Protein AF-0000000084335018 (afdb_homodimer)

InterPro domains:
  IPR011251 Luciferase-like domain [PF00296] (18-315)
  IPR036661 Luciferase-like domain superfamily [G3DSA:3.20.20.30] (1-342)
  IPR036661 Luciferase-like domain superfamily [SSF51679] (1-337)
  IPR050172 SsuD/RutA monooxygenase [PTHR42847] (1-340)

Organism: NCBI:txid1302689

Nearest PDB structures (foldseek):
  3rao-assembly2_A-2  TM=9.490E-01  e=3.060E-46  Bacillus cereus ATCC 10987
  8t0u-assembly1_A  TM=8.982E-01  e=1.032E-31  Pseudomonas fluorescens Pf0-1
  1m41-assembly1_A  TM=8.761E-01  e=2.168E-25  Escherichia coli
  6sgn-assembly1_AAA  TM=8.625E-01  e=1.190E-21  Escherichia coli K-12
  5wan-assembly1_A  TM=8.242E-01  e=6.407E-22  Escherichia coli

Structure (mmCIF, N/CA/C/O backbone):
data_AF-0000000084335018-model_v1
#
loop_
_entity.id
_entity.type
_entity.pdbx_description
1 polymer 'Luciferase-like domain-containing protein'
#
loop_
_atom_site.group_PDB
_atom_site.id
_atom_site.type_symbol
_atom_site.label_atom_id
_atom_site.label_alt_id
_atom_site.label_comp_id
_atom_site.label_asym_id
_atom_site.label_entity_id
_atom_site.label_seq_id
_atom_site.pdbx_PDB_ins_code
_atom_site.Cartn_x
_atom_site.Cartn_y
_atom_site.Cartn_z
_atom_site.occupancy
_atom_site.B_iso_or_equiv
_atom_site.auth_seq_id
_atom_site.auth_comp_id
_atom_site.auth_asym_id
_atom_site.auth_atom_id
_atom_site.pdbx_PDB_model_num
ATOM 1 N N . MET A 1 1 ? -5.227 16.625 25.422 1 96.19 1 MET A N 1
ATOM 2 C CA . MET A 1 1 ? -4.488 17 24.219 1 96.19 1 MET A CA 1
ATOM 3 C C . MET A 1 1 ? -3.715 15.812 23.672 1 96.19 1 MET A C 1
ATOM 5 O O . MET A 1 1 ? -3.037 15.102 24.406 1 96.19 1 MET A O 1
ATOM 9 N N . ARG A 1 2 ? -3.889 15.531 22.406 1 98 2 ARG A N 1
ATOM 10 C CA . ARG A 1 2 ? -3.084 14.523 21.719 1 98 2 ARG A CA 1
ATOM 11 C C . ARG A 1 2 ? -1.926 15.172 20.969 1 98 2 ARG A C 1
ATOM 13 O O . ARG A 1 2 ? -2.02 16.328 20.562 1 98 2 ARG A O 1
ATOM 20 N N . TYR A 1 3 ? -0.854 14.438 20.859 1 98.56 3 TYR A N 1
ATOM 21 C CA . TYR A 1 3 ? 0.326 14.938 20.172 1 98.56 3 TYR A CA 1
ATOM 22 C C . TYR A 1 3 ? 0.676 14.039 18.984 1 98.56 3 TYR A C 1
ATOM 24 O O . TYR A 1 3 ? 0.996 12.867 19.156 1 98.56 3 TYR A O 1
ATOM 32 N N . GLY A 1 4 ? 0.554 14.594 17.844 1 98.69 4 GLY A N 1
ATOM 33 C CA . GLY A 1 4 ? 0.973 13.93 16.609 1 98.69 4 GLY A CA 1
ATOM 34 C C . GLY A 1 4 ? 2.189 14.57 15.977 1 98.69 4 GLY A C 1
ATOM 35 O O . GLY A 1 4 ? 2.637 15.641 16.406 1 98.69 4 GLY A O 1
ATOM 36 N N . TYR A 1 5 ? 2.727 13.922 15.016 1 98.62 5 TYR A N 1
ATOM 37 C CA . TYR A 1 5 ? 3.873 14.445 14.273 1 98.62 5 TYR A CA 1
ATOM 38 C C . TYR A 1 5 ? 3.785 14.07 12.805 1 98.62 5 TYR A C 1
ATOM 40 O O . TYR A 1 5 ? 3.061 13.148 12.43 1 98.62 5 TYR A O 1
ATOM 48 N N . TRP A 1 6 ? 4.457 14.844 12.008 1 98.19 6 TRP A N 1
ATOM 49 C CA . TRP A 1 6 ? 4.645 14.508 10.602 1 98.19 6 TRP A CA 1
ATOM 50 C C . TRP A 1 6 ? 5.785 13.508 10.43 1 98.19 6 TRP A C 1
ATOM 52 O O . TRP A 1 6 ? 6.914 13.766 10.852 1 98.19 6 TRP A O 1
ATOM 62 N N . LEU A 1 7 ? 5.445 12.383 9.859 1 98.5 7 LEU A N 1
ATOM 63 C CA . LEU A 1 7 ? 6.508 11.453 9.492 1 98.5 7 LEU A CA 1
ATOM 64 C C . LEU A 1 7 ? 7.402 12.055 8.414 1 98.5 7 LEU A C 1
ATOM 66 O O . LEU A 1 7 ? 6.91 12.594 7.418 1 98.5 7 LEU A O 1
ATOM 70 N N . PRO A 1 8 ? 8.734 12.023 8.617 1 97 8 PRO A N 1
ATOM 71 C CA . PRO A 1 8 ? 9.625 12.703 7.668 1 97 8 PRO A CA 1
ATOM 72 C C . PRO A 1 8 ? 9.859 11.883 6.398 1 97 8 PRO A C 1
ATOM 74 O O . PRO A 1 8 ? 10.992 11.484 6.121 1 97 8 PRO A O 1
ATOM 77 N N . VAL A 1 9 ? 8.906 11.797 5.555 1 97.25 9 VAL A N 1
ATOM 78 C CA . VAL A 1 9 ? 8.945 10.992 4.344 1 97.25 9 VAL A CA 1
ATOM 79 C C . VAL A 1 9 ? 9.773 11.703 3.275 1 97.25 9 VAL A C 1
ATOM 81 O O . VAL A 1 9 ? 10.102 11.117 2.24 1 97.25 9 VAL A O 1
ATOM 84 N N . PHE A 1 10 ? 10.242 12.977 3.537 1 94.69 10 PHE A N 1
ATOM 85 C CA . PHE A 1 10 ? 10.984 13.773 2.572 1 94.69 10 PHE A CA 1
ATOM 86 C C . PHE A 1 10 ? 12.422 13.984 3.031 1 94.69 10 PHE A C 1
ATOM 88 O O . PHE A 1 10 ? 13.227 14.594 2.32 1 94.69 10 PHE A O 1
ATOM 95 N N . GLY A 1 11 ? 12.727 13.625 4.242 1 94 11 GLY A N 1
ATOM 96 C CA . GLY A 1 11 ? 14.062 13.828 4.785 1 94 11 GLY A CA 1
ATOM 97 C C . GLY A 1 11 ? 14.234 15.172 5.461 1 94 11 GLY A C 1
ATOM 98 O O . GLY A 1 11 ? 15.359 15.633 5.664 1 94 11 GLY A O 1
ATOM 99 N N . GLY A 1 12 ? 13.164 15.898 5.695 1 92.62 12 GLY A N 1
ATOM 100 C CA . GLY A 1 12 ? 13.219 17.156 6.406 1 92.62 12 GLY A CA 1
ATOM 101 C C . GLY A 1 12 ? 12.07 18.094 6.066 1 92.62 12 GLY A C 1
ATOM 102 O O . GLY A 1 12 ? 11.273 17.797 5.168 1 92.62 12 GLY A O 1
ATOM 103 N N . TRP A 1 13 ? 12.023 19.141 6.883 1 92.56 13 TRP A N 1
ATOM 104 C CA . TRP A 1 13 ? 10.922 20.094 6.742 1 92.56 13 TRP A CA 1
ATOM 105 C C . TRP A 1 13 ? 11.438 21.484 6.402 1 92.56 13 TRP A C 1
ATOM 107 O O . TRP A 1 13 ? 10.656 22.375 6.07 1 92.56 13 TRP A O 1
ATOM 117 N N . LEU A 1 14 ? 12.758 21.672 6.578 1 92.19 14 LEU A N 1
ATOM 118 C CA . LEU A 1 14 ? 13.367 22.984 6.426 1 92.19 14 LEU A CA 1
ATOM 119 C C . LEU A 1 14 ? 13.867 23.203 5 1 92.19 14 LEU A C 1
ATOM 121 O O . LEU A 1 14 ? 14.586 22.359 4.457 1 92.19 14 LEU A O 1
ATOM 125 N N . ARG A 1 15 ? 13.492 24.234 4.473 1 86 15 ARG A N 1
ATOM 126 C CA . ARG A 1 15 ? 13.828 24.516 3.078 1 86 15 ARG A CA 1
ATOM 127 C C . ARG A 1 15 ? 15.227 25.094 2.957 1 86 15 ARG A C 1
ATOM 129 O O . ARG A 1 15 ? 15.828 25.062 1.88 1 86 15 ARG A O 1
ATOM 136 N N . ASN A 1 16 ? 15.758 25.641 4.078 1 84.94 16 ASN A N 1
ATOM 137 C CA . ASN A 1 16 ? 17.047 26.328 4.043 1 84.94 16 ASN A CA 1
ATOM 138 C C . ASN A 1 16 ? 18.172 25.438 4.574 1 84.94 16 ASN A C 1
ATOM 140 O O . ASN A 1 16 ? 19.344 25.828 4.547 1 84.94 16 ASN A O 1
ATOM 144 N N . VAL A 1 17 ? 17.812 24.391 5.164 1 87.94 17 VAL A N 1
ATOM 145 C CA . VAL A 1 17 ? 18.797 23.484 5.734 1 87.94 17 VAL A CA 1
ATOM 146 C C . VAL A 1 17 ? 18.844 22.188 4.906 1 87.94 17 VAL A C 1
ATOM 148 O O . VAL A 1 17 ? 17.875 21.422 4.891 1 87.94 17 VAL A O 1
ATOM 151 N N . GLU A 1 18 ? 19.922 21.922 4.312 1 84.31 18 GLU A N 1
ATOM 152 C CA . GLU A 1 18 ? 20.047 20.797 3.396 1 84.31 18 GLU A CA 1
ATOM 153 C C . GLU A 1 18 ? 20.031 19.469 4.148 1 84.31 18 GLU A C 1
ATOM 155 O O . GLU A 1 18 ? 19.266 18.562 3.797 1 84.31 18 GLU A O 1
ATOM 160 N N . ASP A 1 19 ? 20.891 19.422 5.094 1 90.88 19 ASP A N 1
ATOM 161 C CA . ASP A 1 19 ? 21 18.188 5.867 1 90.88 19 ASP A CA 1
ATOM 162 C C . ASP A 1 19 ? 20.438 18.375 7.277 1 90.88 19 ASP A C 1
ATOM 164 O O . ASP A 1 19 ? 21.094 19 8.125 1 90.88 19 ASP A O 1
ATOM 168 N N . GLU A 1 20 ? 19.281 17.891 7.523 1 94.94 20 GLU A N 1
ATOM 169 C CA . GLU A 1 20 ? 18.625 18.016 8.82 1 94.94 20 GLU A CA 1
ATOM 170 C C . GLU A 1 20 ? 18.875 16.797 9.695 1 94.94 20 GLU A C 1
ATOM 172 O O . GLU A 1 20 ? 18.25 16.641 10.75 1 94.94 20 GLU A O 1
ATOM 177 N N . HIS A 1 21 ? 19.688 15.836 9.203 1 94.44 21 HIS A N 1
ATOM 178 C CA . HIS A 1 21 ? 20.062 14.617 9.914 1 94.44 21 HIS A CA 1
ATOM 179 C C . HIS A 1 21 ? 18.844 13.734 10.18 1 94.44 21 HIS A C 1
ATOM 181 O O . HIS A 1 21 ? 18.703 13.172 11.266 1 94.44 21 HIS A O 1
ATOM 187 N N . MET A 1 22 ? 17.938 13.703 9.297 1 94.19 22 MET A N 1
ATOM 188 C CA . MET A 1 22 ? 16.781 12.812 9.242 1 94.19 22 MET A CA 1
ATOM 189 C C . MET A 1 22 ? 16.562 12.281 7.828 1 94.19 22 MET A C 1
ATOM 191 O O . MET A 1 22 ? 16.094 13.016 6.949 1 94.19 22 MET A O 1
ATOM 195 N N . GLN A 1 23 ? 16.938 11.008 7.594 1 94.69 23 GLN A N 1
ATOM 196 C CA . GLN A 1 23 ? 16.984 10.422 6.262 1 94.69 23 GLN A CA 1
ATOM 197 C C . GLN A 1 23 ? 15.609 9.945 5.816 1 94.69 23 GLN A C 1
ATOM 199 O O . GLN A 1 23 ? 14.844 9.414 6.621 1 94.69 23 GLN A O 1
ATOM 204 N N . PRO A 1 24 ? 15.289 10.172 4.586 1 97 24 PRO A N 1
ATOM 205 C CA . PRO A 1 24 ? 14.047 9.648 4.02 1 97 24 PRO A CA 1
ATOM 206 C C . PRO A 1 24 ? 14.141 8.156 3.678 1 97 24 PRO A C 1
ATOM 208 O O . PRO A 1 24 ? 14.039 7.785 2.506 1 97 24 PRO A O 1
ATOM 211 N N . THR A 1 25 ? 14.312 7.312 4.711 1 98.31 25 THR A N 1
ATOM 212 C CA . THR A 1 25 ? 14.484 5.871 4.566 1 98.31 25 THR A CA 1
ATOM 213 C C . THR A 1 25 ? 13.531 5.113 5.484 1 98.31 25 THR A C 1
ATOM 215 O O . THR A 1 25 ? 13.078 5.656 6.496 1 98.31 25 THR A O 1
ATOM 218 N N . TRP A 1 26 ? 13.273 3.914 5.129 1 98.69 26 TRP A N 1
ATOM 219 C CA . TRP A 1 26 ? 12.453 3.035 5.961 1 98.69 26 TRP A CA 1
ATOM 220 C C . TRP A 1 26 ? 13.062 2.891 7.352 1 98.69 26 TRP A C 1
ATOM 222 O O . TRP A 1 26 ? 12.344 2.963 8.359 1 98.69 26 TRP A O 1
ATOM 232 N N . ASP A 1 27 ? 14.359 2.695 7.41 1 98.31 27 ASP A N 1
ATOM 233 C CA . ASP A 1 27 ? 15.023 2.486 8.695 1 98.31 27 ASP A CA 1
ATOM 234 C C . ASP A 1 27 ? 14.773 3.656 9.641 1 98.31 27 ASP A C 1
ATOM 236 O O . ASP A 1 27 ? 14.438 3.457 10.812 1 98.31 27 ASP A O 1
ATOM 240 N N . TYR A 1 28 ? 14.859 4.824 9.117 1 98.5 28 TYR A N 1
ATOM 241 C CA . TYR A 1 28 ? 14.688 6 9.969 1 98.5 28 TYR A CA 1
ATOM 242 C C . TYR A 1 28 ? 13.234 6.133 10.422 1 98.5 28 TYR A C 1
ATOM 244 O O . TYR A 1 28 ? 12.969 6.328 11.609 1 98.5 28 TYR A O 1
ATOM 252 N N . VAL A 1 29 ? 12.305 6.023 9.484 1 98.75 29 VAL A N 1
ATOM 253 C CA . VAL A 1 29 ? 10.914 6.293 9.836 1 98.75 29 VAL A CA 1
ATOM 254 C C . VAL A 1 29 ? 10.383 5.176 10.734 1 98.75 29 VAL A C 1
ATOM 256 O O . VAL A 1 29 ? 9.547 5.418 11.609 1 98.75 29 VAL A O 1
ATOM 259 N N . LYS A 1 30 ? 10.828 3.947 10.5 1 98.88 30 LYS A N 1
ATOM 260 C CA . LYS A 1 30 ? 10.469 2.855 11.398 1 98.88 30 LYS A CA 1
ATOM 261 C C . LYS A 1 30 ? 10.922 3.143 12.828 1 98.88 30 LYS A C 1
ATOM 263 O O . LYS A 1 30 ? 10.133 3.061 13.766 1 98.88 30 LYS A O 1
ATOM 268 N N . ARG A 1 31 ? 12.211 3.469 12.984 1 98.62 31 ARG A N 1
ATOM 269 C CA . ARG A 1 31 ? 12.773 3.783 14.297 1 98.62 31 ARG A CA 1
ATOM 270 C C . ARG A 1 31 ? 12.008 4.926 14.961 1 98.62 31 ARG A C 1
ATOM 272 O O . ARG A 1 31 ? 11.688 4.859 16.156 1 98.62 31 ARG A O 1
ATOM 279 N N . LEU A 1 32 ? 11.703 5.914 14.188 1 98.69 32 LEU A N 1
ATOM 280 C CA . LEU A 1 32 ? 10.984 7.078 14.703 1 98.69 32 LEU A CA 1
ATOM 281 C C . LEU A 1 32 ? 9.578 6.691 15.164 1 98.69 32 LEU A C 1
ATOM 283 O O . LEU A 1 32 ? 9.148 7.082 16.25 1 98.69 32 LEU A O 1
ATOM 287 N N . ALA A 1 33 ? 8.867 5.973 14.367 1 98.81 33 ALA A N 1
ATOM 288 C CA . ALA A 1 33 ? 7.488 5.602 14.672 1 98.81 33 ALA A CA 1
ATOM 289 C C . ALA A 1 33 ? 7.422 4.742 15.93 1 98.81 33 ALA A C 1
ATOM 291 O O . ALA A 1 33 ? 6.566 4.953 16.797 1 98.81 33 ALA A O 1
ATOM 292 N N . ILE A 1 34 ? 8.32 3.768 16.016 1 98.75 34 ILE A N 1
ATOM 293 C CA . ILE A 1 34 ? 8.352 2.9 17.203 1 98.75 34 ILE A CA 1
ATOM 294 C C . ILE A 1 34 ? 8.68 3.727 18.438 1 98.75 34 ILE A C 1
ATOM 296 O O . ILE A 1 34 ? 8 3.619 19.453 1 98.75 34 ILE A O 1
ATOM 300 N N . ARG A 1 35 ? 9.703 4.602 18.328 1 98.19 35 ARG A N 1
ATOM 301 C CA . ARG A 1 35 ? 10.117 5.434 19.453 1 98.19 35 ARG A CA 1
ATOM 302 C C . ARG A 1 35 ? 9.008 6.402 19.844 1 98.19 35 ARG A C 1
ATOM 304 O O . ARG A 1 35 ? 8.805 6.664 21.031 1 98.19 35 ARG A O 1
ATOM 311 N N . SER A 1 36 ? 8.32 6.934 18.859 1 98.12 36 SER A N 1
ATOM 312 C CA . SER A 1 36 ? 7.262 7.902 19.125 1 98.12 36 SER A CA 1
ATOM 313 C C . SER A 1 36 ? 6.195 7.316 20.047 1 98.12 36 SER A C 1
ATOM 315 O O . SER A 1 36 ? 5.676 8.008 20.922 1 98.12 36 SER A O 1
ATOM 317 N N . GLU A 1 37 ? 5.809 6.02 19.922 1 97.19 37 GLU A N 1
ATOM 318 C CA . GLU A 1 37 ? 4.863 5.363 20.828 1 97.19 37 GLU A CA 1
ATOM 319 C C . GLU A 1 37 ? 5.402 5.312 22.25 1 97.19 37 GLU A C 1
ATOM 321 O O . GLU A 1 37 ? 4.664 5.547 23.203 1 97.19 37 GLU A O 1
ATOM 326 N N . GLU A 1 38 ? 6.656 5.051 22.312 1 97.06 38 GLU A N 1
ATOM 327 C CA . GLU A 1 38 ? 7.289 4.895 23.625 1 97.06 38 GLU A CA 1
ATOM 328 C C . GLU A 1 38 ? 7.324 6.215 24.375 1 97.06 38 GLU A C 1
ATOM 330 O O . GLU A 1 38 ? 7.234 6.234 25.609 1 97.06 38 GLU A O 1
ATOM 335 N N . ILE A 1 39 ? 7.438 7.277 23.609 1 97.31 39 ILE A N 1
ATOM 336 C CA . ILE A 1 39 ? 7.656 8.547 24.297 1 97.31 39 ILE A CA 1
ATOM 337 C C . ILE A 1 39 ? 6.367 9.359 24.297 1 97.31 39 ILE A C 1
ATOM 339 O O . ILE A 1 39 ? 6.379 10.555 24.609 1 97.31 39 ILE A O 1
ATOM 343 N N . GLY A 1 40 ? 5.27 8.805 23.859 1 97.25 40 GLY A N 1
ATOM 344 C CA . GLY A 1 40 ? 3.979 9.367 24.234 1 97.25 40 GLY A CA 1
ATOM 345 C C . GLY A 1 40 ? 3.279 10.062 23.078 1 97.25 40 GLY A C 1
ATOM 346 O O . GLY A 1 40 ? 2.227 10.672 23.266 1 97.25 40 GLY A O 1
ATOM 347 N N . PHE A 1 41 ? 3.795 9.93 21.906 1 98.44 41 PHE A N 1
ATOM 348 C CA . PHE A 1 41 ? 3.094 10.484 20.75 1 98.44 41 PHE A CA 1
ATOM 349 C C . PHE A 1 41 ? 1.942 9.578 20.328 1 98.44 41 PHE A C 1
ATOM 351 O O . PHE A 1 41 ? 2.051 8.352 20.406 1 98.44 41 PHE A O 1
ATOM 358 N N . ASP A 1 42 ? 0.883 10.219 19.781 1 98.31 42 ASP A N 1
ATOM 359 C CA . ASP A 1 42 ? -0.385 9.523 19.594 1 98.31 42 ASP A CA 1
ATOM 360 C C . ASP A 1 42 ? -0.65 9.242 18.125 1 98.31 42 ASP A C 1
ATOM 362 O O . ASP A 1 42 ? -1.472 8.383 17.781 1 98.31 42 ASP A O 1
ATOM 366 N N . LEU A 1 43 ? 0.005 9.992 17.297 1 98.31 43 LEU A N 1
ATOM 367 C CA . LEU A 1 43 ? -0.429 10.023 15.898 1 98.31 43 LEU A CA 1
ATOM 368 C C . LEU A 1 43 ? 0.737 10.359 14.977 1 98.31 43 LEU A C 1
ATOM 370 O O . LEU A 1 43 ? 1.538 11.25 15.273 1 98.31 43 LEU A O 1
ATOM 374 N N . ALA A 1 44 ? 0.902 9.594 13.906 1 98.88 44 ALA A N 1
ATOM 375 C CA . ALA A 1 44 ? 1.848 9.898 12.836 1 98.88 44 ALA A CA 1
ATOM 376 C C . ALA A 1 44 ? 1.117 10.281 11.547 1 98.88 44 ALA A C 1
ATOM 378 O O . ALA A 1 44 ? 0.328 9.492 11.023 1 98.88 44 ALA A O 1
ATOM 379 N N . LEU A 1 45 ? 1.288 11.516 11.133 1 98.88 45 LEU A N 1
ATOM 380 C CA . LEU A 1 45 ? 0.776 11.922 9.828 1 98.88 45 LEU A CA 1
ATOM 381 C C . LEU A 1 45 ? 1.748 11.531 8.719 1 98.88 45 LEU A C 1
ATOM 383 O O . LEU A 1 45 ? 2.93 11.883 8.773 1 98.88 45 LEU A O 1
ATOM 387 N N . ILE A 1 46 ? 1.301 10.812 7.777 1 98.88 46 ILE A N 1
ATOM 388 C CA . ILE A 1 46 ? 2.092 10.383 6.633 1 98.88 46 ILE A CA 1
ATOM 389 C C . ILE A 1 46 ? 1.614 11.102 5.371 1 98.88 46 ILE A C 1
ATOM 391 O O . ILE A 1 46 ? 0.572 10.758 4.809 1 98.88 46 ILE A O 1
ATOM 395 N N . ALA A 1 47 ? 2.375 12.055 4.922 1 97.81 47 ALA A N 1
ATOM 396 C CA . ALA A 1 47 ? 2.002 12.867 3.768 1 97.81 47 ALA A CA 1
ATOM 397 C C . ALA A 1 47 ? 2.146 12.078 2.469 1 97.81 47 ALA A C 1
ATOM 399 O O . ALA A 1 47 ? 3.113 11.336 2.289 1 97.81 47 ALA A O 1
ATOM 400 N N . GLU A 1 48 ? 1.213 12.219 1.603 1 97.94 48 GLU A N 1
ATOM 401 C CA . GLU A 1 48 ? 1.286 11.57 0.295 1 97.94 48 GLU A CA 1
ATOM 402 C C . GLU A 1 48 ? 1.729 12.555 -0.783 1 97.94 48 GLU A C 1
ATOM 404 O O . GLU A 1 48 ? 1.003 13.5 -1.108 1 97.94 48 GLU A O 1
ATOM 409 N N . LEU A 1 49 ? 2.881 12.383 -1.312 1 96.38 49 LEU A N 1
ATOM 410 C CA . LEU A 1 49 ? 3.412 13.023 -2.51 1 96.38 49 LEU A CA 1
ATOM 411 C C . LEU A 1 49 ? 4.285 12.062 -3.303 1 96.38 49 LEU A C 1
ATOM 413 O O . LEU A 1 49 ? 5.008 11.25 -2.721 1 96.38 49 LEU A O 1
ATOM 417 N N . ASN A 1 50 ? 4.207 12.164 -4.586 1 97.75 50 ASN A N 1
ATOM 418 C CA . ASN A 1 50 ? 5.078 11.352 -5.434 1 97.75 50 ASN A CA 1
ATOM 419 C C . ASN A 1 50 ? 6.422 12.031 -5.668 1 97.75 50 ASN A C 1
ATOM 421 O O . ASN A 1 50 ? 7.395 11.383 -6.055 1 97.75 50 ASN A O 1
ATOM 425 N N . LEU A 1 51 ? 6.48 13.359 -5.453 1 97.19 51 LEU A N 1
ATOM 426 C CA . LEU A 1 51 ? 7.695 14.164 -5.574 1 97.19 51 LEU A CA 1
ATOM 427 C C . LEU A 1 51 ? 8 14.891 -4.266 1 97.19 51 LEU A C 1
ATOM 429 O O . LEU A 1 51 ? 7.09 15.172 -3.484 1 97.19 51 LEU A O 1
ATOM 433 N N . ASN A 1 52 ? 9.258 15.18 -4.043 1 95.94 52 ASN A N 1
ATOM 434 C CA . ASN A 1 52 ? 9.711 15.891 -2.857 1 95.94 52 ASN A CA 1
ATOM 435 C C . ASN A 1 52 ? 9.555 17.406 -3.021 1 95.94 52 ASN A C 1
ATOM 437 O O . ASN A 1 52 ? 10.297 18.031 -3.783 1 95.94 52 ASN A O 1
ATOM 441 N N . ASP A 1 53 ? 8.656 17.953 -2.334 1 90.62 53 ASP A N 1
ATOM 442 C CA . ASP A 1 53 ? 8.375 19.375 -2.49 1 90.62 53 ASP A CA 1
ATOM 443 C C . ASP A 1 53 ? 9.18 20.203 -1.499 1 90.62 53 ASP A C 1
ATOM 445 O O . ASP A 1 53 ? 9 21.422 -1.415 1 90.62 53 ASP A O 1
ATOM 449 N N . ILE A 1 54 ? 10.016 19.562 -0.7 1 91 54 ILE A N 1
ATOM 450 C CA . ILE A 1 54 ? 10.781 20.266 0.32 1 91 54 ILE A CA 1
ATOM 451 C C . ILE A 1 54 ? 12.25 20.328 -0.093 1 91 54 ILE A C 1
ATOM 453 O O . ILE A 1 54 ? 12.828 21.422 -0.206 1 91 54 ILE A O 1
ATOM 457 N N . LYS A 1 55 ? 12.828 19.203 -0.458 1 92.38 55 LYS A N 1
ATOM 458 C CA . LYS A 1 55 ? 14.25 19.109 -0.766 1 92.38 55 LYS A CA 1
ATOM 459 C C . LYS A 1 55 ? 14.492 19.125 -2.273 1 92.38 55 LYS A C 1
ATOM 461 O O . LYS A 1 55 ? 15.633 19.047 -2.727 1 92.38 55 LYS A O 1
ATOM 466 N N . GLY A 1 56 ? 13.367 19.203 -3.029 1 92.19 56 GLY A N 1
ATOM 467 C CA . GLY A 1 56 ? 13.461 19.203 -4.48 1 92.19 56 GLY A CA 1
ATOM 468 C C . GLY A 1 56 ? 12.922 17.938 -5.109 1 92.19 56 GLY A C 1
ATOM 469 O O . GLY A 1 56 ? 12.992 16.859 -4.512 1 92.19 56 GLY A O 1
ATOM 470 N N . GLU A 1 57 ? 12.484 18.016 -6.316 1 94.5 57 GLU A N 1
ATOM 471 C CA . GLU A 1 57 ? 11.773 16.938 -7 1 94.5 57 GLU A CA 1
ATOM 472 C C . GLU A 1 57 ? 12.664 15.711 -7.168 1 94.5 57 GLU A C 1
ATOM 474 O O . GLU A 1 57 ? 12.172 14.578 -7.219 1 94.5 57 GLU A O 1
ATOM 479 N N . GLU A 1 58 ? 13.945 15.938 -7.238 1 95.5 58 GLU A N 1
ATOM 480 C CA . GLU A 1 58 ? 14.859 14.828 -7.488 1 95.5 58 GLU A CA 1
ATOM 481 C C . GLU A 1 58 ? 15.289 14.164 -6.184 1 95.5 58 GLU A C 1
ATOM 483 O O . GLU A 1 58 ? 15.961 13.133 -6.199 1 95.5 58 GLU A O 1
ATOM 488 N N . ALA A 1 59 ? 14.898 14.758 -5.039 1 96.06 59 ALA A N 1
ATOM 489 C CA . ALA A 1 59 ? 15.164 14.148 -3.738 1 96.06 59 ALA A CA 1
ATOM 490 C C . ALA A 1 59 ? 14.148 13.047 -3.434 1 96.06 59 ALA A C 1
ATOM 492 O O . ALA A 1 59 ? 13.055 13.031 -3.996 1 96.06 59 ALA A O 1
ATOM 493 N N . PRO A 1 60 ? 14.484 12.117 -2.555 1 97.5 60 PRO A N 1
ATOM 494 C CA . PRO A 1 60 ? 13.586 11.016 -2.225 1 97.5 60 PRO A CA 1
ATOM 495 C C . PRO A 1 60 ? 12.305 11.477 -1.535 1 97.5 60 PRO A C 1
ATOM 497 O O . PRO A 1 60 ? 12.328 12.445 -0.765 1 97.5 60 PRO A O 1
ATOM 500 N N . SER A 1 61 ? 11.25 10.867 -1.85 1 98.06 61 SER A N 1
ATOM 501 C CA . SER A 1 61 ? 9.961 10.922 -1.169 1 98.06 61 SER A CA 1
ATOM 502 C C . SER A 1 61 ? 9.375 9.531 -0.984 1 98.06 61 SER A C 1
ATOM 504 O O . SER A 1 61 ? 9.102 8.828 -1.962 1 98.06 61 SER A O 1
ATOM 506 N N . LEU A 1 62 ? 9.172 9.117 0.235 1 98.88 62 LEU A N 1
ATOM 507 C CA . LEU A 1 62 ? 8.656 7.777 0.497 1 98.88 62 LEU A CA 1
ATOM 508 C C . LEU A 1 62 ? 7.176 7.688 0.135 1 98.88 62 LEU A C 1
ATOM 510 O O . LEU A 1 62 ? 6.418 8.633 0.363 1 98.88 62 LEU A O 1
ATOM 514 N N . ASP A 1 63 ? 6.809 6.562 -0.444 1 98.88 63 ASP A N 1
ATOM 515 C CA . ASP A 1 63 ? 5.398 6.316 -0.728 1 98.88 63 ASP A CA 1
ATOM 516 C C . ASP A 1 63 ? 4.586 6.227 0.562 1 98.88 63 ASP A C 1
ATOM 518 O O . ASP A 1 63 ? 4.949 5.492 1.482 1 98.88 63 ASP A O 1
ATOM 522 N N . ALA A 1 64 ? 3.506 6.879 0.604 1 98.88 64 ALA A N 1
ATOM 523 C CA . ALA A 1 64 ? 2.748 7.039 1.843 1 98.88 64 ALA A CA 1
ATOM 524 C C . ALA A 1 64 ? 2.043 5.742 2.225 1 98.88 64 ALA A C 1
ATOM 526 O O . ALA A 1 64 ? 2.072 5.328 3.387 1 98.88 64 ALA A O 1
ATOM 527 N N . TRP A 1 65 ? 1.432 5.074 1.288 1 98.94 65 TRP A N 1
ATOM 528 C CA . TRP A 1 65 ? 0.518 3.979 1.603 1 98.94 65 TRP A CA 1
ATOM 529 C C . TRP A 1 65 ? 1.289 2.715 1.966 1 98.94 65 TRP A C 1
ATOM 531 O O . TRP A 1 65 ? 0.935 2.016 2.918 1 98.94 65 TRP A O 1
ATOM 541 N N . SER A 1 66 ? 2.346 2.398 1.206 1 98.94 66 SER A N 1
ATOM 542 C CA . SER A 1 66 ? 3.172 1.259 1.591 1 98.94 66 SER A CA 1
ATOM 543 C C . SER A 1 66 ? 3.9 1.522 2.904 1 98.94 66 SER A C 1
ATOM 545 O O . SER A 1 66 ? 4.098 0.607 3.705 1 98.94 66 SER A O 1
ATOM 547 N N . THR A 1 67 ? 4.289 2.797 3.18 1 99 67 THR A N 1
ATOM 548 C CA . THR A 1 67 ? 4.879 3.162 4.461 1 99 67 THR A CA 1
ATOM 549 C C . THR A 1 67 ? 3.871 2.967 5.594 1 99 67 THR A C 1
ATOM 551 O O . THR A 1 67 ? 4.199 2.381 6.629 1 99 67 THR A O 1
ATOM 554 N N . ALA A 1 68 ? 2.643 3.395 5.355 1 99 68 ALA A N 1
ATOM 555 C CA . ALA A 1 68 ? 1.6 3.25 6.371 1 99 68 ALA A CA 1
ATOM 556 C C . ALA A 1 68 ? 1.345 1.78 6.691 1 99 68 ALA A C 1
ATOM 558 O O . ALA A 1 68 ? 1.234 1.403 7.859 1 99 68 ALA A O 1
ATOM 559 N N . ALA A 1 69 ? 1.249 0.957 5.648 1 99 69 ALA A N 1
ATOM 560 C CA . ALA A 1 69 ? 1.012 -0.47 5.848 1 99 69 ALA A CA 1
ATOM 561 C C . ALA A 1 69 ? 2.152 -1.111 6.633 1 99 69 ALA A C 1
ATOM 563 O O . ALA A 1 69 ? 1.915 -1.904 7.547 1 99 69 ALA A O 1
ATOM 564 N N . ALA A 1 70 ? 3.383 -0.764 6.277 1 99 70 ALA A N 1
ATOM 565 C CA . ALA A 1 70 ? 4.559 -1.306 6.953 1 99 70 ALA A CA 1
ATOM 566 C C . ALA A 1 70 ? 4.605 -0.866 8.414 1 99 70 ALA A C 1
ATOM 568 O O . ALA A 1 70 ? 4.855 -1.679 9.305 1 99 70 ALA A O 1
ATOM 569 N N . LEU A 1 71 ? 4.328 0.412 8.656 1 99 71 LEU A N 1
ATOM 570 C CA . LEU A 1 71 ? 4.336 0.921 10.023 1 99 71 LEU A CA 1
ATOM 571 C C . LEU A 1 71 ? 3.221 0.286 10.844 1 99 71 LEU A C 1
ATOM 573 O O . LEU A 1 71 ? 3.389 0.037 12.039 1 99 71 LEU A O 1
ATOM 577 N N . ALA A 1 72 ? 2.066 0.068 10.203 1 98.94 72 ALA A N 1
ATOM 578 C CA . ALA A 1 72 ? 0.96 -0.604 10.875 1 98.94 72 ALA A CA 1
ATOM 579 C C . ALA A 1 72 ? 1.397 -1.955 11.438 1 98.94 72 ALA A C 1
ATOM 581 O O . ALA A 1 72 ? 0.933 -2.375 12.5 1 98.94 72 ALA A O 1
ATOM 582 N N . ALA A 1 73 ? 2.311 -2.623 10.766 1 98.94 73 ALA A N 1
ATOM 583 C CA . ALA A 1 73 ? 2.736 -3.975 11.125 1 98.94 73 ALA A CA 1
ATOM 584 C C . ALA A 1 73 ? 3.756 -3.947 12.258 1 98.94 73 ALA A C 1
ATOM 586 O O . ALA A 1 73 ? 3.998 -4.969 12.906 1 98.94 73 ALA A O 1
ATOM 587 N N . VAL A 1 74 ? 4.391 -2.732 12.562 1 98.81 74 VAL A N 1
ATOM 588 C CA . VAL A 1 74 ? 5.504 -2.752 13.5 1 98.81 74 VAL A CA 1
ATOM 589 C C . VAL A 1 74 ? 5.215 -1.798 14.664 1 98.81 74 VAL A C 1
ATOM 591 O O . VAL A 1 74 ? 6.051 -1.62 15.547 1 98.81 74 VAL A O 1
ATOM 594 N N . THR A 1 75 ? 4.086 -1.104 14.641 1 98.81 75 THR A N 1
ATOM 595 C CA . THR A 1 75 ? 3.633 -0.284 15.766 1 98.81 75 THR A CA 1
ATOM 596 C C . THR A 1 75 ? 2.336 -0.839 16.344 1 98.81 75 THR A C 1
ATOM 598 O O . THR A 1 75 ? 1.7 -1.707 15.742 1 98.81 75 THR A O 1
ATOM 601 N N . ASN A 1 76 ? 1.898 -0.285 17.516 1 98.12 76 ASN A N 1
ATOM 602 C CA . ASN A 1 76 ? 0.819 -0.969 18.219 1 98.12 76 ASN A CA 1
ATOM 603 C C . ASN A 1 76 ? -0.263 0.008 18.672 1 98.12 76 ASN A C 1
ATOM 605 O O . ASN A 1 76 ? -1.392 -0.396 18.953 1 98.12 76 ASN A O 1
ATOM 609 N N . ARG A 1 77 ? 0.049 1.304 18.75 1 98.06 77 ARG A N 1
ATOM 610 C CA . ARG A 1 77 ? -0.89 2.17 19.453 1 98.06 77 ARG A CA 1
ATOM 611 C C . ARG A 1 77 ? -1.184 3.43 18.641 1 98.06 77 ARG A C 1
ATOM 613 O O . ARG A 1 77 ? -2.311 3.93 18.641 1 98.06 77 ARG A O 1
ATOM 620 N N . GLN A 1 78 ? -0.214 3.912 17.984 1 98 78 GLN A N 1
ATOM 621 C CA . GLN A 1 78 ? -0.349 5.234 17.391 1 98 78 GLN A CA 1
ATOM 622 C C . GLN A 1 78 ? -1.321 5.211 16.219 1 98 78 GLN A C 1
ATOM 624 O O . GLN A 1 78 ? -1.359 4.242 15.453 1 98 78 GLN A O 1
ATOM 629 N N . GLU A 1 79 ? -2.137 6.227 16.094 1 98.81 79 GLU A N 1
ATOM 630 C CA . GLU A 1 79 ? -2.941 6.477 14.906 1 98.81 79 GLU A CA 1
ATOM 631 C C . GLU A 1 79 ? -2.059 6.77 13.695 1 98.81 79 GLU A C 1
ATOM 633 O O . GLU A 1 79 ? -1.096 7.531 13.797 1 98.81 79 GLU A O 1
ATOM 638 N N . LEU A 1 80 ? -2.311 6.07 12.641 1 98.94 80 LEU A N 1
ATOM 639 C CA . LEU A 1 80 ? -1.616 6.312 11.375 1 98.94 80 LEU A CA 1
ATOM 640 C C . LEU A 1 80 ? -2.5 7.09 10.414 1 98.94 80 LEU A C 1
ATOM 642 O O . LEU A 1 80 ? -3.396 6.52 9.781 1 98.94 80 LEU A O 1
ATOM 646 N N . MET A 1 81 ? -2.291 8.398 10.289 1 98.94 81 MET A N 1
ATOM 647 C CA . MET A 1 81 ? -3.096 9.305 9.469 1 98.94 81 MET A CA 1
ATOM 648 C C . MET A 1 81 ? -2.443 9.531 8.109 1 98.94 81 MET A C 1
ATOM 650 O O . MET A 1 81 ? -1.412 10.195 8.016 1 98.94 81 MET A O 1
ATOM 654 N N . VAL A 1 82 ? -2.986 8.977 7.062 1 98.94 82 VAL A N 1
ATOM 655 C CA . VAL A 1 82 ? -2.436 9.188 5.73 1 98.94 82 VAL A CA 1
ATOM 656 C C . VAL A 1 82 ? -3.09 10.406 5.09 1 98.94 82 VAL A C 1
ATOM 658 O O . VAL A 1 82 ? -4.316 10.508 5.043 1 98.94 82 VAL A O 1
ATOM 661 N N . ALA A 1 83 ? -2.268 11.367 4.652 1 98.44 83 ALA A N 1
ATOM 662 C CA . ALA A 1 83 ? -2.775 12.539 3.951 1 98.44 83 ALA A CA 1
ATOM 663 C C . ALA A 1 83 ? -3.059 12.227 2.484 1 98.44 83 ALA A C 1
ATOM 665 O O . ALA A 1 83 ? -2.238 12.516 1.611 1 98.44 83 ALA A O 1
ATOM 666 N N . VAL A 1 84 ? -4.184 11.703 2.262 1 98.19 84 VAL A N 1
ATOM 667 C CA . VAL A 1 84 ? -4.543 11.117 0.975 1 98.19 84 VAL A CA 1
ATOM 668 C C . VAL A 1 84 ? -4.895 12.219 -0.018 1 98.19 84 VAL A C 1
ATOM 670 O O . VAL A 1 84 ? -5.543 13.211 0.344 1 98.19 84 VAL A O 1
ATOM 673 N N . ARG A 1 85 ? -4.539 12.039 -1.246 1 95.88 85 ARG A N 1
ATOM 674 C CA . ARG A 1 85 ? -4.855 12.922 -2.361 1 95.88 85 ARG A CA 1
ATOM 675 C C . ARG A 1 85 ? -5.742 12.219 -3.385 1 95.88 85 ARG A C 1
ATOM 677 O O . ARG A 1 85 ? -5.246 11.484 -4.238 1 95.88 85 ARG A O 1
ATOM 684 N N . PRO A 1 86 ? -6.98 12.484 -3.443 1 94.69 86 PRO A N 1
ATOM 685 C CA . PRO A 1 86 ? -7.957 11.789 -4.285 1 94.69 86 PRO A CA 1
ATOM 686 C C . PRO A 1 86 ? -7.57 11.789 -5.762 1 94.69 86 PRO A C 1
ATOM 688 O O . PRO A 1 86 ? -7.867 10.828 -6.48 1 94.69 86 PRO A O 1
ATOM 691 N N . THR A 1 87 ? -6.844 12.766 -6.211 1 92.75 87 THR A N 1
ATOM 692 C CA . THR A 1 87 ? -6.414 12.883 -7.598 1 92.75 87 THR A CA 1
ATOM 693 C C . THR A 1 87 ? -5.688 11.625 -8.055 1 92.75 87 THR A C 1
ATOM 695 O O . THR A 1 87 ? -5.789 11.227 -9.211 1 92.75 87 THR A O 1
ATOM 698 N N . PHE A 1 88 ? -5.105 10.977 -7.168 1 96.25 88 PHE A N 1
ATOM 699 C CA . PHE A 1 88 ? -4.203 9.898 -7.555 1 96.25 88 PHE A CA 1
ATOM 700 C C . PHE A 1 88 ? -4.844 8.539 -7.293 1 96.25 88 PHE A C 1
ATOM 702 O O . PHE A 1 88 ? -4.203 7.504 -7.48 1 96.25 88 PHE A O 1
ATOM 709 N N . HIS A 1 89 ? -6.145 8.555 -6.887 1 97 89 HIS A N 1
ATOM 710 C CA . HIS A 1 89 ? -6.703 7.277 -6.453 1 97 89 HIS A CA 1
ATOM 711 C C . HIS A 1 89 ? -8.117 7.086 -6.984 1 97 89 HIS A C 1
ATOM 713 O O . HIS A 1 89 ? -8.969 7.973 -6.844 1 97 89 HIS A O 1
ATOM 719 N N . ASN A 1 90 ? -8.32 5.887 -7.59 1 97.38 90 ASN A N 1
ATOM 720 C CA . ASN A 1 90 ? -9.68 5.352 -7.652 1 97.38 90 ASN A CA 1
ATOM 721 C C . ASN A 1 90 ? -10.234 5.078 -6.258 1 97.38 90 ASN A C 1
ATOM 723 O O . ASN A 1 90 ? -9.617 4.367 -5.465 1 97.38 90 ASN A O 1
ATOM 727 N N . PRO A 1 91 ? -11.406 5.676 -5.961 1 98.19 91 PRO A N 1
ATOM 728 C CA . PRO A 1 91 ? -11.852 5.605 -4.566 1 98.19 91 PRO A CA 1
ATOM 729 C C . PRO A 1 91 ? -12.141 4.176 -4.109 1 98.19 91 PRO A C 1
ATOM 731 O O . PRO A 1 91 ? -11.867 3.826 -2.959 1 98.19 91 PRO A O 1
ATOM 734 N N . ALA A 1 92 ? -12.648 3.305 -4.977 1 98.75 92 ALA A N 1
ATOM 735 C CA . ALA A 1 92 ? -12.953 1.933 -4.582 1 98.75 92 ALA A CA 1
ATOM 736 C C . ALA A 1 92 ? -11.672 1.129 -4.363 1 98.75 92 ALA A C 1
ATOM 738 O O . ALA A 1 92 ? -11.57 0.358 -3.406 1 98.75 92 ALA A O 1
ATOM 739 N N . LEU A 1 93 ? -10.703 1.311 -5.242 1 98.75 93 LEU A N 1
ATOM 740 C CA . LEU A 1 93 ? -9.422 0.62 -5.094 1 98.75 93 LEU A CA 1
ATOM 741 C C . LEU A 1 93 ? -8.711 1.068 -3.822 1 98.75 93 LEU A C 1
ATOM 743 O O . LEU A 1 93 ? -8.188 0.24 -3.074 1 98.75 93 LEU A O 1
ATOM 747 N N . LEU A 1 94 ? -8.734 2.389 -3.564 1 98.81 94 LEU A N 1
ATOM 748 C CA . LEU A 1 94 ? -8.094 2.873 -2.35 1 98.81 94 LEU A CA 1
ATOM 749 C C . LEU A 1 94 ? -8.82 2.375 -1.109 1 98.81 94 LEU A C 1
ATOM 751 O O . LEU A 1 94 ? -8.195 2.068 -0.093 1 98.81 94 LEU A O 1
ATOM 755 N N . ALA A 1 95 ? -10.156 2.359 -1.203 1 98.88 95 ALA A N 1
ATOM 756 C CA . ALA A 1 95 ? -10.938 1.862 -0.076 1 98.88 95 ALA A CA 1
ATOM 757 C C . ALA A 1 95 ? -10.523 0.444 0.301 1 98.88 95 ALA A C 1
ATOM 759 O O . ALA A 1 95 ? -10.445 0.108 1.485 1 98.88 95 ALA A O 1
ATOM 760 N N . LYS A 1 96 ? -10.266 -0.393 -0.688 1 98.81 96 LYS A N 1
ATOM 761 C CA . LYS A 1 96 ? -9.82 -1.764 -0.462 1 98.81 96 LYS A CA 1
ATOM 762 C C . LYS A 1 96 ? -8.477 -1.791 0.261 1 98.81 96 LYS A C 1
ATOM 764 O O . LYS A 1 96 ? -8.312 -2.488 1.266 1 98.81 96 LYS A O 1
ATOM 769 N N . GLN A 1 97 ? -7.543 -1.05 -0.224 1 98.88 97 GLN A N 1
ATOM 770 C CA . GLN A 1 97 ? -6.219 -0.97 0.377 1 98.88 97 GLN A CA 1
ATOM 771 C C . GLN A 1 97 ? -6.289 -0.413 1.796 1 98.88 97 GLN A C 1
ATOM 773 O O . GLN A 1 97 ? -5.672 -0.959 2.713 1 98.88 97 GLN A O 1
ATOM 778 N N . ALA A 1 98 ? -7.062 0.638 1.968 1 98.94 98 ALA A N 1
ATOM 779 C CA . ALA A 1 98 ? -7.191 1.297 3.266 1 98.94 98 ALA A CA 1
ATOM 780 C C . ALA A 1 98 ? -7.852 0.375 4.285 1 98.94 98 ALA A C 1
ATOM 782 O O . ALA A 1 98 ? -7.434 0.321 5.445 1 98.94 98 ALA A O 1
ATOM 783 N N . ALA A 1 99 ? -8.883 -0.326 3.881 1 98.94 99 ALA A N 1
ATOM 784 C CA . ALA A 1 99 ? -9.523 -1.28 4.781 1 98.94 99 ALA A CA 1
ATOM 785 C C . ALA A 1 99 ? -8.531 -2.338 5.258 1 98.94 99 ALA A C 1
ATOM 787 O O . ALA A 1 99 ? -8.531 -2.723 6.43 1 98.94 99 ALA A O 1
ATOM 788 N N . ASN A 1 100 ? -7.711 -2.807 4.332 1 98.94 100 ASN A N 1
ATOM 789 C CA . ASN A 1 100 ? -6.707 -3.799 4.699 1 98.94 100 ASN A CA 1
ATOM 790 C C . ASN A 1 100 ? -5.691 -3.23 5.684 1 98.94 100 ASN A C 1
ATOM 792 O O . ASN A 1 100 ? -5.312 -3.896 6.652 1 98.94 100 ASN A O 1
ATOM 796 N N . ILE A 1 101 ? -5.238 -1.979 5.496 1 99 101 ILE A N 1
ATOM 797 C CA . ILE A 1 101 ? -4.305 -1.345 6.422 1 99 101 ILE A CA 1
ATOM 798 C C . ILE A 1 101 ? -4.98 -1.149 7.777 1 99 101 ILE A C 1
ATOM 800 O O . ILE A 1 101 ? -4.336 -1.283 8.82 1 99 101 ILE A O 1
ATOM 804 N N . ASP A 1 102 ? -6.262 -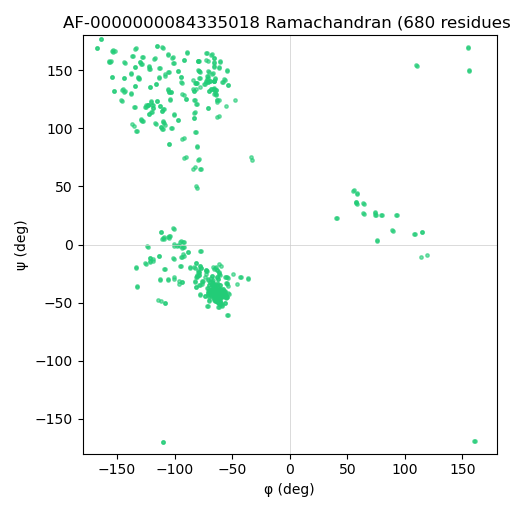0.832 7.781 1 98.94 102 ASP A N 1
ATOM 805 C CA . ASP A 1 102 ? -7.027 -0.735 9.023 1 98.94 102 ASP A CA 1
ATOM 806 C C . ASP A 1 102 ? -6.996 -2.053 9.789 1 98.94 102 ASP A C 1
ATOM 808 O O . ASP A 1 102 ? -6.84 -2.059 11.016 1 98.94 102 ASP A O 1
ATOM 812 N N . HIS A 1 103 ? -7.094 -3.162 9.086 1 98.94 103 HIS A N 1
ATOM 813 C CA . HIS A 1 103 ? -6.992 -4.473 9.727 1 98.94 103 HIS A CA 1
ATOM 814 C C . HIS A 1 103 ? -5.578 -4.73 10.227 1 98.94 103 HIS A C 1
ATOM 816 O O . HIS A 1 103 ? -5.391 -5.207 11.352 1 98.94 103 HIS A O 1
ATOM 822 N N . ILE A 1 104 ? -4.562 -4.398 9.414 1 98.94 104 ILE A N 1
ATOM 823 C CA . ILE A 1 104 ? -3.174 -4.621 9.797 1 98.94 104 ILE A CA 1
ATOM 824 C C . ILE A 1 104 ? -2.852 -3.826 11.062 1 98.94 104 ILE A C 1
ATOM 826 O O . ILE A 1 104 ? -2.115 -4.301 11.93 1 98.94 104 ILE A O 1
ATOM 830 N N . SER A 1 105 ? -3.445 -2.635 11.203 1 98.88 105 SER A N 1
ATOM 831 C CA . SER A 1 105 ? -3.156 -1.739 12.32 1 98.88 105 SER A CA 1
ATOM 832 C C . SER A 1 105 ? -4.109 -1.983 13.484 1 98.88 105 SER A C 1
ATOM 834 O O . SER A 1 105 ? -3.984 -1.352 1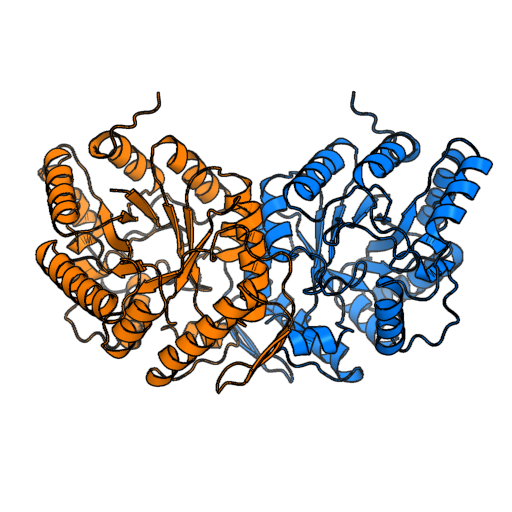4.539 1 98.88 105 SER A O 1
ATOM 836 N N . ASN A 1 106 ? -5.043 -2.906 13.273 1 98.56 106 ASN A N 1
ATOM 837 C CA . ASN A 1 106 ? -6.078 -3.182 14.258 1 98.56 106 ASN A CA 1
ATOM 838 C C . ASN A 1 106 ? -6.895 -1.935 14.578 1 98.56 106 ASN A C 1
ATOM 840 O O . ASN A 1 106 ? -7.082 -1.588 15.742 1 98.56 106 ASN A O 1
ATOM 844 N N . GLY A 1 107 ? -7.27 -1.175 13.523 1 98.75 107 GLY A N 1
ATOM 845 C CA . GLY A 1 107 ? -8.234 -0.096 13.641 1 98.75 107 GLY A CA 1
ATOM 846 C C . GLY A 1 107 ? -7.598 1.256 13.898 1 98.75 107 GLY A C 1
ATOM 847 O O . GLY A 1 107 ? -8.227 2.146 14.477 1 98.75 107 GLY A O 1
ATOM 848 N N . ARG A 1 108 ? -6.348 1.485 13.5 1 98.81 108 ARG A N 1
ATOM 849 C CA . ARG A 1 108 ? -5.652 2.713 13.875 1 98.81 108 ARG A CA 1
ATOM 850 C C . ARG A 1 108 ? -5.441 3.615 12.664 1 98.81 108 ARG A C 1
ATOM 852 O O . ARG A 1 108 ? -4.75 4.633 12.758 1 98.81 108 ARG A O 1
ATOM 859 N N . LEU A 1 109 ? -6.004 3.217 11.484 1 98.94 109 LEU A N 1
ATOM 860 C CA . LEU A 1 109 ? -5.844 4.027 10.281 1 98.94 109 LEU A CA 1
ATOM 861 C C . LEU A 1 109 ? -6.832 5.188 10.273 1 98.94 109 LEU A C 1
ATOM 863 O O . LEU A 1 109 ? -7.996 5.023 10.641 1 98.94 109 LEU A O 1
ATOM 867 N N . SER A 1 110 ? -6.391 6.324 9.867 1 98.94 110 SER A N 1
ATOM 868 C CA . SER A 1 110 ? -7.258 7.445 9.508 1 98.94 110 SER A CA 1
ATOM 869 C C . SER A 1 110 ? -6.793 8.117 8.227 1 98.94 110 SER A C 1
ATOM 871 O O . SER A 1 110 ? -5.684 7.859 7.746 1 98.94 110 SER A O 1
ATOM 873 N N . LEU A 1 111 ? -7.648 8.852 7.633 1 98.88 111 LEU A N 1
ATOM 874 C CA . LEU A 1 111 ? -7.336 9.586 6.414 1 98.88 111 LEU A CA 1
ATOM 875 C C . LEU A 1 111 ? -7.434 11.094 6.648 1 98.88 111 LEU A C 1
ATOM 877 O O . LEU A 1 111 ? -8.32 11.555 7.371 1 98.88 111 LEU A O 1
ATOM 881 N N . ASN A 1 112 ? -6.508 11.828 6.121 1 98.62 112 ASN A N 1
ATOM 882 C CA . ASN A 1 112 ? -6.586 13.273 5.977 1 98.62 112 ASN A CA 1
ATOM 883 C C . ASN A 1 112 ? -6.703 13.688 4.516 1 98.62 112 ASN A C 1
ATOM 885 O O . ASN A 1 112 ? -5.719 13.656 3.775 1 98.62 112 ASN A O 1
ATOM 889 N N . LEU A 1 113 ? -7.926 14.008 4.133 1 97.31 113 LEU A N 1
ATOM 890 C CA . LEU A 1 113 ? -8.195 14.328 2.736 1 97.31 113 LEU A CA 1
ATOM 891 C C . LEU A 1 113 ? -7.578 15.672 2.355 1 97.31 113 LEU A C 1
ATOM 893 O O . LEU A 1 113 ? -7.906 16.703 2.951 1 97.31 113 LEU A O 1
ATOM 897 N N . VAL A 1 114 ? -6.68 15.586 1.434 1 92 114 VAL A N 1
ATOM 898 C CA . VAL A 1 114 ? -6.004 16.781 0.937 1 92 114 VAL A CA 1
ATOM 899 C C . VAL A 1 114 ? -6.277 16.953 -0.556 1 92 114 VAL A C 1
ATOM 901 O O . VAL A 1 114 ? -6 16.047 -1.351 1 92 114 VAL A O 1
ATOM 904 N N . SER A 1 115 ? -6.883 18.078 -0.918 1 81.25 115 SER A N 1
ATOM 905 C CA . SER A 1 115 ? -7.074 18.344 -2.34 1 81.25 115 SER A CA 1
ATOM 906 C C . SER A 1 115 ? -5.746 18.609 -3.035 1 81.25 115 SER A C 1
ATOM 908 O O . SER A 1 115 ? -4.91 19.359 -2.521 1 81.25 115 SER A O 1
ATOM 910 N N . SER A 1 116 ? -5.578 17.984 -4.141 1 78.12 116 SER A N 1
ATOM 911 C CA . SER A 1 116 ? -4.312 18.109 -4.855 1 78.12 116 SER A CA 1
ATOM 912 C C . SER A 1 116 ? -4.141 19.516 -5.43 1 78.12 116 SER A C 1
ATOM 914 O O . SER A 1 116 ? -5.105 20.109 -5.918 1 78.12 116 SER A O 1
ATOM 916 N N . TRP A 1 117 ? -2.889 20 -5.332 1 77.94 117 TRP A N 1
ATOM 917 C CA . TRP A 1 117 ? -2.598 21.359 -5.77 1 77.94 117 TRP A CA 1
ATOM 918 C C . TRP A 1 117 ? -1.529 21.375 -6.855 1 77.94 117 TRP A C 1
ATOM 920 O O . TRP A 1 117 ? -1.346 22.375 -7.547 1 77.94 117 TRP A O 1
ATOM 930 N N . TRP A 1 118 ? -0.881 20.281 -6.996 1 87.25 118 TRP A N 1
ATOM 931 C CA . TRP A 1 118 ? 0.365 20.266 -7.758 1 87.25 118 TRP A CA 1
ATOM 932 C C . TRP A 1 118 ? 0.156 19.625 -9.125 1 87.25 118 TRP A C 1
ATOM 934 O O . TRP A 1 118 ? 0.461 18.453 -9.328 1 87.25 118 TRP A O 1
ATOM 944 N N . LYS A 1 119 ? -0.247 20.391 -10.094 1 90.19 119 LYS A N 1
ATOM 945 C CA . LYS A 1 119 ? -0.54 19.938 -11.453 1 90.19 119 LYS A CA 1
ATOM 946 C C . LYS A 1 119 ? 0.668 19.234 -12.07 1 90.19 119 LYS A C 1
ATOM 948 O O . LYS A 1 119 ? 0.532 18.188 -12.688 1 90.19 119 LYS A O 1
ATOM 953 N N . ASP A 1 120 ? 1.811 19.797 -11.867 1 92.44 120 ASP A N 1
ATOM 954 C CA . ASP A 1 120 ? 3.025 19.234 -12.453 1 92.44 120 ASP A CA 1
ATOM 955 C C . ASP A 1 120 ? 3.271 17.812 -11.961 1 92.44 120 ASP A C 1
ATOM 957 O O . ASP A 1 120 ? 3.658 16.938 -12.742 1 92.44 120 ASP A O 1
ATOM 961 N N . GLU A 1 121 ? 3.082 17.609 -10.688 1 94.88 121 GLU A N 1
ATOM 962 C CA . GLU A 1 121 ? 3.238 16.266 -10.133 1 94.88 121 GLU A CA 1
ATOM 963 C C . GLU A 1 121 ? 2.303 15.273 -10.82 1 94.88 121 GLU A C 1
ATOM 965 O O . GLU A 1 121 ? 2.719 14.172 -11.188 1 94.88 121 GLU A O 1
ATOM 970 N N . ALA A 1 122 ? 1.066 15.695 -11.039 1 94.69 122 ALA A N 1
ATOM 971 C CA . ALA A 1 122 ? 0.082 14.828 -11.688 1 94.69 122 ALA A CA 1
ATOM 972 C C . ALA A 1 122 ? 0.507 14.484 -13.109 1 94.69 122 ALA A C 1
ATOM 974 O O . ALA A 1 122 ? 0.491 13.312 -13.5 1 94.69 122 ALA A O 1
ATOM 975 N N . GLU A 1 123 ? 0.961 15.438 -13.797 1 94.75 123 GLU A N 1
ATOM 976 C CA . GLU A 1 123 ? 1.359 15.227 -15.188 1 94.75 123 GLU A CA 1
ATOM 977 C C . GLU A 1 123 ? 2.605 14.344 -15.281 1 94.75 123 GLU A C 1
ATOM 979 O O . GLU A 1 123 ? 2.701 13.484 -16.156 1 94.75 123 GLU A O 1
ATOM 984 N N . LYS A 1 124 ? 3.496 14.578 -14.367 1 97.88 124 LYS A N 1
ATOM 985 C CA . LYS A 1 124 ? 4.723 13.789 -14.344 1 97.88 124 LYS A CA 1
ATOM 986 C C . LYS A 1 124 ? 4.426 12.32 -14.078 1 97.88 124 LYS A C 1
ATOM 988 O O . LYS A 1 124 ? 5.203 11.445 -14.469 1 97.88 124 LYS A O 1
ATOM 993 N N . TYR A 1 125 ? 3.312 12.008 -13.492 1 98.25 125 TYR A N 1
ATOM 994 C CA . TYR A 1 125 ? 2.973 10.625 -13.172 1 98.25 125 TYR A CA 1
ATOM 995 C C . TYR A 1 125 ? 1.801 10.141 -14.016 1 98.25 125 TYR A C 1
ATOM 997 O O . TYR A 1 125 ? 1.221 9.094 -13.742 1 98.25 125 TYR A O 1
ATOM 1005 N N . GLY A 1 126 ? 1.427 10.938 -15.031 1 97 126 GLY A N 1
ATOM 1006 C CA . GLY A 1 126 ? 0.437 10.523 -16.016 1 97 126 GLY A CA 1
ATOM 1007 C C . GLY A 1 126 ? -0.98 10.531 -15.477 1 97 126 GLY A C 1
ATOM 1008 O O . GLY A 1 126 ? -1.809 9.711 -15.875 1 97 126 GLY A O 1
ATOM 1009 N N . VAL A 1 127 ? -1.251 11.359 -14.516 1 95.25 127 VAL A N 1
ATOM 1010 C CA . VAL A 1 127 ? -2.572 11.492 -13.914 1 95.25 127 VAL A CA 1
ATOM 1011 C C . VAL A 1 127 ? -3.23 12.781 -14.391 1 95.25 127 VAL A C 1
ATOM 1013 O O . VAL A 1 127 ? -2.584 13.836 -14.445 1 95.25 127 VAL A O 1
ATOM 1016 N N . HIS A 1 128 ? -4.465 12.641 -14.773 1 89.44 128 HIS A N 1
ATOM 1017 C CA . HIS A 1 128 ? -5.215 13.82 -15.188 1 89.44 128 HIS A CA 1
ATOM 1018 C C . HIS A 1 128 ? -5.434 14.773 -14.016 1 89.44 128 HIS A C 1
ATOM 1020 O O . HIS A 1 128 ? -5.738 14.336 -12.898 1 89.44 128 HIS A O 1
ATOM 1026 N N . PHE A 1 129 ? -5.176 16.016 -14.297 1 85.56 129 PHE A N 1
ATOM 1027 C CA . PHE A 1 129 ? -5.336 17.031 -13.266 1 85.56 129 PHE A CA 1
ATOM 1028 C C . PHE A 1 129 ? -6.488 17.969 -13.602 1 85.56 129 PHE A C 1
ATOM 1030 O O . PHE A 1 129 ? -6.527 18.547 -14.688 1 85.56 129 PHE A O 1
ATOM 1037 N N . GLU A 1 130 ? -7.473 18.016 -12.758 1 75.44 130 GLU A N 1
ATOM 1038 C CA . GLU A 1 130 ? -8.641 18.875 -12.953 1 75.44 130 GLU A CA 1
ATOM 1039 C C . GLU A 1 130 ? -8.336 20.328 -12.562 1 75.44 130 GLU A C 1
ATOM 1041 O O . GLU A 1 130 ? -7.484 20.578 -11.703 1 75.44 130 GLU A O 1
ATOM 1046 N N . GLN A 1 131 ? -9.141 21.203 -13.125 1 70.75 131 GLN A N 1
ATOM 1047 C CA . GLN A 1 131 ? -9.055 22.609 -12.727 1 70.75 131 GLN A CA 1
ATOM 1048 C C . GLN A 1 131 ? -9.633 22.812 -11.328 1 70.75 131 GLN A C 1
ATOM 1050 O O . GLN A 1 131 ? -10.391 21.984 -10.828 1 70.75 131 GLN A O 1
ATOM 1055 N N . HIS A 1 132 ? -9.414 23.875 -10.641 1 62.91 132 HIS A N 1
ATOM 1056 C CA . HIS A 1 132 ? -9.617 24.188 -9.227 1 62.91 132 HIS A CA 1
ATOM 1057 C C . HIS A 1 132 ? -11.047 23.891 -8.805 1 62.91 132 HIS A C 1
ATOM 1059 O O . HIS A 1 132 ? -11.273 23.156 -7.832 1 62.91 132 HIS A O 1
ATOM 1065 N N . ASP A 1 133 ? -12.031 24.5 -9.367 1 59.03 133 ASP A N 1
ATOM 1066 C CA . ASP A 1 133 ? -13.414 24.375 -8.914 1 59.03 133 ASP A CA 1
ATOM 1067 C C . ASP A 1 133 ? -13.891 22.938 -9.008 1 59.03 133 ASP A C 1
ATOM 1069 O O . ASP A 1 133 ? -14.672 22.484 -8.164 1 59.03 133 ASP A O 1
ATOM 1073 N N . ASP A 1 134 ? -13.273 22.219 -9.664 1 78 134 ASP A N 1
ATOM 1074 C CA . ASP A 1 134 ? -13.703 20.844 -9.922 1 78 134 ASP A CA 1
ATOM 1075 C C . ASP A 1 134 ? -13.047 19.875 -8.945 1 78 134 ASP A C 1
ATOM 1077 O O . ASP A 1 134 ? -13.539 18.766 -8.75 1 78 134 ASP A O 1
ATOM 1081 N N . ARG A 1 135 ? -12.195 20.438 -8.078 1 80.06 135 ARG A N 1
ATOM 1082 C CA . ARG A 1 135 ? -11.461 19.531 -7.199 1 80.06 135 ARG A CA 1
ATOM 1083 C C . ARG A 1 135 ? -12.32 19.125 -6.004 1 80.06 135 ARG A C 1
ATOM 1085 O O . ARG A 1 135 ? -12.312 17.953 -5.602 1 80.06 135 ARG A O 1
ATOM 1092 N N . TYR A 1 136 ? -13.133 20.062 -5.488 1 80 136 TYR A N 1
ATOM 1093 C CA . TYR A 1 136 ? -13.961 19.734 -4.328 1 80 136 TYR A CA 1
ATOM 1094 C C . TYR A 1 136 ? -15.156 18.891 -4.727 1 80 136 TYR A C 1
ATOM 1096 O O . TYR A 1 136 ? -15.602 18.031 -3.957 1 80 136 TYR A O 1
ATOM 1104 N N . ALA A 1 137 ? -15.625 19.141 -5.906 1 86.62 137 ALA A N 1
ATOM 1105 C CA . ALA A 1 137 ? -16.703 18.281 -6.398 1 86.62 137 ALA A CA 1
ATOM 1106 C C . ALA A 1 137 ? -16.219 16.844 -6.559 1 86.62 137 ALA A C 1
ATOM 1108 O O . ALA A 1 137 ? -16.938 15.906 -6.195 1 86.62 137 ALA A O 1
ATOM 1109 N N . ARG A 1 138 ? -15.094 16.75 -7.004 1 91.19 138 ARG A N 1
ATOM 1110 C CA . ARG A 1 138 ? -14.508 15.422 -7.148 1 91.19 138 ARG A CA 1
ATOM 1111 C C . ARG A 1 138 ? -14.281 14.773 -5.785 1 91.19 138 ARG A C 1
ATOM 1113 O O . ARG A 1 138 ? -14.57 13.586 -5.602 1 91.19 138 ARG A O 1
ATOM 1120 N N . SER A 1 139 ? -13.773 15.578 -4.871 1 92.25 139 SER A N 1
ATOM 1121 C CA . SER A 1 139 ? -13.531 15.078 -3.523 1 92.25 139 SER A CA 1
ATOM 1122 C C . SER A 1 139 ? -14.82 14.617 -2.859 1 92.25 139 SER A C 1
ATOM 1124 O O . SER A 1 139 ? -14.828 13.625 -2.129 1 92.25 139 SER A O 1
ATOM 1126 N N . ALA A 1 140 ? -15.852 15.359 -3.104 1 93.31 140 ALA A N 1
ATOM 1127 C CA . ALA A 1 140 ? -17.141 14.984 -2.537 1 93.31 140 ALA A CA 1
ATOM 1128 C C . ALA A 1 140 ? -17.609 13.633 -3.068 1 93.31 140 ALA A C 1
ATOM 1130 O O . ALA A 1 140 ? -18.047 12.773 -2.299 1 93.31 140 ALA A O 1
ATOM 1131 N N . GLU A 1 141 ? -17.516 13.438 -4.398 1 95.44 141 GLU A N 1
ATOM 1132 C CA . GLU A 1 141 ? -17.875 12.148 -4.984 1 95.44 141 GLU A CA 1
ATOM 1133 C C . GLU A 1 141 ? -16.953 11.047 -4.469 1 95.44 141 GLU A C 1
ATOM 1135 O O . GLU A 1 141 ? -17.406 9.93 -4.195 1 95.44 141 GLU A O 1
ATOM 1140 N N . TRP A 1 142 ? -15.672 11.422 -4.418 1 97 142 TRP A N 1
ATOM 1141 C CA . TRP A 1 142 ? -14.672 10.477 -3.941 1 97 142 TRP A CA 1
ATOM 1142 C C . TRP A 1 142 ? -15.031 9.953 -2.553 1 97 142 TRP A C 1
ATOM 1144 O O . TRP A 1 142 ? -15.062 8.742 -2.324 1 97 142 TRP A O 1
ATOM 1154 N N . LEU A 1 143 ? -15.422 10.836 -1.646 1 97.44 143 LEU A N 1
ATOM 1155 C CA . LEU A 1 143 ? -15.797 10.492 -0.279 1 97.44 143 LEU A CA 1
ATOM 1156 C C . LEU A 1 143 ? -17.078 9.664 -0.26 1 97.44 143 LEU A C 1
ATOM 1158 O O . LEU A 1 143 ? -17.219 8.75 0.547 1 97.44 143 LEU A O 1
ATOM 1162 N N . GLU A 1 144 ? -17.953 10.031 -1.107 1 97.69 144 GLU A N 1
ATOM 1163 C CA . GLU A 1 144 ? -19.219 9.312 -1.185 1 97.69 144 GLU A CA 1
ATOM 1164 C C . GLU A 1 144 ? -19 7.844 -1.535 1 97.69 144 GLU A C 1
ATOM 1166 O O . GLU A 1 144 ? -19.547 6.953 -0.877 1 97.69 144 GLU A O 1
ATOM 1171 N N . VAL A 1 145 ? -18.188 7.613 -2.541 1 98.5 145 VAL A N 1
ATOM 1172 C CA . VAL A 1 145 ? -17.906 6.246 -2.959 1 98.5 145 VAL A CA 1
ATOM 1173 C C . VAL A 1 145 ? -17.156 5.512 -1.85 1 98.5 145 VAL A C 1
ATOM 1175 O O . VAL A 1 145 ? -17.547 4.41 -1.454 1 98.5 145 VAL A O 1
ATOM 1178 N N . LEU A 1 146 ? -16.125 6.121 -1.307 1 98.5 146 LEU A N 1
ATOM 1179 C CA . LEU A 1 146 ? -15.297 5.523 -0.27 1 98.5 146 LEU A CA 1
ATOM 1180 C C . LEU A 1 146 ? -16.141 5.102 0.93 1 98.5 146 LEU A C 1
ATOM 1182 O O . LEU A 1 146 ? -16.062 3.951 1.368 1 98.5 146 LEU A O 1
ATOM 1186 N N . ASP A 1 147 ? -16.938 6.008 1.402 1 97.69 147 ASP A N 1
ATOM 1187 C CA . ASP A 1 147 ? -17.766 5.785 2.578 1 97.69 147 ASP A CA 1
ATOM 1188 C C . ASP A 1 147 ? -18.75 4.637 2.344 1 97.69 147 ASP A C 1
ATOM 1190 O O . ASP A 1 147 ? -18.906 3.764 3.201 1 97.69 147 ASP A O 1
ATOM 1194 N N . ASN A 1 148 ? -19.328 4.586 1.188 1 98.31 148 ASN A N 1
ATOM 1195 C CA . ASN A 1 148 ? -20.391 3.617 0.935 1 98.31 148 ASN A CA 1
ATOM 1196 C C . ASN A 1 148 ? -19.828 2.225 0.67 1 98.31 148 ASN A C 1
ATOM 1198 O O . ASN A 1 148 ? -20.406 1.224 1.098 1 98.31 148 ASN A O 1
ATOM 1202 N N . VAL A 1 149 ? -18.672 2.172 0.018 1 98.62 149 VAL A N 1
ATOM 1203 C CA . VAL A 1 149 ? -18.109 0.851 -0.261 1 98.62 149 VAL A CA 1
ATOM 1204 C C . VAL A 1 149 ? -17.578 0.231 1.027 1 98.62 149 VAL A C 1
ATOM 1206 O O . VAL A 1 149 ? -17.438 -0.991 1.124 1 98.62 149 VAL A O 1
ATOM 1209 N N . TRP A 1 150 ? -17.25 1.034 2.049 1 98.69 150 TRP A N 1
ATOM 1210 C CA . TRP A 1 150 ? -16.812 0.539 3.352 1 98.69 150 TRP A CA 1
ATOM 1211 C C . TRP A 1 150 ? -18 0.042 4.168 1 98.69 150 TRP A C 1
ATOM 1213 O O . TRP A 1 150 ? -17.844 -0.82 5.035 1 98.69 150 TRP A O 1
ATOM 1223 N N . LYS A 1 151 ? -19.234 0.468 3.85 1 97.25 151 LYS A N 1
ATOM 1224 C CA . LYS A 1 151 ? -20.391 0.214 4.703 1 97.25 151 LYS A CA 1
ATOM 1225 C C . LYS A 1 151 ? -21.297 -0.868 4.105 1 97.25 151 LYS A C 1
ATOM 1227 O O . LYS A 1 151 ? -21.969 -1.591 4.836 1 97.25 151 LYS A O 1
ATOM 1232 N N . LYS A 1 152 ? -21.266 -0.921 2.713 1 96.44 152 LYS A N 1
ATOM 1233 C CA . LYS A 1 152 ? -22.25 -1.789 2.072 1 96.44 152 LYS A CA 1
ATOM 1234 C C . LYS A 1 152 ? -21.625 -2.568 0.918 1 96.44 152 LYS A C 1
ATOM 1236 O O . LYS A 1 152 ? -20.688 -2.092 0.273 1 96.44 152 LYS A O 1
ATOM 1241 N N . ASP A 1 153 ? -22.125 -3.77 0.717 1 98.19 153 ASP A N 1
ATOM 1242 C CA . ASP A 1 153 ? -21.891 -4.508 -0.519 1 98.19 153 ASP A CA 1
ATOM 1243 C C . ASP A 1 153 ? -22.953 -4.199 -1.561 1 98.19 153 ASP A C 1
ATOM 1245 O O . ASP A 1 153 ? -24 -3.615 -1.238 1 98.19 153 ASP A O 1
ATOM 1249 N N . HIS A 1 154 ? -22.641 -4.578 -2.77 1 98.5 154 HIS A N 1
ATOM 1250 C CA . HIS A 1 154 ? -23.547 -4.383 -3.898 1 98.5 154 HIS A CA 1
ATOM 1251 C C . HIS A 1 154 ? -23.891 -2.91 -4.07 1 98.5 154 HIS A C 1
ATOM 1253 O O . HIS A 1 154 ? -25.062 -2.574 -4.316 1 98.5 154 HIS A O 1
ATOM 1259 N N . TYR A 1 155 ? -22.969 -2.039 -3.805 1 98.5 155 TYR A N 1
ATOM 1260 C CA . TYR A 1 155 ? -23.125 -0.597 -3.965 1 98.5 155 TYR A CA 1
ATOM 1261 C C . TYR A 1 155 ? -22.875 -0.177 -5.41 1 98.5 155 TYR A C 1
ATOM 1263 O O . TYR A 1 155 ? -21.922 -0.621 -6.035 1 98.5 155 TYR A O 1
ATOM 1271 N N . THR A 1 156 ? -23.766 0.641 -5.98 1 98.69 156 THR A N 1
ATOM 1272 C CA . THR A 1 156 ? -23.641 1.22 -7.312 1 98.69 156 THR A CA 1
ATOM 1273 C C . THR A 1 156 ? -23.656 2.744 -7.242 1 98.69 156 THR A C 1
ATOM 1275 O O . THR A 1 156 ? -24.453 3.324 -6.496 1 98.69 156 THR A O 1
ATOM 1278 N N . PHE A 1 157 ? -22.812 3.4 -7.922 1 98.5 157 PHE A N 1
ATOM 1279 C CA . PHE A 1 157 ? -22.688 4.852 -7.984 1 98.5 157 PHE A CA 1
ATOM 1280 C C . PHE A 1 157 ? -22.281 5.301 -9.383 1 98.5 157 PHE A C 1
ATOM 1282 O O . PHE A 1 157 ? -21.391 4.703 -9.992 1 98.5 157 PHE A O 1
ATOM 1289 N N . GLU A 1 158 ? -22.891 6.262 -9.922 1 98.06 158 GLU A N 1
ATOM 1290 C CA . GLU A 1 158 ? -22.531 6.902 -11.18 1 98.06 158 GLU A CA 1
ATOM 1291 C C . GLU A 1 158 ? -22.547 8.422 -11.055 1 98.06 158 GLU A C 1
ATOM 1293 O O . GLU A 1 158 ? -23.609 9.047 -11.094 1 98.06 158 GLU A O 1
ATOM 1298 N N . GLY A 1 159 ? -21.391 8.953 -10.844 1 96.88 159 GLY A N 1
ATOM 1299 C CA . GLY A 1 159 ? -21.25 10.398 -10.766 1 96.88 159 GLY A CA 1
ATOM 1300 C C . GLY A 1 159 ? -20.5 10.984 -11.953 1 96.88 159 GLY A C 1
ATOM 1301 O O . GLY A 1 159 ? -20.312 10.32 -12.969 1 96.88 159 GLY A O 1
ATOM 1302 N N . LYS A 1 160 ? -20.156 12.242 -11.859 1 94.25 160 LYS A N 1
ATOM 1303 C CA . LYS A 1 160 ? -19.422 12.938 -12.906 1 94.25 160 LYS A CA 1
ATOM 1304 C C . LYS A 1 160 ? -17.984 12.422 -13.008 1 94.25 160 LYS A C 1
ATOM 1306 O O . LYS A 1 160 ? -17.438 12.32 -14.102 1 94.25 160 LYS A O 1
ATOM 1311 N N . TYR A 1 161 ? -17.438 12.008 -11.836 1 93.56 161 TYR A N 1
ATOM 1312 C CA . TYR A 1 161 ? -16.016 11.719 -11.797 1 93.56 161 TYR A CA 1
ATOM 1313 C C . TYR A 1 161 ? -15.766 10.234 -11.586 1 93.56 161 TYR A C 1
ATOM 1315 O O . TYR A 1 161 ? -14.742 9.703 -12.023 1 93.56 161 TYR A O 1
ATOM 1323 N N . TYR A 1 162 ? -16.672 9.617 -10.898 1 96 162 TYR A N 1
ATOM 1324 C CA . TYR A 1 162 ? -16.422 8.227 -10.531 1 96 162 TYR A CA 1
ATOM 1325 C C . TYR A 1 162 ? -17.656 7.367 -10.797 1 96 162 TYR A C 1
ATOM 1327 O O . TYR A 1 162 ? -18.781 7.875 -10.828 1 96 162 TYR A O 1
ATOM 1335 N N . LYS A 1 163 ? -17.344 6.109 -11.039 1 97 163 LYS A N 1
ATOM 1336 C CA . LYS A 1 163 ? -18.391 5.109 -11.234 1 97 163 LYS A CA 1
ATOM 1337 C C . LYS A 1 163 ? -17.984 3.766 -10.633 1 97 163 LYS A C 1
ATOM 1339 O O . LYS A 1 163 ? -16.828 3.361 -10.734 1 97 163 LYS A O 1
ATOM 1344 N N . VAL A 1 164 ? -18.812 3.121 -9.859 1 97.56 164 VAL A N 1
ATOM 1345 C CA . VAL A 1 164 ? -18.688 1.732 -9.43 1 97.56 164 VAL A CA 1
ATOM 1346 C C . VAL A 1 164 ? -20 1.001 -9.648 1 97.56 164 VAL A C 1
ATOM 1348 O O . VAL A 1 164 ? -21.078 1.59 -9.508 1 97.56 164 VAL A O 1
ATOM 1351 N N . ASN A 1 165 ? -19.922 -0.245 -10.023 1 97.94 165 ASN A N 1
ATOM 1352 C CA . ASN A 1 165 ? -21.094 -1.057 -10.32 1 97.94 165 ASN A CA 1
ATOM 1353 C C . ASN A 1 165 ? -21.141 -2.305 -9.445 1 97.94 165 ASN A C 1
ATOM 1355 O O . ASN A 1 165 ? -20.312 -3.201 -9.578 1 97.94 165 ASN A O 1
ATOM 1359 N N . ASP A 1 166 ? -22.109 -2.354 -8.57 1 98.56 166 ASP A N 1
ATOM 1360 C CA . ASP A 1 166 ? -22.328 -3.529 -7.734 1 98.56 166 ASP A CA 1
ATOM 1361 C C . ASP A 1 166 ? -21.062 -3.891 -6.953 1 98.56 166 ASP A C 1
ATOM 1363 O O . ASP A 1 166 ? -20.672 -5.055 -6.91 1 98.56 166 ASP A O 1
ATOM 1367 N N . ASN A 1 167 ? -20.5 -2.908 -6.379 1 98.69 167 ASN A N 1
ATOM 1368 C CA . ASN A 1 167 ? -19.219 -3.078 -5.688 1 98.69 167 ASN A CA 1
ATOM 1369 C C . ASN A 1 167 ? -19.359 -3.975 -4.461 1 98.69 167 ASN A C 1
ATOM 1371 O O . ASN A 1 167 ? -20.344 -3.873 -3.723 1 98.69 167 ASN A O 1
ATOM 1375 N N . ILE A 1 168 ? -18.469 -4.887 -4.32 1 98.75 168 ILE A N 1
ATOM 1376 C CA . ILE A 1 168 ? -18.281 -5.684 -3.115 1 98.75 168 ILE A CA 1
ATOM 1377 C C . ILE A 1 168 ? -16.875 -5.477 -2.57 1 98.75 168 ILE A C 1
ATOM 1379 O O . ILE A 1 168 ? -15.883 -5.637 -3.299 1 98.75 168 ILE A O 1
ATOM 1383 N N . LEU A 1 169 ? -16.75 -5.066 -1.332 1 98.75 169 LEU A N 1
ATOM 1384 C CA . LEU A 1 169 ? -15.461 -4.863 -0.674 1 98.75 169 LEU A CA 1
ATOM 1385 C C . LEU A 1 169 ? -15.414 -5.594 0.663 1 98.75 169 LEU A C 1
ATOM 1387 O O . LEU A 1 169 ? -16.125 -5.234 1.598 1 98.75 169 LEU A O 1
ATOM 1391 N N . GLN A 1 170 ? -14.703 -6.648 0.697 1 98.44 170 GLN A N 1
ATOM 1392 C CA . GLN A 1 170 ? -14.477 -7.438 1.905 1 98.44 170 GLN A CA 1
ATOM 1393 C C . GLN A 1 170 ? -13 -7.742 2.096 1 98.44 170 GLN A C 1
ATOM 1395 O O . GLN A 1 170 ? -12.297 -8.07 1.137 1 98.44 170 GLN A O 1
ATOM 1400 N N . PRO A 1 171 ? -12.516 -7.746 3.268 1 98.12 171 PRO A N 1
ATOM 1401 C CA . PRO A 1 171 ? -13.242 -7.375 4.484 1 98.12 171 PRO A CA 1
ATOM 1402 C C . PRO A 1 171 ? -13.531 -5.879 4.566 1 98.12 171 PRO A C 1
ATOM 1404 O O . PRO A 1 171 ? -12.766 -5.07 4.027 1 98.12 171 PRO A O 1
ATOM 1407 N N . LYS A 1 172 ? -14.586 -5.484 5.172 1 98.62 172 LYS A N 1
ATOM 1408 C CA . LYS A 1 172 ? -14.828 -4.098 5.559 1 98.62 172 LYS A CA 1
ATOM 1409 C C . LYS A 1 172 ? -13.828 -3.637 6.617 1 98.62 172 LYS A C 1
ATOM 1411 O O . LYS A 1 172 ? -13.211 -4.461 7.293 1 98.62 172 LYS A O 1
ATOM 1416 N N . PRO A 1 173 ? -13.594 -2.338 6.738 1 98.62 173 PRO A N 1
ATOM 1417 C CA . PRO A 1 173 ? -12.703 -1.889 7.809 1 98.62 173 PRO A CA 1
ATOM 1418 C C . PRO A 1 173 ? -13.133 -2.395 9.188 1 98.62 173 PRO A C 1
ATOM 1420 O O . PRO A 1 173 ? -14.312 -2.643 9.414 1 98.62 173 PRO A O 1
ATOM 1423 N N . ILE A 1 174 ? -12.188 -2.582 10.031 1 97.81 174 ILE A N 1
ATOM 1424 C CA . ILE A 1 174 ? -12.5 -3.061 11.375 1 97.81 174 ILE A CA 1
ATOM 1425 C C . ILE A 1 174 ? -12.961 -1.892 12.242 1 97.81 174 ILE A C 1
ATOM 1427 O O . ILE A 1 174 ? -13.75 -2.076 13.172 1 97.81 174 ILE A O 1
ATOM 1431 N N . SER A 1 175 ? -12.484 -0.663 11.93 1 96.56 175 SER A N 1
ATOM 1432 C CA . SER A 1 175 ? -12.906 0.536 12.648 1 96.56 175 SER A CA 1
ATOM 1433 C C . SER A 1 175 ? -14.383 0.832 12.406 1 96.56 175 SER A C 1
ATOM 1435 O O . SER A 1 175 ? -14.875 0.674 11.289 1 96.56 175 SER A O 1
ATOM 1437 N N . GLY A 1 176 ? -15.055 1.269 13.453 1 92.81 176 GLY A N 1
ATOM 1438 C CA . GLY A 1 176 ? -16.453 1.675 13.328 1 92.81 176 GLY A CA 1
ATOM 1439 C C . GLY A 1 176 ? -16.641 3.176 13.445 1 92.81 176 GLY A C 1
ATOM 1440 O O . GLY A 1 176 ? -16.031 3.822 14.297 1 92.81 176 GLY A O 1
ATOM 1441 N N . PRO A 1 177 ? -17.625 3.686 12.703 1 93.81 177 PRO A N 1
ATOM 1442 C CA . PRO A 1 177 ? -18.312 3.109 11.547 1 93.81 177 PRO A CA 1
ATOM 1443 C C . PRO A 1 177 ? -17.391 2.898 10.352 1 93.81 177 PRO A C 1
ATOM 1445 O O . PRO A 1 177 ? -17.75 2.195 9.406 1 93.81 177 PRO A O 1
ATOM 1448 N N . ARG A 1 178 ? -16.281 3.529 10.281 1 97.06 178 ARG A N 1
ATOM 1449 C CA . ARG A 1 178 ? -15.172 3.461 9.336 1 97.06 178 ARG A CA 1
ATOM 1450 C C . ARG A 1 178 ? -13.945 4.207 9.867 1 97.06 178 ARG A C 1
ATOM 1452 O O . ARG A 1 178 ? -14.023 4.871 10.898 1 97.06 178 ARG A O 1
ATOM 1459 N N . PRO A 1 179 ? -12.781 4.051 9.211 1 98.69 179 PRO A N 1
ATOM 1460 C CA . PRO A 1 179 ? -11.656 4.887 9.633 1 98.69 179 PRO A CA 1
ATOM 1461 C C . PRO A 1 179 ? -11.992 6.375 9.633 1 98.69 179 PRO A C 1
ATOM 1463 O O . PRO A 1 179 ? -12.688 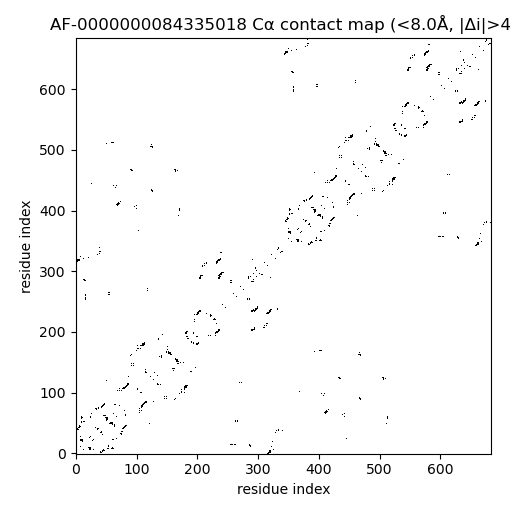6.855 8.727 1 98.69 179 PRO A O 1
ATOM 1466 N N . PRO A 1 180 ? -11.555 7.102 10.68 1 98.62 180 PRO A N 1
ATOM 1467 C CA . PRO A 1 180 ? -11.828 8.539 10.727 1 98.62 180 PRO A CA 1
ATOM 1468 C C . PRO A 1 180 ? -11.289 9.281 9.5 1 98.62 180 PRO A C 1
ATOM 1470 O O . PRO A 1 180 ? -10.219 8.938 8.984 1 98.62 180 PRO A O 1
ATOM 1473 N N . ILE A 1 181 ? -12.062 10.234 9.102 1 98.69 181 ILE A N 1
ATOM 1474 C CA . ILE A 1 181 ? -11.664 11.062 7.973 1 98.69 181 ILE A CA 1
ATOM 1475 C C . ILE A 1 181 ? -11.539 12.516 8.414 1 98.69 181 ILE A C 1
ATOM 1477 O O . ILE A 1 181 ? -12.508 13.109 8.891 1 98.69 181 ILE A O 1
ATOM 1481 N N . TYR A 1 182 ? -10.352 13 8.297 1 98.69 182 TYR A N 1
ATOM 1482 C CA . TYR A 1 182 ? -10.031 14.414 8.508 1 98.69 182 TYR A CA 1
ATOM 1483 C C . TYR A 1 182 ? -9.875 15.141 7.184 1 98.69 182 TYR A C 1
ATOM 1485 O O . TYR A 1 182 ? -9.758 14.508 6.129 1 98.69 182 TYR A O 1
ATOM 1493 N N . ALA A 1 183 ? -9.969 16.453 7.227 1 97.81 183 ALA A N 1
ATOM 1494 C CA . ALA A 1 183 ? -9.656 17.25 6.051 1 97.81 183 ALA A CA 1
ATOM 1495 C C . ALA A 1 183 ? -9.289 18.688 6.449 1 97.81 183 ALA A C 1
ATOM 1497 O O . ALA A 1 183 ? -9.562 19.109 7.574 1 97.81 183 ALA A O 1
ATOM 1498 N N . GLY A 1 184 ? -8.57 19.312 5.586 1 94.5 184 GLY A N 1
ATOM 1499 C CA . GLY A 1 184 ? -8.297 20.734 5.711 1 94.5 184 GLY A CA 1
ATOM 1500 C C . GLY A 1 184 ? -8.852 21.547 4.559 1 94.5 184 GLY A C 1
ATOM 1501 O O . GLY A 1 184 ? -9.234 21 3.527 1 94.5 184 GLY A O 1
ATOM 1502 N N . GLY A 1 185 ? -9.016 22.812 4.742 1 91.19 185 GLY A N 1
ATOM 1503 C CA . GLY A 1 185 ? -9.539 23.75 3.762 1 91.19 185 GLY A CA 1
ATOM 1504 C C . GLY A 1 185 ? -10.164 24.984 4.391 1 91.19 185 GLY A C 1
ATOM 1505 O O . GLY A 1 185 ? -10.773 24.891 5.457 1 91.19 185 GLY A O 1
ATOM 1506 N N . GLU A 1 186 ? -10.07 26.078 3.662 1 90 186 GLU A N 1
ATOM 1507 C CA . GLU A 1 186 ? -10.508 27.328 4.281 1 90 186 GLU A CA 1
ATOM 1508 C C . GLU A 1 186 ? -11.625 27.969 3.475 1 90 186 GLU A C 1
ATOM 1510 O O . GLU A 1 186 ? -12.297 28.891 3.961 1 90 186 GLU A O 1
ATOM 1515 N N . SER A 1 187 ? -11.867 27.484 2.275 1 89.75 187 SER A N 1
ATOM 1516 C CA . SER A 1 187 ? -12.945 28.062 1.473 1 89.75 187 SER A CA 1
ATOM 1517 C C . SER A 1 187 ? -14.312 27.656 2.027 1 89.75 187 SER A C 1
ATOM 1519 O O . S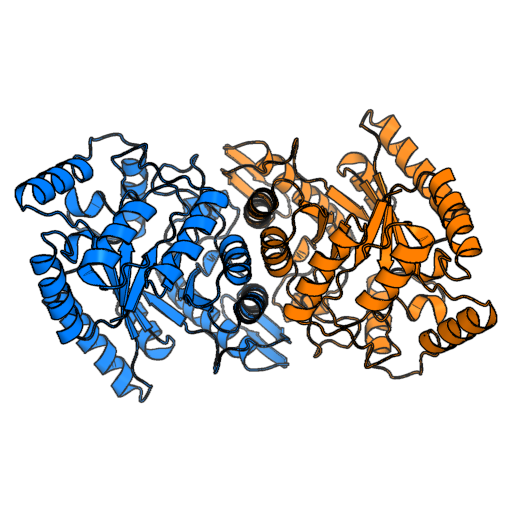ER A 1 187 ? -14.43 26.672 2.762 1 89.75 187 SER A O 1
ATOM 1521 N N . GLU A 1 188 ? -15.297 28.453 1.674 1 93.94 188 GLU A N 1
ATOM 1522 C CA . GLU A 1 188 ? -16.656 28.141 2.111 1 93.94 188 GLU A CA 1
ATOM 1523 C C . GLU A 1 188 ? -17.094 26.75 1.624 1 93.94 188 GLU A C 1
ATOM 1525 O O . GLU A 1 188 ? -17.703 25.984 2.371 1 93.94 188 GLU A O 1
ATOM 1530 N N . THR A 1 189 ? -16.781 26.453 0.426 1 90.94 189 THR A N 1
ATOM 1531 C CA . THR A 1 189 ? -17.109 25.156 -0.153 1 90.94 189 THR A CA 1
ATOM 1532 C C . THR A 1 189 ? -16.422 24.031 0.611 1 90.94 189 THR A C 1
ATOM 1534 O O . THR A 1 189 ? -17.047 23.016 0.916 1 90.94 189 THR A O 1
ATOM 1537 N N . ALA A 1 190 ? -15.203 24.219 0.919 1 91.94 190 ALA A N 1
ATOM 1538 C CA . ALA A 1 190 ? -14.445 23.219 1.676 1 91.94 190 ALA A CA 1
ATOM 1539 C C . ALA A 1 190 ? -15.031 23.031 3.07 1 91.94 190 ALA A C 1
ATOM 1541 O O . ALA A 1 190 ? -15.25 21.891 3.508 1 91.94 190 ALA A O 1
ATOM 1542 N N . LYS A 1 191 ? -15.281 24.125 3.717 1 95.81 191 LYS A N 1
ATOM 1543 C CA . LYS A 1 191 ? -15.789 24.062 5.082 1 95.81 191 LYS A CA 1
ATOM 1544 C C . LYS A 1 191 ? -17.141 23.375 5.137 1 95.81 191 LYS A C 1
ATOM 1546 O O . LYS A 1 191 ? -17.438 22.609 6.07 1 95.81 191 LYS A O 1
ATOM 1551 N N . ASP A 1 192 ? -17.922 23.641 4.152 1 95.56 192 ASP A N 1
ATOM 1552 C CA . ASP A 1 192 ? -19.234 23 4.09 1 95.56 192 ASP A CA 1
ATOM 1553 C C . ASP A 1 192 ? -19.094 21.484 3.898 1 95.56 192 ASP A C 1
ATOM 1555 O O . ASP A 1 192 ? -19.75 20.703 4.586 1 95.56 192 ASP A O 1
ATOM 1559 N N . LEU A 1 193 ? -18.234 21.109 3.01 1 94.5 193 LEU A N 1
ATOM 1560 C CA . LEU A 1 193 ? -17.984 19.688 2.777 1 94.5 193 LEU A CA 1
ATOM 1561 C C . LEU A 1 193 ? -17.438 19.031 4.031 1 94.5 193 LEU A C 1
ATOM 1563 O O . LEU A 1 193 ? -17.922 17.969 4.438 1 94.5 193 LEU A O 1
ATOM 1567 N N . ILE A 1 194 ? -16.484 19.625 4.645 1 97.06 194 ILE A N 1
ATOM 1568 C CA . ILE A 1 194 ? -15.781 19.047 5.777 1 97.06 194 ILE A CA 1
ATOM 1569 C C . ILE A 1 194 ? -16.734 18.906 6.965 1 97.06 194 ILE A C 1
ATOM 1571 O O . ILE A 1 194 ? -16.812 17.844 7.586 1 97.06 194 ILE A O 1
ATOM 1575 N N . SER A 1 195 ? -17.5 19.938 7.254 1 98.06 195 SER A N 1
ATOM 1576 C CA . SER A 1 195 ? -18.422 19.922 8.391 1 98.06 195 SER A CA 1
ATOM 1577 C C . SER A 1 195 ? -19.531 18.891 8.18 1 98.06 195 SER A C 1
ATOM 1579 O O . SER A 1 195 ? -20.172 18.453 9.141 1 98.06 195 SER A O 1
ATOM 1581 N N . SER A 1 196 ? -19.734 18.531 6.91 1 97.19 196 SER A N 1
ATOM 1582 C CA . SER A 1 196 ? -20.828 17.609 6.586 1 97.19 196 SER A CA 1
ATOM 1583 C C . SER A 1 196 ? -20.344 16.172 6.555 1 97.19 196 SER A C 1
ATOM 1585 O O . SER A 1 196 ? -21.109 15.25 6.895 1 97.19 196 SER A O 1
ATOM 1587 N N . ARG A 1 197 ? -19.062 15.953 6.148 1 96.19 197 ARG A N 1
ATOM 1588 C CA . ARG A 1 197 ? -18.719 14.594 5.738 1 96.19 197 ARG A CA 1
ATOM 1589 C C . ARG A 1 197 ? -17.531 14.062 6.52 1 96.19 197 ARG A C 1
ATOM 1591 O O . ARG A 1 197 ? -17.266 12.859 6.535 1 96.19 197 ARG A O 1
ATOM 1598 N N . CYS A 1 198 ? -16.781 14.891 7.164 1 97.69 198 CYS A N 1
ATOM 1599 C CA . CYS A 1 198 ? -15.539 14.469 7.812 1 97.69 198 CYS A CA 1
ATOM 1600 C C . CYS A 1 198 ? -15.719 14.406 9.328 1 97.69 198 CYS A C 1
ATOM 1602 O O . CYS A 1 198 ? -16.703 14.906 9.859 1 97.69 198 CYS A O 1
ATOM 1604 N N . ASP A 1 199 ? -14.797 13.727 9.977 1 98.44 199 ASP A N 1
ATOM 1605 C CA . ASP A 1 199 ? -14.828 13.539 11.422 1 98.44 199 ASP A CA 1
ATOM 1606 C C . ASP A 1 199 ? -13.977 14.594 12.133 1 98.44 199 ASP A C 1
ATOM 1608 O O . ASP A 1 199 ? -14.125 14.812 13.336 1 98.44 199 ASP A O 1
ATOM 1612 N N . GLY A 1 200 ? -13.141 15.18 11.383 1 98.69 200 GLY A N 1
ATOM 1613 C CA . GLY A 1 200 ? -12.266 16.188 11.961 1 98.69 200 GLY A CA 1
ATOM 1614 C C . GLY A 1 200 ? -11.789 17.219 10.961 1 98.69 200 GLY A C 1
ATOM 1615 O O . GLY A 1 200 ? -11.977 17.047 9.75 1 98.69 200 GLY A O 1
ATOM 1616 N N . TYR A 1 201 ? -11.234 18.297 11.5 1 98.75 201 TYR A N 1
ATOM 1617 C CA . TYR A 1 201 ? -10.719 19.438 10.75 1 98.75 201 TYR A CA 1
ATOM 1618 C C . TYR A 1 201 ? -9.266 19.719 11.125 1 98.75 201 TYR A C 1
ATOM 1620 O O . TYR A 1 201 ? -8.953 19.953 12.289 1 98.75 201 TYR A O 1
ATOM 1628 N N . VAL A 1 202 ? -8.406 19.609 10.148 1 98.69 202 VAL A N 1
ATOM 1629 C CA . VAL A 1 202 ? -6.988 19.875 10.352 1 98.69 202 VAL A CA 1
ATOM 1630 C C . VAL A 1 202 ? -6.625 21.234 9.789 1 98.69 202 VAL A C 1
ATOM 1632 O O . VAL A 1 202 ? -6.945 21.547 8.641 1 98.69 202 VAL A O 1
ATOM 1635 N N . MET A 1 203 ? -5.922 22.047 10.586 1 98.12 203 MET A N 1
ATOM 1636 C CA . MET A 1 203 ? -5.711 23.453 10.242 1 98.12 203 MET A CA 1
ATOM 1637 C C . MET A 1 203 ? -4.227 23.766 10.156 1 98.12 203 MET A C 1
ATOM 1639 O O . MET A 1 203 ? -3.416 23.188 10.875 1 98.12 203 MET A O 1
ATOM 1643 N N . HIS A 1 204 ? -3.928 24.734 9.32 1 96.5 204 HIS A N 1
ATOM 1644 C CA . HIS A 1 204 ? -2.594 25.328 9.328 1 96.5 204 HIS A CA 1
ATOM 1645 C C . HIS A 1 204 ? -2.328 26.062 10.641 1 96.5 204 HIS A C 1
ATOM 1647 O O . HIS A 1 204 ? -3.266 26.438 11.336 1 96.5 204 HIS A O 1
ATOM 1653 N N . GLY A 1 205 ? -1.086 26.25 10.875 1 97.06 205 GLY A N 1
ATOM 1654 C CA . GLY A 1 205 ? -0.726 26.953 12.094 1 97.06 205 GLY A CA 1
ATOM 1655 C C . GLY A 1 205 ? -1.178 28.406 12.109 1 97.06 205 GLY A C 1
ATOM 1656 O O . GLY A 1 205 ? -1.132 29.078 11.078 1 97.06 205 GLY A O 1
ATOM 1657 N N . ASP A 1 206 ? -1.616 28.797 13.227 1 97.69 206 ASP A N 1
ATOM 1658 C CA . ASP A 1 206 ? -2.031 30.172 13.508 1 97.69 206 ASP A CA 1
ATOM 1659 C C . ASP A 1 206 ? -2.125 30.422 15.016 1 97.69 206 ASP A C 1
ATOM 1661 O O . ASP A 1 206 ? -1.89 29.516 15.812 1 97.69 206 ASP A O 1
ATOM 1665 N N . SER A 1 207 ? -2.443 31.688 15.406 1 97.81 207 SER A N 1
ATOM 1666 C CA . SER A 1 207 ? -2.592 32 16.828 1 97.81 207 SER A CA 1
ATOM 1667 C C . SER A 1 207 ? -3.795 31.266 17.422 1 97.81 207 SER A C 1
ATOM 1669 O O . SER A 1 207 ? -4.75 30.953 16.719 1 97.81 207 SER A O 1
ATOM 1671 N N . PRO A 1 208 ? -3.752 31 18.797 1 98.69 208 PRO A N 1
ATOM 1672 C CA . PRO A 1 208 ? -4.906 30.375 19.453 1 98.69 208 PRO A CA 1
ATOM 1673 C C . PRO A 1 208 ? -6.207 31.141 19.203 1 98.69 208 PRO A C 1
ATOM 1675 O O . PRO A 1 208 ? -7.266 30.531 19.047 1 98.69 208 PRO A O 1
ATOM 1678 N N . GLU A 1 209 ? -6.133 32.438 19.141 1 98.5 209 GLU A N 1
ATOM 1679 C CA . GLU A 1 209 ? -7.32 33.281 18.906 1 98.5 209 GLU A CA 1
ATOM 1680 C C . GLU A 1 209 ? -7.941 32.969 17.547 1 98.5 209 GLU A C 1
ATOM 1682 O O . GLU A 1 209 ? -9.148 32.75 17.438 1 98.5 209 GLU A O 1
ATOM 1687 N N . LEU A 1 210 ? -7.117 32.969 16.5 1 98.38 210 LEU A N 1
ATOM 1688 C CA . LEU A 1 210 ? -7.609 32.75 15.141 1 98.38 210 LEU A CA 1
ATOM 1689 C C . LEU A 1 210 ? -8.07 31.297 14.977 1 98.38 210 LEU A C 1
ATOM 1691 O O . LEU A 1 210 ? -9.086 31.031 14.328 1 98.38 210 LEU A O 1
ATOM 1695 N N . ILE A 1 211 ? -7.328 30.375 15.578 1 98.75 211 ILE A N 1
ATOM 1696 C CA . ILE A 1 211 ? -7.711 28.969 15.555 1 98.75 211 ILE A CA 1
ATOM 1697 C C . ILE A 1 211 ? -9.047 28.781 16.266 1 98.75 211 ILE A C 1
ATOM 1699 O O . ILE A 1 211 ? -9.922 28.062 15.789 1 98.75 211 ILE A O 1
ATOM 1703 N N . GLY A 1 212 ? -9.188 29.438 17.391 1 98.81 212 GLY A N 1
ATOM 1704 C CA . GLY A 1 212 ? -10.438 29.375 18.109 1 98.81 212 GLY A CA 1
ATOM 1705 C C . GLY A 1 212 ? -11.633 29.828 17.297 1 98.81 212 GLY A C 1
ATOM 1706 O O . GLY A 1 212 ? -12.711 29.234 17.375 1 98.81 212 GLY A O 1
ATOM 1707 N N . ARG A 1 213 ? -11.484 30.875 16.531 1 98.62 213 ARG A N 1
ATOM 1708 C CA . ARG A 1 213 ? -12.547 31.359 15.656 1 98.62 213 ARG A CA 1
ATOM 1709 C C . ARG A 1 213 ? -12.922 30.328 14.602 1 98.62 213 ARG A C 1
ATOM 1711 O O . ARG A 1 213 ? -14.102 30.125 14.312 1 98.62 213 ARG A O 1
ATOM 1718 N N . ARG A 1 214 ? -11.93 29.688 14.039 1 98.56 214 ARG A N 1
ATOM 1719 C CA . ARG A 1 214 ? -12.18 28.656 13.047 1 98.56 214 ARG A CA 1
ATOM 1720 C C . ARG A 1 214 ? -12.922 27.469 13.656 1 98.56 214 ARG A C 1
ATOM 1722 O O . ARG A 1 214 ? -13.852 26.922 13.055 1 98.56 214 ARG A O 1
ATOM 1729 N N . ILE A 1 215 ? -12.484 27.094 14.828 1 98.81 215 ILE A N 1
ATOM 1730 C CA . ILE A 1 215 ? -13.117 25.969 15.516 1 98.81 215 ILE A CA 1
ATOM 1731 C C . ILE A 1 215 ? -14.578 26.312 15.82 1 98.81 215 ILE A C 1
ATOM 1733 O O . ILE A 1 215 ? -15.469 25.484 15.609 1 98.81 215 ILE A O 1
ATOM 1737 N N . ALA A 1 216 ? -14.797 27.547 16.297 1 98.75 216 ALA A N 1
ATOM 1738 C CA . ALA A 1 216 ? -16.156 27.969 16.578 1 98.75 216 ALA A CA 1
ATOM 1739 C C . ALA A 1 216 ? -17.031 27.906 15.328 1 98.75 216 ALA A C 1
ATOM 1741 O O . ALA A 1 216 ? -18.156 27.422 15.375 1 98.75 216 ALA A O 1
ATOM 1742 N N . ASP A 1 217 ? -16.516 28.375 14.266 1 98.69 217 ASP A N 1
ATOM 1743 C CA . ASP A 1 217 ? -17.234 28.375 13 1 98.69 217 ASP A CA 1
ATOM 1744 C C . ASP A 1 217 ? -17.578 26.953 12.562 1 98.69 217 ASP A C 1
ATOM 1746 O O . ASP A 1 217 ? -18.734 26.656 12.266 1 98.69 217 ASP A O 1
ATOM 1750 N N . MET A 1 218 ? -16.625 26.062 12.547 1 98.75 218 MET A N 1
ATOM 1751 C CA . MET A 1 218 ? -16.828 24.688 12.109 1 98.75 218 MET A CA 1
ATOM 1752 C C . MET A 1 218 ? -17.766 23.953 13.047 1 98.75 218 MET A C 1
ATOM 1754 O O . MET A 1 218 ? -18.594 23.141 12.609 1 98.75 218 MET A O 1
ATOM 1758 N N . SER A 1 219 ? -17.641 24.219 14.344 1 98.75 219 SER A N 1
ATOM 1759 C CA . SER A 1 219 ? -18.516 23.609 15.328 1 98.75 219 SER A CA 1
ATOM 1760 C C . SER A 1 219 ? -19.969 24.031 15.102 1 98.75 219 SER A C 1
ATOM 1762 O O . SER A 1 219 ? -20.891 23.219 15.219 1 98.75 219 SER A O 1
ATOM 1764 N N . GLU A 1 220 ? -20.125 25.281 14.805 1 98.62 220 GLU A N 1
ATOM 1765 C CA . GLU A 1 220 ? -21.469 25.781 14.539 1 98.62 220 GLU A CA 1
ATOM 1766 C C . GLU A 1 220 ? -22.078 25.109 13.305 1 98.62 220 GLU A C 1
ATOM 1768 O O . GLU A 1 220 ? -23.234 24.703 13.32 1 98.62 220 GLU A O 1
ATOM 1773 N N . ARG A 1 221 ? -21.312 25.078 12.242 1 98.31 221 ARG A N 1
ATOM 1774 C CA . ARG A 1 221 ? -21.766 24.406 11.031 1 98.31 221 ARG A CA 1
ATOM 1775 C C . ARG A 1 221 ? -22.172 22.969 11.312 1 98.31 221 ARG A C 1
ATOM 1777 O O . ARG A 1 221 ? -23.203 22.5 10.828 1 98.31 221 ARG A O 1
ATOM 1784 N N . ARG A 1 222 ? -21.328 22.281 12.078 1 98.56 222 ARG A N 1
ATOM 1785 C CA . ARG A 1 222 ? -21.531 20.875 12.422 1 98.56 222 ARG A CA 1
ATOM 1786 C C . ARG A 1 222 ? -22.797 20.719 13.266 1 98.56 222 ARG A C 1
ATOM 1788 O O . ARG A 1 222 ? -23.609 19.812 13.016 1 98.56 222 ARG A O 1
ATOM 1795 N N . ASP A 1 223 ? -23 21.562 14.203 1 98.25 223 ASP A N 1
ATOM 1796 C CA . ASP A 1 223 ? -24.156 21.531 15.094 1 98.25 223 ASP A CA 1
ATOM 1797 C C . ASP A 1 223 ? -25.453 21.734 14.32 1 98.25 223 ASP A C 1
ATOM 1799 O O . ASP A 1 223 ? -26.453 21.078 14.586 1 98.25 223 ASP A O 1
ATOM 1803 N N . LYS A 1 224 ? -25.422 22.641 13.43 1 98.25 224 LYS A N 1
ATOM 1804 C CA . LYS A 1 224 ? -26.609 22.938 12.625 1 98.25 224 LYS A CA 1
ATOM 1805 C C . LYS A 1 224 ? -27.047 21.734 11.805 1 98.25 224 LYS A C 1
ATOM 1807 O O . LYS A 1 224 ? -28.219 21.594 11.461 1 98.25 224 LYS A O 1
ATOM 1812 N N . LYS A 1 225 ? -26.141 20.891 11.562 1 97.88 225 LYS A N 1
ATOM 1813 C CA . LYS A 1 225 ? -26.422 19.703 10.75 1 97.88 225 LYS A CA 1
ATOM 1814 C C . LYS A 1 225 ? -26.812 18.516 11.625 1 97.88 225 LYS A C 1
ATOM 1816 O O . LYS A 1 225 ? -27.141 17.438 11.117 1 97.88 225 LYS A O 1
ATOM 1821 N N . GLY A 1 226 ? -26.703 18.625 12.938 1 98.25 226 GLY A N 1
ATOM 1822 C CA . GLY A 1 226 ? -27.062 17.578 13.875 1 98.25 226 GLY A CA 1
ATOM 1823 C C . GLY A 1 226 ? -26.078 16.438 13.922 1 98.25 226 GLY A C 1
ATOM 1824 O O . GLY A 1 226 ? -26.453 15.289 14.188 1 98.25 226 GLY A O 1
ATOM 1825 N N . LEU A 1 227 ? -24.875 16.672 13.586 1 98.06 227 LEU A N 1
ATOM 1826 C CA . LEU A 1 227 ? -23.844 15.656 13.539 1 98.06 227 LEU A CA 1
ATOM 1827 C C . LEU A 1 227 ? -22.953 15.727 14.781 1 98.06 227 LEU A C 1
ATOM 1829 O O . LEU A 1 227 ? -22.891 16.75 15.453 1 98.06 227 LEU A O 1
ATOM 1833 N N . PRO A 1 228 ? -22.297 14.625 15.133 1 97.56 228 PRO A N 1
ATOM 1834 C CA . PRO A 1 228 ? -21.406 14.633 16.312 1 97.56 228 PRO A CA 1
ATOM 1835 C C . PRO A 1 228 ? -20.266 15.633 16.172 1 97.56 228 PRO A C 1
ATOM 1837 O O . PRO A 1 228 ? -19.844 15.961 15.062 1 97.56 228 PRO A O 1
ATOM 1840 N N . PRO A 1 229 ? -19.688 16.062 17.281 1 98.25 229 PRO A N 1
ATOM 1841 C CA . PRO A 1 229 ? -18.609 17.047 17.25 1 98.25 229 PRO A CA 1
ATOM 1842 C C . PRO A 1 229 ? -17.391 16.547 16.484 1 98.25 229 PRO A C 1
ATOM 1844 O O . PRO A 1 229 ? -17.109 15.352 16.469 1 98.25 229 PRO A O 1
ATOM 1847 N N . MET A 1 230 ? -16.672 17.438 15.938 1 98.62 230 MET A N 1
ATOM 1848 C CA . MET A 1 230 ? -15.461 17.156 15.172 1 98.62 230 MET A CA 1
ATOM 1849 C C . MET A 1 230 ? -14.227 17.203 16.062 1 98.62 230 MET A C 1
ATOM 1851 O O . MET A 1 230 ? -14.266 17.797 17.156 1 98.62 230 MET A O 1
ATOM 1855 N N . GLN A 1 231 ? -13.242 16.578 15.586 1 98.75 231 GLN A N 1
ATOM 1856 C CA . GLN A 1 231 ? -11.922 16.75 16.172 1 98.75 231 GLN A CA 1
ATOM 1857 C C . GLN A 1 231 ? -11.125 17.828 15.43 1 98.75 231 GLN A C 1
ATOM 1859 O O . GLN A 1 231 ? -11.219 17.938 14.211 1 98.75 231 GLN A O 1
ATOM 1864 N N . PHE A 1 232 ? -10.352 18.562 16.172 1 98.94 232 PHE A N 1
ATOM 1865 C CA . PHE A 1 232 ? -9.641 19.703 15.578 1 98.94 232 PHE A CA 1
ATOM 1866 C C . PHE A 1 232 ? -8.141 19.562 15.789 1 98.94 232 PHE A C 1
ATOM 1868 O O . PHE A 1 232 ? -7.676 19.453 16.922 1 98.94 232 PHE A O 1
ATOM 1875 N N . GLY A 1 233 ? -7.395 19.516 14.719 1 98.88 233 GLY A N 1
ATOM 1876 C CA . GLY A 1 233 ? -5.941 19.469 14.75 1 98.88 233 GLY A CA 1
ATOM 1877 C C . GLY A 1 233 ? -5.285 20.703 14.18 1 98.88 233 GLY A C 1
ATOM 1878 O O . GLY A 1 233 ? -5.84 21.344 13.289 1 98.88 233 GLY A O 1
ATOM 1879 N N . VAL A 1 234 ? -4.09 21.031 14.656 1 98.75 234 VAL A N 1
ATOM 1880 C CA . VAL A 1 234 ? -3.375 22.219 14.18 1 98.75 234 VAL A CA 1
ATOM 1881 C C . VAL A 1 234 ? -1.916 21.859 13.906 1 98.75 234 VAL A C 1
ATOM 1883 O O . VAL A 1 234 ? -1.286 21.141 14.688 1 98.75 234 VAL A O 1
ATOM 1886 N N . ALA A 1 235 ? -1.424 22.328 12.805 1 98.25 235 ALA A N 1
ATOM 1887 C CA . ALA A 1 235 ? -0.007 22.172 12.484 1 98.25 235 ALA A CA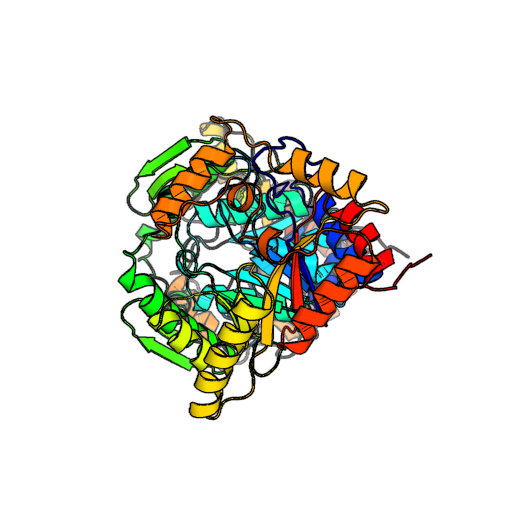 1
ATOM 1888 C C . ALA A 1 235 ? 0.855 23.062 13.383 1 98.25 235 ALA A C 1
ATOM 1890 O O . ALA A 1 235 ? 0.467 24.172 13.719 1 98.25 235 ALA A O 1
ATOM 1891 N N . ALA A 1 236 ? 2.033 22.578 13.742 1 98.25 236 ALA A N 1
ATOM 1892 C CA . ALA A 1 236 ? 2.977 23.359 14.539 1 98.25 236 ALA A CA 1
ATOM 1893 C C . ALA A 1 236 ? 4.41 22.891 14.297 1 98.25 236 ALA A C 1
ATOM 1895 O O . ALA A 1 236 ? 4.652 21.734 13.984 1 98.25 236 ALA A O 1
ATOM 1896 N N . TYR A 1 237 ? 5.285 23.812 14.312 1 97.75 237 TYR A N 1
ATOM 1897 C CA . TYR A 1 237 ? 6.715 23.547 14.391 1 97.75 237 TYR A CA 1
ATOM 1898 C C . TYR A 1 237 ? 7.25 23.828 15.789 1 97.75 237 TYR A C 1
ATOM 1900 O O . TYR A 1 237 ? 7.09 24.938 16.297 1 97.75 237 TYR A O 1
ATOM 1908 N N . SER A 1 238 ? 7.887 22.891 16.406 1 97.94 238 SER A N 1
ATOM 1909 C CA . SER A 1 238 ? 8.266 23.047 17.812 1 97.94 238 SER A CA 1
ATOM 1910 C C . SER A 1 238 ? 9.758 23.328 17.938 1 97.94 238 SER A C 1
ATOM 1912 O O . SER A 1 238 ? 10.578 22.672 17.312 1 97.94 238 SER A O 1
ATOM 1914 N N . ILE A 1 239 ? 10.102 24.297 18.672 1 98 239 ILE A N 1
ATOM 1915 C CA . ILE A 1 239 ? 11.453 24.594 19.141 1 98 239 ILE A CA 1
ATOM 1916 C C . ILE A 1 239 ? 11.445 24.812 20.656 1 98 239 ILE A C 1
ATOM 1918 O O . ILE A 1 239 ? 10.938 25.828 21.141 1 98 239 ILE A O 1
ATOM 1922 N N . ILE A 1 240 ? 11.992 23.859 21.375 1 98.56 240 ILE A N 1
ATOM 1923 C CA . ILE A 1 240 ? 12.078 23.984 22.828 1 98.56 240 ILE A CA 1
ATOM 1924 C C . ILE A 1 240 ? 13.539 24.047 23.25 1 98.56 240 ILE A C 1
ATOM 1926 O O . ILE A 1 240 ? 14.344 23.188 22.875 1 98.56 240 ILE A O 1
ATOM 1930 N N . ARG A 1 241 ? 13.859 25.094 23.938 1 98.44 241 ARG A N 1
ATOM 1931 C CA . ARG A 1 241 ? 15.188 25.25 24.531 1 98.44 241 ARG A CA 1
ATOM 1932 C C . ARG A 1 241 ? 15.086 25.719 25.984 1 98.44 241 ARG A C 1
ATOM 1934 O O . ARG A 1 241 ? 14.023 26.172 26.422 1 98.44 241 ARG A O 1
ATOM 1941 N N . ASN A 1 242 ? 16.25 25.656 26.625 1 97.44 242 ASN A N 1
ATOM 1942 C CA . ASN A 1 242 ? 16.266 26.016 28.031 1 97.44 242 ASN A CA 1
ATOM 1943 C C . ASN A 1 242 ? 16.266 27.531 28.219 1 97.44 242 ASN A C 1
ATOM 1945 O O . ASN A 1 242 ? 15.836 28.031 29.266 1 97.44 242 ASN A O 1
ATOM 1949 N N . THR A 1 243 ? 16.781 28.312 27.219 1 97.81 243 THR A N 1
ATOM 1950 C CA . THR A 1 243 ? 16.828 29.766 27.344 1 97.81 243 THR A CA 1
ATOM 1951 C C . THR A 1 243 ? 16.219 30.438 26.109 1 97.81 243 THR A C 1
ATOM 1953 O O . THR A 1 243 ? 16.234 29.859 25.016 1 97.81 243 THR A O 1
ATOM 1956 N N . GLU A 1 244 ? 15.758 31.656 26.312 1 96.88 244 GLU A N 1
ATOM 1957 C CA . GLU A 1 244 ? 15.203 32.438 25.203 1 96.88 244 GLU A CA 1
ATOM 1958 C C . GLU A 1 244 ? 16.266 32.719 24.141 1 96.88 244 GLU A C 1
ATOM 1960 O O . GLU A 1 244 ? 15.953 32.781 22.953 1 96.88 244 GLU A O 1
ATOM 1965 N N . GLN A 1 245 ? 17.469 32.875 24.609 1 97.62 245 GLN A N 1
ATOM 1966 C CA . GLN A 1 245 ? 18.562 33.094 23.672 1 97.62 245 GLN A CA 1
ATOM 1967 C C . GLN A 1 245 ? 18.781 31.922 22.75 1 97.62 245 GLN A C 1
ATOM 1969 O O . GLN A 1 245 ? 18.969 32.094 21.547 1 97.62 245 GLN A O 1
ATOM 1974 N N . ASP A 1 246 ? 18.719 30.75 23.297 1 98.19 246 ASP A N 1
ATOM 1975 C CA . ASP A 1 246 ? 18.891 29.531 22.5 1 98.19 246 ASP A CA 1
ATOM 1976 C C . ASP A 1 246 ? 17.734 29.359 21.531 1 98.19 246 ASP A C 1
ATOM 1978 O O . ASP A 1 246 ? 17.922 28.875 20.406 1 98.19 246 ASP A O 1
ATOM 1982 N N . VAL A 1 247 ? 16.516 29.703 21.953 1 97.88 247 VAL A N 1
ATOM 1983 C CA . VAL A 1 247 ? 15.344 29.641 21.078 1 97.88 247 VAL A CA 1
ATOM 1984 C C . VAL A 1 247 ? 15.531 30.562 19.891 1 97.88 247 VAL A C 1
ATOM 1986 O O . VAL A 1 247 ? 15.32 30.172 18.75 1 97.88 247 VAL A O 1
ATOM 1989 N N . LYS A 1 248 ? 15.922 31.828 20.219 1 96.12 248 LYS A N 1
ATOM 1990 C CA . LYS A 1 248 ? 16.141 32.812 19.172 1 96.12 248 LYS A CA 1
ATOM 1991 C C . LYS A 1 248 ? 17.203 32.344 18.188 1 96.12 248 LYS A C 1
ATOM 1993 O O . LYS A 1 248 ? 17.062 32.531 16.969 1 96.12 248 LYS A O 1
ATOM 1998 N N . GLN A 1 249 ? 18.266 31.734 18.688 1 96.62 249 GLN A N 1
ATOM 1999 C CA . GLN A 1 249 ? 19.344 31.234 17.844 1 96.62 249 GLN A CA 1
ATOM 2000 C C . GLN A 1 249 ? 18.844 30.156 16.891 1 96.62 249 GLN A C 1
ATOM 2002 O O . GLN A 1 249 ? 19.203 30.156 15.711 1 96.62 249 GLN A O 1
ATOM 2007 N N . GLU A 1 250 ? 18.031 29.312 17.391 1 96.25 250 GLU A N 1
ATOM 2008 C CA . GLU A 1 250 ? 17.5 28.25 16.547 1 96.25 250 GLU A CA 1
ATOM 2009 C C . GLU A 1 250 ? 16.516 28.797 15.516 1 96.25 250 GLU A C 1
ATOM 2011 O O . GLU A 1 250 ? 16.531 28.391 14.359 1 96.25 250 GLU A O 1
ATOM 2016 N N . LEU A 1 251 ? 15.656 29.672 15.93 1 94.12 251 LEU A N 1
ATOM 2017 C CA . LEU A 1 251 ? 14.727 30.312 15.008 1 94.12 251 LEU A CA 1
ATOM 2018 C C . LEU A 1 251 ? 15.477 31.016 13.875 1 94.12 251 LEU A C 1
ATOM 2020 O O . LEU A 1 251 ? 15.094 30.906 12.711 1 94.12 251 LEU A O 1
ATOM 2024 N N . ASP A 1 252 ? 16.562 31.734 14.258 1 91.56 252 ASP A N 1
ATOM 2025 C CA . ASP A 1 252 ? 17.375 32.406 13.258 1 91.56 252 ASP A CA 1
ATOM 2026 C C . ASP A 1 252 ? 18 31.406 12.289 1 91.56 252 ASP A C 1
ATOM 2028 O O . ASP A 1 252 ? 18.062 31.672 11.086 1 91.56 252 ASP A O 1
ATOM 2032 N N . ARG A 1 253 ? 18.406 30.328 12.82 1 91.5 253 ARG A N 1
ATOM 2033 C CA . ARG A 1 253 ? 19.047 29.297 12 1 91.5 253 ARG A CA 1
ATOM 2034 C C . ARG A 1 253 ? 18.078 28.781 10.938 1 91.5 253 ARG A C 1
ATOM 2036 O O . ARG A 1 253 ? 18.469 28.578 9.781 1 91.5 253 ARG A O 1
ATOM 2043 N N . ILE A 1 254 ? 16.844 28.594 11.281 1 91.81 254 ILE A N 1
ATOM 2044 C CA . ILE A 1 254 ? 15.961 27.844 10.383 1 91.81 254 ILE A CA 1
ATOM 2045 C C . ILE A 1 254 ? 15.211 28.828 9.477 1 91.81 254 ILE A C 1
ATOM 2047 O O . ILE A 1 254 ? 14.594 28.422 8.492 1 91.81 254 ILE A O 1
ATOM 2051 N N . THR A 1 255 ? 15.273 30.141 9.742 1 88.69 255 THR A N 1
ATOM 2052 C CA . THR A 1 255 ? 14.5 31.094 8.953 1 88.69 255 THR A CA 1
ATOM 2053 C C . THR A 1 255 ? 15.414 31.922 8.062 1 88.69 255 THR A C 1
ATOM 2055 O O . THR A 1 255 ? 14.961 32.875 7.418 1 88.69 255 THR A O 1
ATOM 2058 N N . ASN A 1 256 ? 16.672 31.609 8.062 1 80.94 256 ASN A N 1
ATOM 2059 C CA . ASN A 1 256 ? 17.609 32.312 7.188 1 80.94 256 ASN A CA 1
ATOM 2060 C C . ASN A 1 256 ? 17.578 31.719 5.777 1 80.94 256 ASN A C 1
ATOM 2062 O O . ASN A 1 256 ? 18.516 31.047 5.363 1 80.94 256 ASN A O 1
ATOM 2066 N N . VAL A 1 257 ? 16.438 31.906 5.129 1 69.25 257 VAL A N 1
ATOM 2067 C CA . VAL A 1 257 ? 16.25 31.312 3.803 1 69.25 257 VAL A CA 1
ATOM 2068 C C . VAL A 1 257 ? 16.875 32.219 2.746 1 69.25 257 VAL A C 1
ATOM 2070 O O . VAL A 1 257 ? 16.594 33.438 2.725 1 69.25 257 VAL A O 1
ATOM 2073 N N . LYS A 1 258 ? 17.984 31.688 2.092 1 61.88 258 LYS A N 1
ATOM 2074 C CA . LYS A 1 258 ? 18.641 32.438 1.012 1 61.88 258 LYS A CA 1
ATOM 2075 C C . LYS A 1 258 ? 17.922 32.188 -0.317 1 61.88 258 LYS A C 1
ATOM 2077 O O . LYS A 1 258 ? 17.391 31.125 -0.562 1 61.88 258 LYS A O 1
ATOM 2082 N N . GLU A 1 259 ? 17.797 33.188 -1.108 1 60.16 259 GLU A N 1
ATOM 2083 C CA . GLU A 1 259 ? 17.281 33.188 -2.473 1 60.16 259 GLU A CA 1
ATOM 2084 C C . GLU A 1 259 ? 18.047 32.188 -3.348 1 60.16 259 GLU A C 1
ATOM 2086 O O . GLU A 1 259 ? 19.266 32.062 -3.219 1 60.16 259 GLU A O 1
ATOM 2091 N N . GLY A 1 260 ? 17.328 31.062 -3.979 1 58.09 260 GLY A N 1
ATOM 2092 C CA . GLY A 1 260 ? 17.922 30.141 -4.934 1 58.09 260 GLY A CA 1
ATOM 2093 C C . GLY A 1 260 ? 17.906 28.703 -4.461 1 58.09 260 GLY A C 1
ATOM 2094 O O . GLY A 1 260 ? 18.266 27.797 -5.215 1 58.09 260 GLY A O 1
ATOM 2095 N N . SER A 1 261 ? 17.562 28.516 -3.27 1 60.78 261 SER A N 1
ATOM 2096 C CA . SER A 1 261 ? 17.594 27.141 -2.779 1 60.78 261 SER A CA 1
ATOM 2097 C C . SER A 1 261 ? 16.484 26.312 -3.396 1 60.78 261 SER A C 1
ATOM 2099 O O . SER A 1 261 ? 15.484 26.859 -3.879 1 60.78 261 SER A O 1
ATOM 2101 N N . SER A 1 262 ? 16.766 25.031 -3.693 1 61.31 262 SER A N 1
ATOM 2102 C CA . SER A 1 262 ? 15.805 24.094 -4.273 1 61.31 262 SER A CA 1
ATOM 2103 C C . SER A 1 262 ? 14.438 24.219 -3.609 1 61.31 262 SER A C 1
ATOM 2105 O O . SER A 1 262 ? 13.406 24.156 -4.281 1 61.31 262 SER A O 1
ATOM 2107 N N . GLY A 1 263 ? 14.328 24.609 -2.422 1 59.72 263 GLY A N 1
ATOM 2108 C CA . GLY A 1 263 ? 13.086 24.797 -1.687 1 59.72 263 GLY A CA 1
ATOM 2109 C C . GLY A 1 263 ? 12.305 26.016 -2.125 1 59.72 263 GLY A C 1
ATOM 2110 O O . GLY A 1 263 ? 11.078 26.047 -2.037 1 59.72 263 GLY A O 1
ATOM 2111 N N . TYR A 1 264 ? 13.016 26.922 -2.641 1 60.81 264 TYR A N 1
ATOM 2112 C CA . TYR A 1 264 ? 12.375 28.172 -3.043 1 60.81 264 TYR A CA 1
ATOM 2113 C C . TYR A 1 264 ? 11.516 27.969 -4.281 1 60.81 264 TYR A C 1
ATOM 2115 O O . TYR A 1 264 ? 10.414 28.516 -4.383 1 60.81 264 TYR A O 1
ATOM 2123 N N . LYS A 1 265 ? 11.977 27.156 -5.188 1 62.38 265 LYS A N 1
ATOM 2124 C CA . LYS A 1 265 ? 11.211 26.875 -6.398 1 62.38 265 LYS A CA 1
ATOM 2125 C C . LYS A 1 265 ? 9.867 26.234 -6.062 1 62.38 265 LYS A C 1
ATOM 2127 O O . LYS A 1 265 ? 8.836 26.625 -6.633 1 62.38 265 LYS A O 1
ATOM 2132 N N . ASN A 1 266 ? 9.852 25.359 -5.156 1 60.78 266 ASN A N 1
ATOM 2133 C CA . ASN A 1 266 ? 8.633 24.656 -4.789 1 60.78 266 ASN A CA 1
ATOM 2134 C C . ASN A 1 266 ? 7.652 25.578 -4.059 1 60.78 266 ASN A C 1
ATOM 2136 O O . ASN A 1 266 ? 6.438 25.469 -4.238 1 60.78 266 ASN A O 1
ATOM 2140 N N . TYR A 1 267 ? 8.281 26.438 -3.426 1 61.44 267 TYR A N 1
ATOM 2141 C CA . TYR A 1 267 ? 7.449 27.391 -2.703 1 61.44 267 TYR A CA 1
ATOM 2142 C C . TYR A 1 267 ? 6.688 28.297 -3.668 1 61.44 267 TYR A C 1
ATOM 2144 O O . TYR A 1 267 ? 5.496 28.562 -3.477 1 61.44 267 TYR A O 1
ATOM 2152 N N . GLN A 1 268 ? 7.312 28.672 -4.688 1 60.56 268 GLN A N 1
ATOM 2153 C CA . GLN A 1 268 ? 6.645 29.484 -5.695 1 60.56 268 GLN A CA 1
ATOM 2154 C C . GLN A 1 268 ? 5.527 28.703 -6.383 1 60.56 268 GLN A C 1
ATOM 2156 O O . GLN A 1 268 ? 4.457 29.266 -6.656 1 60.56 268 GLN A O 1
ATOM 2161 N N . GLN A 1 269 ? 5.742 27.484 -6.535 1 60.16 269 GLN A N 1
ATOM 2162 C CA . GLN A 1 269 ? 4.734 26.625 -7.156 1 60.16 269 GLN A CA 1
ATOM 2163 C C . GLN A 1 269 ? 3.535 26.438 -6.227 1 60.16 269 GLN A C 1
ATOM 2165 O O . GLN A 1 269 ? 2.389 26.438 -6.68 1 60.16 269 GLN A O 1
ATOM 2170 N N . TRP A 1 270 ? 3.947 26.281 -5.062 1 56.91 270 TRP A N 1
ATOM 2171 C CA . TRP A 1 270 ? 2.896 26.141 -4.059 1 56.91 270 TRP A CA 1
ATOM 2172 C C . TRP A 1 270 ? 2.045 27.406 -3.984 1 56.91 270 TRP A C 1
ATOM 2174 O O . TRP A 1 270 ? 0.815 27.344 -3.996 1 56.91 270 TRP A O 1
ATOM 2184 N N . LEU A 1 271 ? 2.645 28.547 -3.908 1 59.09 271 LEU A N 1
ATOM 2185 C CA . LEU A 1 271 ? 1.933 29.812 -3.873 1 59.09 271 LEU A CA 1
ATOM 2186 C C . LEU A 1 271 ? 0.999 29.953 -5.074 1 59.09 271 LEU A C 1
ATOM 2188 O O . LEU A 1 271 ? -0.149 30.375 -4.926 1 59.09 271 LEU A O 1
ATOM 2192 N N . SER A 1 272 ? 1.578 29.594 -6.133 1 55.91 272 SER A N 1
ATOM 2193 C CA . SER A 1 272 ? 0.807 29.703 -7.367 1 55.91 272 SER A CA 1
ATOM 2194 C C . SER A 1 272 ? -0.353 28.719 -7.383 1 55.91 272 SER A C 1
ATOM 2196 O O . SER A 1 272 ? -1.435 29.031 -7.887 1 55.91 272 SER A O 1
ATOM 2198 N N . GLY A 1 273 ? -0.136 27.609 -6.832 1 53 273 GLY A N 1
ATOM 2199 C CA . GLY A 1 273 ? -1.123 26.531 -6.875 1 53 273 GLY A CA 1
ATOM 2200 C C . GLY A 1 273 ? -2.227 26.703 -5.848 1 53 273 GLY A C 1
ATOM 2201 O O . GLY A 1 273 ? -3.297 26.109 -5.977 1 53 273 GLY A O 1
ATOM 2202 N N . THR A 1 274 ? -1.893 27.375 -4.797 1 54.09 274 THR A N 1
ATOM 2203 C CA . THR A 1 274 ? -2.875 27.516 -3.729 1 54.09 274 THR A CA 1
ATOM 2204 C C . THR A 1 274 ? -3.541 28.891 -3.787 1 54.09 274 THR A C 1
ATOM 2206 O O . THR A 1 274 ? -4.406 29.203 -2.967 1 54.09 274 THR A O 1
ATOM 2209 N N . GLN A 1 275 ? -3.432 29.734 -4.898 1 48.03 275 GLN A N 1
ATOM 2210 C CA . GLN A 1 275 ? -3.984 31.078 -5.012 1 48.03 275 GLN A CA 1
ATOM 2211 C C . GLN A 1 275 ? -3.812 31.859 -3.711 1 48.03 275 GLN A C 1
ATOM 2213 O O . GLN A 1 275 ? -4.719 32.562 -3.285 1 48.03 275 GLN A O 1
ATOM 2218 N N . MET A 1 276 ? -2.92 31.5 -2.93 1 47.44 276 MET A N 1
ATOM 2219 C CA . MET A 1 276 ? -2.744 32.281 -1.715 1 47.44 276 MET A CA 1
ATOM 2220 C C . MET A 1 276 ? -1.916 33.531 -1.995 1 47.44 276 MET A C 1
ATOM 2222 O O . MET A 1 276 ? -0.897 33.469 -2.686 1 47.44 276 MET A O 1
ATOM 2226 N N . GLU A 1 277 ? -2.42 34.719 -2.223 1 43.47 277 GLU A N 1
ATOM 2227 C CA . GLU A 1 277 ? -1.851 36.062 -2.445 1 43.47 277 GLU A CA 1
ATOM 2228 C C . GLU A 1 277 ? -0.763 36.375 -1.422 1 43.47 277 GLU A C 1
ATOM 2230 O O . GLU A 1 277 ? -0.117 37.406 -1.496 1 43.47 277 GLU A O 1
ATOM 2235 N N . GLN A 1 278 ? -0.786 35.938 -0.115 1 47.34 278 GLN A N 1
ATOM 2236 C CA . GLN A 1 278 ? -0.26 36.781 0.952 1 47.34 278 GLN A CA 1
ATOM 2237 C C . GLN A 1 278 ? 1.266 36.719 0.978 1 47.34 278 GLN A C 1
ATOM 2239 O O . GLN A 1 278 ? 1.879 35.75 0.53 1 47.34 278 GLN A O 1
ATOM 2244 N N . THR A 1 279 ? 1.864 37.906 1.122 1 48.28 279 THR A N 1
ATOM 2245 C CA . THR A 1 279 ? 3.232 38.125 1.578 1 48.28 279 THR A CA 1
ATOM 2246 C C . THR A 1 279 ? 3.648 37.062 2.582 1 48.28 279 THR A C 1
ATOM 2248 O O . THR A 1 279 ? 3.223 37.094 3.738 1 48.28 279 THR A O 1
ATOM 2251 N N . VAL A 1 280 ? 3.881 35.844 2.088 1 57.47 280 VAL A N 1
ATOM 2252 C CA . VAL A 1 280 ? 4.402 34.812 2.979 1 57.47 280 VAL A CA 1
ATOM 2253 C C . VAL A 1 280 ? 5.77 35.25 3.512 1 57.47 280 VAL A C 1
ATOM 2255 O O . VAL A 1 280 ? 6.68 35.531 2.734 1 57.47 280 VAL A O 1
ATOM 2258 N N . SER A 1 281 ? 5.852 35.562 4.824 1 68.12 281 SER A N 1
ATOM 2259 C CA . SER A 1 281 ? 7.102 35.875 5.504 1 68.12 281 SER A CA 1
ATOM 2260 C C . SER A 1 281 ? 8.102 34.719 5.398 1 68.12 281 SER A C 1
ATOM 2262 O O . SER A 1 281 ? 7.715 33.594 5.133 1 68.12 281 SER A O 1
ATOM 2264 N N . LEU A 1 282 ? 9.273 35.062 5.195 1 70.56 282 LEU A N 1
ATOM 2265 C CA . LEU A 1 282 ? 10.344 34.062 5.297 1 70.56 282 LEU A CA 1
ATOM 2266 C C . LEU A 1 282 ? 10.055 33.062 6.406 1 70.56 282 LEU A C 1
ATOM 2268 O O . LEU A 1 282 ? 10.359 31.891 6.273 1 70.56 282 LEU A O 1
ATOM 2272 N N . TYR A 1 283 ? 9.359 33.594 7.348 1 76.19 283 TYR A N 1
ATOM 2273 C CA . TYR A 1 283 ? 8.969 32.812 8.5 1 76.19 283 TYR A CA 1
ATOM 2274 C C . TYR A 1 283 ? 7.977 31.703 8.102 1 76.19 283 TYR A C 1
ATOM 2276 O O . TYR A 1 283 ? 8.141 30.547 8.477 1 76.19 283 TYR A O 1
ATOM 2284 N N . ASP A 1 284 ? 7.094 32.031 7.285 1 78.94 284 ASP A N 1
ATOM 2285 C CA . ASP A 1 284 ? 6.07 31.078 6.855 1 78.94 284 ASP A CA 1
ATOM 2286 C C . ASP A 1 284 ? 6.613 30.125 5.789 1 78.94 284 ASP A C 1
ATOM 2288 O O . ASP A 1 284 ? 6.172 28.984 5.691 1 78.94 284 ASP A O 1
ATOM 2292 N N . TYR A 1 285 ? 7.578 30.547 5.191 1 77.81 285 TYR A N 1
ATOM 2293 C CA . TYR A 1 285 ? 8.164 29.781 4.102 1 77.81 285 TYR A CA 1
ATOM 2294 C C . TYR A 1 285 ? 9.109 28.703 4.637 1 77.81 285 TYR A C 1
ATOM 2296 O O . TYR A 1 285 ? 9.266 27.656 4.023 1 77.81 285 TYR A O 1
ATOM 2304 N N . SER A 1 286 ? 9.719 29 5.715 1 85.38 286 SER A N 1
ATOM 2305 C CA . SER A 1 286 ? 10.836 28.188 6.207 1 85.38 286 SER A CA 1
ATOM 2306 C C . SER A 1 286 ? 10.367 26.797 6.633 1 85.38 286 SER A C 1
ATOM 2308 O O . SER A 1 286 ? 11.141 25.844 6.578 1 85.38 286 SER A O 1
ATOM 2310 N N . VAL A 1 287 ? 9.148 26.766 7.078 1 87.75 287 VAL A N 1
ATOM 2311 C CA . VAL A 1 287 ? 8.602 25.484 7.512 1 87.75 287 VAL A CA 1
ATOM 2312 C C . VAL A 1 287 ? 7.27 25.219 6.82 1 87.75 287 VAL A C 1
ATOM 2314 O O . VAL A 1 287 ? 6.676 26.141 6.242 1 87.75 287 VAL A O 1
ATOM 2317 N N . SER A 1 288 ? 6.852 24 6.816 1 87.38 288 SER A N 1
ATOM 2318 C CA . SER A 1 288 ? 5.621 23.625 6.133 1 87.38 288 SER A CA 1
ATOM 2319 C C . SER A 1 288 ? 4.391 23.969 6.965 1 87.38 288 SER A C 1
ATOM 2321 O O . SER A 1 288 ? 4.477 24.078 8.195 1 87.38 288 SER A O 1
ATOM 2323 N N . ASN A 1 289 ? 3.227 24.281 6.328 1 91.31 289 ASN A N 1
ATOM 2324 C CA . ASN A 1 289 ? 1.888 24.375 6.902 1 91.31 289 ASN A CA 1
ATOM 2325 C C . ASN A 1 289 ? 1.795 25.484 7.938 1 91.31 289 ASN A C 1
ATOM 2327 O O . ASN A 1 289 ? 1.1 25.344 8.945 1 91.31 289 ASN A O 1
ATOM 2331 N N . ARG A 1 290 ? 2.652 26.531 7.789 1 92.25 290 ARG A N 1
ATOM 2332 C CA . ARG A 1 290 ? 2.67 27.688 8.688 1 92.25 290 ARG A CA 1
ATOM 2333 C C . ARG A 1 290 ? 2.918 27.266 10.125 1 92.25 290 ARG A C 1
ATOM 2335 O O . ARG A 1 290 ? 2.316 27.812 11.055 1 92.25 290 ARG A O 1
ATOM 2342 N N . GLY A 1 291 ? 3.75 26.266 10.289 1 95.31 291 GLY A N 1
ATOM 2343 C CA . GLY A 1 291 ? 3.941 25.625 11.586 1 95.31 291 GLY A CA 1
ATOM 2344 C C . GLY A 1 291 ? 4.465 26.578 12.648 1 95.31 291 GLY A C 1
ATOM 2345 O O . GLY A 1 291 ? 4.176 26.406 13.836 1 95.31 291 GLY A O 1
ATOM 2346 N N . LEU A 1 292 ? 5.16 27.625 12.25 1 95.12 292 LEU A N 1
ATOM 2347 C CA . LEU A 1 292 ? 5.75 28.547 13.211 1 95.12 292 LEU A CA 1
ATOM 2348 C C . LEU A 1 292 ? 4.695 29.5 13.766 1 95.12 292 LEU A C 1
ATOM 2350 O O . LEU A 1 292 ? 4.879 30.062 14.844 1 95.12 292 LEU A O 1
ATOM 2354 N N . ARG A 1 293 ? 3.602 29.625 13.094 1 96.06 293 ARG A N 1
ATOM 2355 C CA . ARG A 1 293 ? 2.57 30.562 13.523 1 96.06 293 ARG A CA 1
ATOM 2356 C C . ARG A 1 293 ? 1.856 30.047 14.773 1 96.06 293 ARG A C 1
ATOM 2358 O O . ARG A 1 293 ? 1.237 30.828 15.5 1 96.06 293 ARG A O 1
ATOM 2365 N N . SER A 1 294 ? 1.896 28.766 15 1 97.56 294 SER A N 1
ATOM 2366 C CA . SER A 1 294 ? 1.295 28.203 16.203 1 97.56 294 SER A CA 1
ATOM 2367 C C . SER A 1 294 ? 2.055 28.641 17.453 1 97.56 294 SER A C 1
ATOM 2369 O O . SER A 1 294 ? 1.502 28.625 18.547 1 97.56 294 SER A O 1
ATOM 2371 N N . GLY A 1 295 ? 3.357 28.938 17.266 1 97.38 295 GLY A N 1
ATOM 2372 C CA . GLY A 1 295 ? 4.109 29.531 18.359 1 97.38 295 GLY A CA 1
ATOM 2373 C C . GLY A 1 295 ? 4.551 28.531 19.406 1 97.38 295 GLY A C 1
ATOM 2374 O O . GLY A 1 295 ? 4.699 28.891 20.578 1 97.38 295 GLY A O 1
ATOM 2375 N N . LEU A 1 296 ? 4.688 27.281 19.031 1 98.25 296 LEU A N 1
ATOM 2376 C CA . LEU A 1 296 ? 5.238 26.312 19.984 1 98.25 296 LEU A CA 1
ATOM 2377 C C . LEU A 1 296 ? 6.762 26.406 20.016 1 98.25 296 LEU A C 1
ATOM 2379 O O . LEU A 1 296 ? 7.445 25.391 19.891 1 98.25 296 LEU A O 1
ATOM 2383 N N . THR A 1 297 ? 7.301 27.594 20.172 1 97.88 297 THR A N 1
ATOM 2384 C CA . THR A 1 297 ? 8.727 27.906 20.25 1 97.88 297 THR A CA 1
ATOM 2385 C C . THR A 1 297 ? 9.039 28.672 21.547 1 97.88 297 THR A C 1
ATOM 2387 O O . THR A 1 297 ? 8.438 29.719 21.812 1 97.88 297 THR A O 1
ATOM 2390 N N . GLY A 1 298 ? 9.875 28.156 22.375 1 98.38 298 GLY A N 1
ATOM 2391 C CA . GLY A 1 298 ? 10.188 28.797 23.641 1 98.38 298 GLY A CA 1
ATOM 2392 C C . GLY A 1 298 ? 10.797 27.844 24.656 1 98.38 298 GLY A C 1
ATOM 2393 O O . GLY A 1 298 ? 11.258 26.766 24.297 1 98.38 298 GLY A O 1
ATOM 2394 N N . THR A 1 299 ? 10.875 28.359 25.875 1 97.88 299 THR A N 1
ATOM 2395 C CA . THR A 1 299 ? 11.219 27.484 27 1 97.88 299 THR A CA 1
ATOM 2396 C C . THR A 1 299 ? 10.109 26.484 27.266 1 97.88 299 THR A C 1
ATOM 2398 O O . THR A 1 299 ? 8.984 26.641 26.781 1 97.88 299 THR A O 1
ATOM 2401 N N . PRO A 1 300 ? 10.43 25.438 28.031 1 97.19 300 PRO A N 1
ATOM 2402 C CA . PRO A 1 300 ? 9.406 24.438 28.328 1 97.19 300 PRO A CA 1
ATOM 2403 C C . PRO A 1 300 ? 8.133 25.047 28.906 1 97.19 300 PRO A C 1
ATOM 2405 O O . PRO A 1 300 ? 7.027 24.734 28.453 1 97.19 300 PRO A O 1
ATOM 2408 N N . ALA A 1 301 ? 8.305 25.984 29.797 1 97.19 301 ALA A N 1
ATOM 2409 C CA . ALA A 1 301 ? 7.145 26.609 30.422 1 97.19 301 ALA A CA 1
ATOM 2410 C C . ALA A 1 301 ? 6.344 27.422 29.406 1 97.19 301 ALA A C 1
ATOM 2412 O O . ALA A 1 301 ? 5.109 27.406 29.438 1 97.19 301 ALA A O 1
ATOM 2413 N N . GLN A 1 302 ? 7.004 28.141 28.578 1 98.06 302 GLN A N 1
ATOM 2414 C CA . GLN A 1 302 ? 6.344 28.953 27.562 1 98.06 302 GLN A CA 1
ATOM 2415 C C . GLN A 1 302 ? 5.543 28.094 26.594 1 98.06 302 GLN A C 1
ATOM 2417 O O . GLN A 1 302 ? 4.414 28.438 26.25 1 98.06 302 GLN A O 1
ATOM 2422 N N . VAL A 1 303 ? 6.129 26.984 26.188 1 98.5 303 VAL A N 1
ATOM 2423 C CA . VAL A 1 303 ? 5.473 26.094 25.25 1 98.5 303 VAL A CA 1
ATOM 2424 C C . VAL A 1 303 ? 4.27 25.422 25.906 1 98.5 303 VAL A C 1
ATOM 2426 O O . VAL A 1 303 ? 3.213 25.281 25.297 1 98.5 303 VAL A O 1
ATOM 2429 N N . GLN A 1 304 ? 4.395 25.062 27.125 1 97.75 304 GLN A N 1
ATOM 2430 C CA . GLN A 1 304 ? 3.275 24.484 27.844 1 97.75 304 GLN A CA 1
ATOM 2431 C C . GLN A 1 304 ? 2.117 25.469 27.969 1 97.75 304 GLN A C 1
ATOM 2433 O O . GLN A 1 304 ? 0.955 25.094 27.797 1 97.75 304 GLN A O 1
ATOM 2438 N N . ASP A 1 305 ? 2.473 26.719 28.281 1 98.12 305 ASP A N 1
ATOM 2439 C CA . ASP A 1 305 ? 1.446 27.75 28.344 1 98.12 305 ASP A CA 1
ATOM 2440 C C . ASP A 1 305 ? 0.736 27.906 27 1 98.12 305 ASP A C 1
ATOM 2442 O O . ASP A 1 305 ? -0.487 28.062 26.953 1 98.12 305 ASP A O 1
ATOM 2446 N N . ARG A 1 306 ? 1.531 27.938 25.953 1 98.62 306 ARG A N 1
ATOM 2447 C CA . ARG A 1 306 ? 0.979 28.078 24.609 1 98.62 306 ARG A CA 1
ATOM 2448 C C . ARG A 1 306 ? 0.052 26.922 24.281 1 98.62 306 ARG A C 1
ATOM 2450 O O . ARG A 1 306 ? -1.022 27.109 23.703 1 98.62 306 ARG A O 1
ATOM 2457 N N . ILE A 1 307 ? 0.425 25.719 24.578 1 98.62 307 ILE A N 1
ATOM 2458 C CA . ILE A 1 307 ? -0.399 24.531 24.375 1 98.62 307 ILE A CA 1
ATOM 2459 C C . ILE A 1 307 ? -1.703 24.656 25.156 1 98.62 307 ILE A C 1
ATOM 2461 O O . ILE A 1 307 ? -2.777 24.344 24.641 1 98.62 307 ILE A O 1
ATOM 2465 N N . GLY A 1 308 ? -1.582 25.141 26.391 1 98.56 308 GLY A N 1
ATOM 2466 C CA . GLY A 1 308 ? -2.777 25.375 27.172 1 98.56 308 GLY A CA 1
ATOM 2467 C C . GLY A 1 308 ? -3.758 26.328 26.5 1 98.56 308 GLY A C 1
ATOM 2468 O O . GLY A 1 308 ? -4.973 26.125 26.578 1 98.56 308 GLY A O 1
ATOM 2469 N N . ALA A 1 309 ? -3.229 27.375 25.891 1 98.81 309 ALA A N 1
ATOM 2470 C CA . ALA A 1 309 ? -4.074 28.328 25.172 1 98.81 309 ALA A CA 1
ATOM 2471 C C . ALA A 1 309 ? -4.824 27.641 24.031 1 98.81 309 ALA A C 1
ATOM 2473 O O . ALA A 1 309 ? -5.992 27.953 23.781 1 98.81 309 ALA A O 1
ATOM 2474 N N . PHE A 1 310 ? -4.176 26.734 23.359 1 98.88 310 PHE A N 1
ATOM 2475 C CA . PHE A 1 310 ? -4.809 26 22.266 1 98.88 310 PHE A CA 1
ATOM 2476 C C . PHE A 1 310 ? -5.871 25.047 22.797 1 98.88 310 PHE A C 1
ATOM 2478 O O . PHE A 1 310 ? -6.938 24.891 22.203 1 98.88 310 PHE A O 1
ATOM 2485 N N . GLU A 1 311 ? -5.539 24.406 23.875 1 98.69 311 GLU A N 1
ATOM 2486 C CA . GLU A 1 311 ? -6.504 23.5 24.5 1 98.69 311 GLU A CA 1
ATOM 2487 C C . GLU A 1 311 ? -7.777 24.25 24.891 1 98.69 311 GLU A C 1
ATOM 2489 O O . GLU A 1 311 ? -8.883 23.734 24.688 1 98.69 311 GLU A O 1
ATOM 2494 N N . LYS A 1 312 ? -7.641 25.406 25.406 1 98.62 312 LYS A N 1
ATOM 2495 C CA . LYS A 1 312 ? -8.766 26.203 25.891 1 98.62 312 LYS A CA 1
ATOM 2496 C C . LYS A 1 312 ? -9.719 26.547 24.75 1 98.62 312 LYS A C 1
ATOM 2498 O O . LYS A 1 312 ? -10.93 26.672 24.953 1 98.62 312 LYS A O 1
ATOM 2503 N N . VAL A 1 313 ? -9.148 26.656 23.531 1 98.75 313 VAL A N 1
ATOM 2504 C CA . VAL A 1 313 ? -10.016 27.078 22.438 1 98.75 313 VAL A CA 1
ATOM 2505 C C . VAL A 1 313 ? -10.508 25.844 21.672 1 98.75 313 VAL A C 1
ATOM 2507 O O . VAL A 1 313 ? -11.18 25.984 20.641 1 98.75 313 VAL A O 1
ATOM 2510 N N . GLY A 1 314 ? -10.109 24.641 22.047 1 98.75 314 GLY A N 1
ATOM 2511 C CA . GLY A 1 314 ? -10.797 23.469 21.531 1 98.75 314 GLY A CA 1
ATOM 2512 C C . GLY A 1 314 ? -9.922 22.609 20.656 1 98.75 314 GLY A C 1
ATOM 2513 O O . GLY A 1 314 ? -10.406 21.672 20 1 98.75 314 GLY A O 1
ATOM 2514 N N . VAL A 1 315 ? -8.617 22.844 20.609 1 98.88 315 VAL A N 1
ATOM 2515 C CA . VAL A 1 315 ? -7.719 22 19.828 1 98.88 315 VAL A CA 1
ATOM 2516 C C . VAL A 1 315 ? -7.605 20.625 20.5 1 98.88 315 VAL A C 1
ATOM 2518 O O . VAL A 1 315 ? -7.441 20.531 21.703 1 98.88 315 VAL A O 1
ATOM 2521 N N . ASN A 1 316 ? -7.75 19.625 19.672 1 98.88 316 ASN A N 1
ATOM 2522 C CA . ASN A 1 316 ? -7.695 18.25 20.188 1 98.88 316 ASN A CA 1
ATOM 2523 C C . ASN A 1 316 ? -6.305 17.656 20.016 1 98.88 316 ASN A C 1
ATOM 2525 O O . ASN A 1 316 ? -5.895 16.797 20.812 1 98.88 316 ASN A O 1
ATOM 2529 N N . PHE A 1 317 ? -5.605 18.031 18.938 1 98.75 317 PHE A N 1
ATOM 2530 C CA . PHE A 1 317 ? -4.273 17.469 18.75 1 98.75 317 PHE A CA 1
ATOM 2531 C C . PHE A 1 317 ? -3.416 18.406 17.891 1 98.75 317 PHE A C 1
ATOM 2533 O O . PHE A 1 317 ? -3.939 19.25 17.172 1 98.75 317 PHE A O 1
ATOM 2540 N N . PHE A 1 318 ? -2.092 18.234 18.031 1 98.81 318 PHE A N 1
ATOM 2541 C CA . PHE A 1 318 ? -1.118 18.922 17.188 1 98.81 318 PHE A CA 1
ATOM 2542 C C . PHE A 1 318 ? -0.514 17.953 16.172 1 98.81 318 PHE A C 1
ATOM 2544 O O . PHE A 1 318 ? -0.429 16.75 16.438 1 98.81 318 PHE A O 1
ATOM 2551 N N . LEU A 1 319 ? -0.186 18.422 15.078 1 98.81 319 LEU A N 1
ATOM 2552 C CA . LEU A 1 319 ? 0.683 17.766 14.109 1 98.81 319 LEU A CA 1
ATOM 2553 C C . LEU A 1 319 ? 2.027 18.484 14.016 1 98.81 319 LEU A C 1
ATOM 2555 O O . LEU A 1 319 ? 2.154 19.469 13.289 1 98.81 319 LEU A O 1
ATOM 2559 N N . LEU A 1 320 ? 2.982 17.906 14.703 1 98.44 320 LEU A N 1
ATOM 2560 C CA . LEU A 1 320 ? 4.238 18.609 14.977 1 98.44 320 LEU A CA 1
ATOM 2561 C C . LEU A 1 320 ? 5.285 18.266 13.922 1 98.44 320 LEU A C 1
ATOM 2563 O O . LEU A 1 320 ? 5.379 17.109 13.484 1 98.44 320 LEU A O 1
ATOM 2567 N N . GLN A 1 321 ? 5.984 19.25 13.555 1 97.94 321 GLN A N 1
ATOM 2568 C CA . GLN A 1 321 ? 7.258 19.125 12.859 1 97.94 321 GLN A CA 1
ATOM 2569 C C . GLN A 1 321 ? 8.414 19.625 13.711 1 97.94 321 GLN A C 1
ATOM 2571 O O . GLN A 1 321 ? 8.25 20.578 14.484 1 97.94 321 GLN A O 1
ATOM 2576 N N . CYS A 1 322 ? 9.539 19.016 13.633 1 96.62 322 CYS A N 1
ATOM 2577 C CA . CYS A 1 322 ? 10.773 19.453 14.281 1 96.62 322 CYS A CA 1
ATOM 2578 C C . CYS A 1 322 ? 11.992 18.938 13.516 1 96.62 322 CYS A C 1
ATOM 2580 O O . CYS A 1 322 ? 11.867 18.109 12.617 1 96.62 322 CYS A O 1
ATOM 2582 N N . SER A 1 323 ? 13.102 19.469 13.844 1 96.88 323 SER A N 1
ATOM 2583 C CA . SER A 1 323 ? 14.344 19.125 13.156 1 96.88 323 SER A CA 1
ATOM 2584 C C . SER A 1 323 ? 15.531 19.156 14.109 1 96.88 323 SER A C 1
ATOM 2586 O O . SER A 1 323 ? 15.805 20.188 14.727 1 96.88 323 SER A O 1
ATOM 2588 N N . PRO A 1 324 ? 16.266 18.062 14.219 1 97.06 324 PRO A N 1
ATOM 2589 C CA . PRO A 1 324 ? 15.945 16.75 13.688 1 97.06 324 PRO A CA 1
ATOM 2590 C C . PRO A 1 324 ? 14.742 16.109 14.375 1 97.06 324 PRO A C 1
ATOM 2592 O O . PRO A 1 324 ? 14.547 16.297 15.586 1 97.06 324 PRO A O 1
ATOM 2595 N N . GLN A 1 325 ? 13.984 15.359 13.656 1 97.88 325 GLN A N 1
ATOM 2596 C CA . GLN A 1 325 ? 12.664 14.922 14.102 1 97.88 325 GLN A CA 1
ATOM 2597 C C . GLN A 1 325 ? 12.766 14.086 15.375 1 97.88 325 GLN A C 1
ATOM 2599 O O . GLN A 1 325 ? 12.125 14.398 16.391 1 97.88 325 GLN A O 1
ATOM 2604 N N . LEU A 1 326 ? 13.594 13.023 15.344 1 97.81 326 LEU A N 1
ATOM 2605 C CA . LEU A 1 326 ? 13.672 12.094 16.469 1 97.81 326 LEU A CA 1
ATOM 2606 C C . LEU A 1 326 ? 14.141 12.805 17.734 1 97.81 326 LEU A C 1
ATOM 2608 O O . LEU A 1 326 ? 13.484 12.734 18.766 1 97.81 326 LEU A O 1
ATOM 2612 N N . GLU A 1 327 ? 15.266 13.586 17.703 1 97.56 327 GLU A N 1
ATOM 2613 C CA . GLU A 1 327 ? 15.875 14.25 18.844 1 97.56 327 GLU A CA 1
ATOM 2614 C C . GLU A 1 327 ? 14.945 15.305 19.438 1 97.56 327 GLU A C 1
ATOM 2616 O O . GLU A 1 327 ? 14.789 15.391 20.656 1 97.56 327 GLU A O 1
ATOM 2621 N N . GLU A 1 328 ? 14.312 16.031 18.578 1 98 328 GLU A N 1
ATOM 2622 C CA . GLU A 1 328 ? 13.453 17.109 19.047 1 98 328 GLU A CA 1
ATOM 2623 C C . GLU A 1 328 ? 12.141 16.562 19.609 1 98 328 GLU A C 1
ATOM 2625 O O . GLU A 1 328 ? 11.562 17.156 20.531 1 98 328 GLU A O 1
ATOM 2630 N N . MET A 1 329 ? 11.656 15.461 19.094 1 98.12 329 MET A N 1
ATOM 2631 C CA . MET A 1 329 ? 10.484 14.812 19.672 1 98.12 329 MET A CA 1
ATOM 2632 C C . MET A 1 329 ? 10.781 14.289 21.078 1 98.12 329 MET A C 1
ATOM 2634 O O . MET A 1 329 ? 9.922 14.352 21.969 1 98.12 329 MET A O 1
ATOM 2638 N N . GLU A 1 330 ? 11.984 13.742 21.266 1 97.69 330 GLU A N 1
ATOM 2639 C CA . GLU A 1 330 ? 12.367 13.305 22.594 1 97.69 330 GLU A CA 1
ATOM 2640 C C . GLU A 1 330 ? 12.406 14.477 23.578 1 97.69 330 GLU A C 1
ATOM 2642 O O . GLU A 1 330 ? 11.961 14.359 24.719 1 97.69 330 GLU A O 1
ATOM 2647 N N . ARG A 1 331 ? 12.93 15.602 23.094 1 97.12 331 ARG A N 1
ATOM 2648 C CA . ARG A 1 331 ? 12.945 16.812 23.922 1 97.12 331 ARG A CA 1
ATOM 2649 C C . ARG A 1 331 ? 11.531 17.25 24.25 1 97.12 331 ARG A C 1
ATOM 2651 O O . ARG A 1 331 ? 11.242 17.609 25.406 1 97.12 331 ARG A O 1
ATOM 2658 N N . PHE A 1 332 ? 10.664 17.234 23.312 1 98 332 PHE A N 1
ATOM 2659 C CA . PHE A 1 332 ? 9.273 17.609 23.5 1 98 332 PHE A CA 1
ATOM 2660 C C . PHE A 1 332 ? 8.594 16.688 24.516 1 98 332 PHE A C 1
ATOM 2662 O O . PHE A 1 332 ? 7.879 17.141 25.406 1 98 332 PHE A O 1
ATOM 2669 N N . ALA A 1 333 ? 8.812 15.422 24.266 1 97.69 333 ALA A N 1
ATOM 2670 C CA . ALA A 1 333 ? 8.203 14.422 25.156 1 97.69 333 ALA A CA 1
ATOM 2671 C C . ALA A 1 333 ? 8.656 14.617 26.594 1 97.69 333 ALA A C 1
ATOM 2673 O O . ALA A 1 333 ? 7.84 14.555 27.516 1 97.69 333 ALA A O 1
ATOM 2674 N N . GLU A 1 334 ? 9.891 14.898 26.766 1 95.75 334 GLU A N 1
ATOM 2675 C CA . GLU A 1 334 ? 10.461 15.078 28.109 1 95.75 334 GLU A CA 1
ATOM 2676 C C . GLU A 1 334 ? 9.898 16.328 28.781 1 95.75 334 GLU A C 1
ATOM 2678 O O . GLU A 1 334 ? 9.648 16.328 29.984 1 95.75 334 GLU A O 1
ATOM 2683 N N . THR A 1 335 ? 9.641 17.344 28.031 1 94.88 335 THR A N 1
ATOM 2684 C CA . THR A 1 335 ? 9.352 18.656 28.625 1 94.88 335 THR A CA 1
ATOM 2685 C C . THR A 1 335 ? 7.852 18.922 28.641 1 94.88 335 THR A C 1
ATOM 2687 O O . THR A 1 335 ? 7.352 19.641 29.5 1 94.88 335 THR A O 1
ATOM 2690 N N . VAL A 1 336 ? 7.184 18.359 27.688 1 95.12 336 VAL A N 1
ATOM 2691 C CA . VAL A 1 336 ? 5.781 18.719 27.5 1 95.12 336 VAL A CA 1
ATOM 2692 C C . VAL A 1 336 ? 4.887 17.531 27.844 1 95.12 336 VAL A C 1
ATOM 2694 O O . VAL A 1 336 ? 3.99 17.641 28.688 1 95.12 336 VAL A O 1
ATOM 2697 N N . ILE A 1 337 ? 5.195 16.391 27.328 1 94.5 337 ILE A N 1
ATOM 2698 C CA . ILE A 1 337 ? 4.332 15.219 27.5 1 94.5 337 ILE A CA 1
ATOM 2699 C C . ILE A 1 337 ? 4.566 14.617 28.891 1 94.5 337 ILE A C 1
ATOM 2701 O O . ILE A 1 337 ? 3.635 14.117 29.516 1 94.5 337 ILE A O 1
ATOM 2705 N N . GLY A 1 338 ? 5.723 14.844 29.5 1 85.06 338 GLY A N 1
ATOM 2706 C CA . GLY A 1 338 ? 6.055 14.328 30.812 1 85.06 338 GLY A CA 1
ATOM 2707 C C . GLY A 1 338 ? 6.391 12.852 30.797 1 85.06 338 GLY A C 1
ATOM 2708 O O . GLY A 1 338 ? 6.352 12.195 31.844 1 85.06 338 GLY A O 1
ATOM 2709 N N . LYS A 1 339 ? 6.434 12.148 29.656 1 65.88 339 LYS A N 1
ATOM 2710 C CA . LYS A 1 339 ? 6.793 10.734 29.578 1 65.88 339 LYS A CA 1
ATOM 2711 C C . LYS A 1 339 ? 8.289 10.555 29.328 1 65.88 339 LYS A C 1
ATOM 2713 O O . LYS A 1 339 ? 8.836 11.141 28.391 1 65.88 339 LYS A O 1
ATOM 2718 N N . VAL A 1 340 ? 9.211 10.422 30.328 1 52.88 340 VAL A N 1
ATOM 2719 C CA . VAL A 1 340 ? 10.641 10.141 30.188 1 52.88 340 VAL A CA 1
ATOM 2720 C C . VAL A 1 340 ? 10.875 8.633 30.25 1 52.88 340 VAL A C 1
ATOM 2722 O O . VAL A 1 340 ? 10.336 7.945 31.109 1 52.88 340 VAL A O 1
ATOM 2725 N N . TYR A 1 341 ? 10.555 7.828 29.203 1 46.53 341 TYR A N 1
ATOM 2726 C CA . TYR A 1 341 ? 10.961 6.461 29.516 1 46.53 341 TYR A CA 1
ATOM 2727 C C . TYR A 1 341 ? 12.469 6.367 29.719 1 46.53 341 TYR A C 1
ATOM 2729 O O . TYR A 1 341 ? 13.234 7.078 29.062 1 46.53 341 TYR A O 1
ATOM 2737 N N . ALA A 1 342 ? 12.812 5.852 30.891 1 40 342 ALA A N 1
ATOM 2738 C CA . ALA A 1 342 ? 14.109 5.297 31.266 1 40 342 ALA A CA 1
ATOM 2739 C C . ALA A 1 342 ? 14.625 4.348 30.188 1 40 342 ALA A C 1
ATOM 2741 O O . ALA A 1 342 ? 13.859 3.566 29.625 1 40 342 ALA A O 1
ATOM 2742 N N . MET B 1 1 ? 16.875 -25.938 -5.852 1 96.12 1 MET B N 1
ATOM 2743 C CA . MET B 1 1 ? 15.422 -25.734 -5.918 1 96.12 1 MET B CA 1
ATOM 2744 C C . MET B 1 1 ? 14.953 -24.797 -4.82 1 96.12 1 MET B C 1
ATOM 2746 O O . MET B 1 1 ? 15.344 -24.938 -3.66 1 96.12 1 MET B O 1
ATOM 2750 N N . ARG B 1 2 ? 14.227 -23.781 -5.195 1 98 2 ARG B N 1
ATOM 2751 C CA . ARG B 1 2 ? 13.57 -22.906 -4.23 1 98 2 ARG B CA 1
ATOM 2752 C C . ARG B 1 2 ? 12.117 -23.312 -4.02 1 98 2 ARG B C 1
ATOM 2754 O O . ARG B 1 2 ? 11.492 -23.875 -4.91 1 98 2 ARG B O 1
ATOM 2761 N N . TYR B 1 3 ? 11.648 -23.062 -2.83 1 98.56 3 TYR B N 1
ATOM 2762 C CA . TYR B 1 3 ? 10.273 -23.391 -2.49 1 98.56 3 TYR B CA 1
ATOM 2763 C C . TYR B 1 3 ? 9.484 -22.141 -2.092 1 98.56 3 TYR B C 1
ATOM 2765 O O . TYR B 1 3 ? 9.805 -21.5 -1.095 1 98.56 3 TYR B O 1
ATOM 2773 N N . GLY B 1 4 ? 8.547 -21.828 -2.895 1 98.69 4 GLY B N 1
ATOM 2774 C CA . GLY B 1 4 ? 7.609 -20.75 -2.6 1 98.69 4 GLY B CA 1
ATOM 2775 C C . GLY B 1 4 ? 6.207 -21.25 -2.301 1 98.69 4 GLY B C 1
ATOM 2776 O O . GLY B 1 4 ? 5.914 -22.438 -2.471 1 98.69 4 GLY B O 1
ATOM 2777 N N . TYR B 1 5 ? 5.395 -20.375 -1.83 1 98.62 5 TYR B N 1
ATOM 2778 C CA . TYR B 1 5 ? 4.004 -20.688 -1.537 1 98.62 5 TYR B CA 1
ATOM 2779 C C . TYR B 1 5 ? 3.092 -19.516 -1.863 1 98.62 5 TYR B C 1
ATOM 2781 O O . TYR B 1 5 ? 3.555 -18.375 -1.966 1 98.62 5 TYR B O 1
ATOM 2789 N N . TRP B 1 6 ? 1.852 -19.828 -2.092 1 98.19 6 TRP B N 1
ATOM 2790 C CA . TRP B 1 6 ? 0.816 -18.812 -2.215 1 98.19 6 TRP B CA 1
ATOM 2791 C C . TRP B 1 6 ? 0.344 -18.344 -0.842 1 98.19 6 TRP B C 1
ATOM 2793 O O . TRP B 1 6 ? -0.102 -19.156 -0.025 1 98.19 6 TRP B O 1
ATOM 2803 N N . LEU B 1 7 ? 0.497 -17.078 -0.608 1 98.5 7 LEU B N 1
ATOM 2804 C CA . LEU B 1 7 ? -0.098 -16.531 0.604 1 98.5 7 LEU B CA 1
ATOM 2805 C C . LEU B 1 7 ? -1.62 -16.609 0.55 1 98.5 7 LEU B C 1
ATOM 2807 O O . LEU B 1 7 ? -2.23 -16.25 -0.458 1 98.5 7 LEU B O 1
ATOM 2811 N N . PRO B 1 8 ? -2.256 -17.156 1.597 1 97 8 PRO B N 1
ATOM 2812 C CA . PRO B 1 8 ? -3.703 -17.375 1.529 1 97 8 PRO B CA 1
ATOM 2813 C C . PRO B 1 8 ? -4.504 -16.094 1.771 1 97 8 PRO B C 1
ATOM 2815 O O . PRO B 1 8 ? -5.246 -16 2.754 1 97 8 PRO B O 1
ATOM 2818 N N . VAL B 1 9 ? -4.523 -15.219 0.847 1 97.25 9 VAL B N 1
ATOM 2819 C CA . VAL B 1 9 ? -5.172 -13.922 0.96 1 97.25 9 VAL B CA 1
ATOM 2820 C C . VAL B 1 9 ? -6.684 -14.078 0.798 1 97.25 9 VAL B C 1
ATOM 2822 O O . VAL B 1 9 ? -7.441 -13.141 1.055 1 97.25 9 VAL B O 1
ATOM 2825 N N . PHE B 1 10 ? -7.191 -15.32 0.472 1 94.69 10 PHE B N 1
ATOM 2826 C CA . PHE B 1 10 ? -8.602 -15.578 0.219 1 94.69 10 PHE B CA 1
ATOM 2827 C C . PHE B 1 10 ? -9.195 -16.484 1.3 1 94.69 10 PHE B C 1
ATOM 2829 O O . PHE B 1 10 ? -10.391 -16.766 1.29 1 94.69 10 PHE B O 1
ATOM 2836 N N . GLY B 1 11 ? -8.367 -17.031 2.127 1 94.06 11 GLY B N 1
ATOM 2837 C CA . GLY B 1 11 ? -8.828 -17.938 3.162 1 94.06 11 GLY B CA 1
ATOM 2838 C C . GLY B 1 11 ? -8.883 -19.375 2.705 1 94.06 11 GLY B C 1
ATOM 2839 O O . GLY B 1 11 ? -9.562 -20.203 3.318 1 94.06 11 GLY B O 1
ATOM 2840 N N . GLY B 1 12 ? -8.305 -19.703 1.573 1 92.69 12 GLY B N 1
ATOM 2841 C CA . GLY B 1 12 ? -8.242 -21.078 1.096 1 92.69 12 GLY B CA 1
ATOM 2842 C C . GLY B 1 12 ? -8.102 -21.172 -0.411 1 92.69 12 GLY B C 1
ATOM 2843 O O . GLY B 1 12 ? -8.195 -20.172 -1.117 1 92.69 12 GLY B O 1
ATOM 2844 N N . TRP B 1 13 ? -7.812 -22.422 -0.803 1 92.56 13 TRP B N 1
ATOM 2845 C CA . TRP B 1 13 ? -7.566 -22.672 -2.221 1 92.56 13 TRP B CA 1
ATOM 2846 C C . TRP B 1 13 ? -8.57 -23.656 -2.781 1 92.56 13 TRP B C 1
ATOM 2848 O O . TRP B 1 13 ? -8.641 -23.875 -3.994 1 92.56 13 TRP B O 1
ATOM 2858 N N . LEU B 1 14 ? -9.305 -24.312 -1.87 1 92.12 14 LEU B N 1
ATOM 2859 C CA . LEU B 1 14 ? -10.203 -25.391 -2.26 1 92.12 14 LEU B CA 1
ATOM 2860 C C . LEU B 1 14 ? -11.617 -24.859 -2.492 1 92.12 14 LEU B C 1
ATOM 2862 O O . LEU B 1 14 ? -12.164 -24.156 -1.644 1 92.12 14 LEU B O 1
ATOM 2866 N N . ARG B 1 15 ? -12.125 -25.188 -3.549 1 85.81 15 ARG B N 1
ATOM 2867 C CA . ARG B 1 15 ? -13.438 -24.672 -3.936 1 85.81 15 ARG B CA 1
ATOM 2868 C C . ARG B 1 15 ? -14.555 -25.5 -3.301 1 85.81 15 ARG B C 1
ATOM 2870 O O . ARG B 1 15 ? -15.688 -25.031 -3.189 1 85.81 15 ARG B O 1
ATOM 2877 N N . ASN B 1 16 ? -14.227 -26.734 -2.863 1 84.56 16 ASN B N 1
ATOM 2878 C CA . ASN B 1 16 ? -15.242 -27.641 -2.348 1 84.56 16 ASN B CA 1
ATOM 2879 C C . ASN B 1 16 ? -15.234 -27.688 -0.823 1 84.56 16 ASN B C 1
ATOM 2881 O O . ASN B 1 16 ? -16.078 -28.359 -0.212 1 84.56 16 ASN B O 1
ATOM 2885 N N . VAL B 1 17 ? -14.25 -27.141 -0.268 1 87.94 17 VAL B N 1
ATOM 2886 C CA . VAL B 1 17 ? -14.117 -27.141 1.186 1 87.94 17 VAL B CA 1
ATOM 2887 C C . VAL B 1 17 ? -14.336 -25.734 1.721 1 87.94 17 VAL B C 1
ATOM 2889 O O . VAL B 1 17 ? -13.531 -24.828 1.47 1 87.94 17 VAL B O 1
ATOM 2892 N N . GLU B 1 18 ? -15.32 -25.547 2.471 1 84.5 18 GLU B N 1
ATOM 2893 C CA . GLU B 1 18 ? -15.711 -24.219 2.941 1 84.5 18 GLU B CA 1
ATOM 2894 C C . GLU B 1 18 ? -14.711 -23.672 3.963 1 84.5 18 GLU B C 1
ATOM 2896 O O . GLU B 1 18 ? -14.219 -22.562 3.828 1 84.5 18 GLU B O 1
ATOM 2901 N N . ASP B 1 19 ? -14.5 -24.484 4.941 1 91 19 ASP B N 1
ATOM 2902 C CA . ASP B 1 19 ? -13.594 -24.062 6 1 91 19 ASP B CA 1
ATOM 2903 C C . ASP B 1 19 ? -12.289 -24.859 5.949 1 91 19 ASP B C 1
ATOM 2905 O O . ASP B 1 19 ? -12.25 -26.031 6.328 1 91 19 ASP B O 1
ATOM 2909 N N . GLU B 1 20 ? -11.258 -24.266 5.477 1 95 20 GLU B N 1
ATOM 2910 C CA . GLU B 1 20 ? -9.953 -24.906 5.336 1 95 20 GLU B CA 1
ATOM 2911 C C . GLU B 1 20 ? -9.062 -24.609 6.539 1 95 20 GLU B C 1
ATOM 2913 O O . GLU B 1 20 ? -7.867 -24.922 6.523 1 95 20 GLU B O 1
ATOM 2918 N N . HIS B 1 21 ? -9.586 -23.875 7.539 1 94.44 21 HIS B N 1
ATOM 2919 C CA . HIS B 1 21 ? -8.883 -23.531 8.766 1 94.44 21 HIS B CA 1
ATOM 2920 C C . HIS B 1 21 ? -7.68 -22.641 8.484 1 94.44 21 HIS B C 1
ATOM 2922 O O . HIS B 1 21 ? -6.613 -22.828 9.078 1 94.44 21 HIS B O 1
ATOM 2928 N N . MET B 1 22 ? -7.754 -21.797 7.551 1 94.25 22 MET B N 1
ATOM 2929 C CA . MET B 1 22 ? -6.812 -20.734 7.207 1 94.25 22 MET B CA 1
ATOM 2930 C C . MET B 1 22 ? -7.543 -19.438 6.914 1 94.25 22 MET B C 1
ATOM 2932 O O . MET B 1 22 ? -8.109 -19.266 5.832 1 94.25 22 MET B O 1
ATOM 2936 N N . GLN B 1 23 ? -7.539 -18.5 7.883 1 94.69 23 GLN B N 1
ATOM 2937 C CA . GLN B 1 23 ? -8.352 -17.297 7.836 1 94.69 23 GLN B CA 1
ATOM 2938 C C . GLN B 1 23 ? -7.703 -16.219 6.965 1 94.69 23 GLN B C 1
ATOM 2940 O O . GLN B 1 23 ? -6.484 -16.047 6.992 1 94.69 23 GLN B O 1
ATOM 2945 N N . PRO B 1 24 ? -8.492 -15.555 6.199 1 97 24 PRO B N 1
ATOM 2946 C CA . PRO B 1 24 ? -7.996 -14.422 5.418 1 97 24 PRO B CA 1
ATOM 2947 C C . PRO B 1 24 ? -7.816 -13.156 6.258 1 97 24 PRO B C 1
ATOM 2949 O O . PRO B 1 24 ? -8.492 -12.156 6.016 1 97 24 PRO B O 1
ATOM 2952 N N . THR B 1 25 ? -6.887 -13.203 7.219 1 98.31 25 THR B N 1
ATOM 2953 C CA . THR B 1 25 ? -6.625 -12.117 8.156 1 98.31 25 THR B CA 1
ATOM 2954 C C . THR B 1 25 ? -5.133 -11.797 8.219 1 98.31 25 THR B C 1
ATOM 2956 O O . THR B 1 25 ? -4.301 -12.641 7.895 1 98.31 25 THR B O 1
ATOM 2959 N N . TRP B 1 26 ? -4.844 -10.625 8.617 1 98.69 26 TRP B N 1
ATOM 2960 C CA . TRP B 1 26 ? -3.459 -10.203 8.82 1 98.69 26 TRP B CA 1
ATOM 2961 C C . TRP B 1 26 ? -2.75 -11.125 9.805 1 98.69 26 TRP B C 1
ATOM 2963 O O . TRP B 1 26 ? -1.614 -11.539 9.562 1 98.69 26 TRP B O 1
ATOM 2973 N N . ASP B 1 27 ? -3.422 -11.453 10.891 1 98.31 27 ASP B N 1
ATOM 2974 C CA . ASP B 1 27 ? -2.807 -12.281 11.922 1 98.31 27 ASP B CA 1
ATOM 2975 C C . ASP B 1 27 ? -2.344 -13.617 11.352 1 98.31 27 ASP B C 1
ATOM 2977 O O . ASP B 1 27 ? -1.222 -14.055 11.609 1 98.31 27 ASP B O 1
ATOM 2981 N N . TYR B 1 28 ? -3.168 -14.188 10.547 1 98.5 28 TYR B N 1
ATOM 2982 C CA . TYR B 1 28 ? -2.826 -15.5 10 1 98.5 28 TYR B CA 1
ATOM 2983 C C . TYR B 1 28 ? -1.676 -15.391 9 1 98.5 28 TYR B C 1
ATOM 2985 O O . TYR B 1 28 ? -0.708 -16.156 9.078 1 98.5 28 TYR B O 1
ATOM 2993 N N . VAL B 1 29 ? -1.767 -14.453 8.078 1 98.75 29 VAL B N 1
ATOM 2994 C CA . VAL B 1 29 ? -0.771 -14.398 7.016 1 98.75 29 VAL B CA 1
ATOM 2995 C C . VAL B 1 29 ? 0.57 -13.938 7.586 1 98.75 29 VAL B C 1
ATOM 2997 O O . VAL B 1 29 ? 1.629 -14.367 7.117 1 98.75 29 VAL B O 1
ATOM 3000 N N . LYS B 1 30 ? 0.54 -13.047 8.562 1 98.88 30 LYS B N 1
ATOM 3001 C CA . LYS B 1 30 ? 1.771 -12.656 9.242 1 98.88 30 LYS B CA 1
ATOM 3002 C C . LYS B 1 30 ? 2.451 -13.867 9.883 1 98.88 30 LYS B C 1
ATOM 3004 O O . LYS B 1 30 ? 3.641 -14.109 9.656 1 98.88 30 LYS B O 1
ATOM 3009 N N . ARG B 1 31 ? 1.689 -14.625 10.68 1 98.62 31 ARG B N 1
ATOM 3010 C CA . ARG B 1 31 ? 2.213 -15.828 11.336 1 98.62 31 ARG B CA 1
ATOM 3011 C C . ARG B 1 31 ? 2.781 -16.797 10.312 1 98.62 31 ARG B C 1
ATOM 3013 O O . ARG B 1 31 ? 3.865 -17.359 10.508 1 98.62 31 ARG B O 1
ATOM 3020 N N . LEU B 1 32 ? 2.072 -16.969 9.25 1 98.69 32 LEU B N 1
ATOM 3021 C CA . LEU B 1 32 ? 2.49 -17.891 8.195 1 98.69 32 LEU B CA 1
ATOM 3022 C C . LEU B 1 32 ? 3.791 -17.422 7.551 1 98.69 32 LEU B C 1
ATOM 3024 O O . LEU B 1 32 ? 4.715 -18.219 7.359 1 98.69 32 LEU B O 1
ATOM 3028 N N . ALA B 1 33 ? 3.863 -16.188 7.184 1 98.81 33 ALA B N 1
ATOM 3029 C CA . ALA B 1 33 ? 5.035 -15.648 6.496 1 98.81 33 ALA B CA 1
ATOM 3030 C C . ALA B 1 33 ? 6.277 -15.742 7.375 1 98.81 33 ALA B C 1
ATOM 3032 O O . ALA B 1 33 ? 7.348 -16.141 6.91 1 98.81 33 ALA B O 1
ATOM 3033 N N . ILE B 1 34 ? 6.129 -15.375 8.648 1 98.75 34 ILE B N 1
ATOM 3034 C CA . ILE B 1 34 ? 7.254 -15.445 9.578 1 98.75 34 ILE B CA 1
ATOM 3035 C C . ILE B 1 34 ? 7.699 -16.906 9.734 1 98.75 34 ILE B C 1
ATOM 3037 O O . ILE B 1 34 ? 8.891 -17.203 9.633 1 98.75 34 ILE B O 1
ATOM 3041 N N . ARG B 1 35 ? 6.723 -17.812 9.922 1 98.19 35 ARG B N 1
ATOM 3042 C CA . ARG B 1 35 ? 7.031 -19.219 10.102 1 98.19 35 ARG B CA 1
ATOM 3043 C C . ARG B 1 35 ? 7.664 -19.812 8.844 1 98.19 35 ARG B C 1
ATOM 3045 O O . ARG B 1 35 ? 8.57 -20.641 8.922 1 98.19 35 ARG B O 1
ATOM 3052 N N . SER B 1 36 ? 7.176 -19.391 7.703 1 98.12 36 SER B N 1
ATOM 3053 C CA . SER B 1 36 ? 7.684 -19.906 6.438 1 98.12 36 SER B CA 1
ATOM 3054 C C . SER B 1 36 ? 9.188 -19.672 6.305 1 98.12 36 SER B C 1
ATOM 3056 O O . SER B 1 36 ? 9.906 -20.531 5.805 1 98.12 36 SER B O 1
ATOM 3058 N N . GLU B 1 37 ? 9.758 -18.531 6.754 1 97.25 37 GLU B N 1
ATOM 3059 C CA . GLU B 1 37 ? 11.195 -18.281 6.75 1 97.25 37 GLU B CA 1
ATOM 3060 C C . GLU B 1 37 ? 11.938 -19.266 7.645 1 97.25 37 GLU B C 1
ATOM 3062 O O . GLU B 1 37 ? 13.008 -19.75 7.285 1 97.25 37 GLU B O 1
ATOM 3067 N N . GLU B 1 38 ? 11.312 -19.516 8.734 1 97.06 38 GLU B N 1
ATOM 3068 C CA . GLU B 1 38 ? 11.938 -20.391 9.727 1 97.06 38 GLU B CA 1
ATOM 3069 C C . GLU B 1 38 ? 12.039 -21.828 9.219 1 97.06 38 GLU B C 1
ATOM 3071 O O . GLU B 1 38 ? 12.984 -22.547 9.547 1 97.06 38 GLU B O 1
ATOM 3076 N N . ILE B 1 39 ? 11.062 -22.172 8.406 1 97.31 39 ILE B N 1
ATOM 3077 C CA . ILE B 1 39 ? 11.016 -23.578 8.047 1 97.31 39 ILE B CA 1
ATOM 3078 C C . ILE B 1 39 ? 11.523 -23.766 6.613 1 97.31 39 ILE B C 1
ATOM 3080 O O . ILE B 1 39 ? 11.344 -24.828 6.016 1 97.31 39 ILE B O 1
ATOM 3084 N N . GLY B 1 40 ? 12.039 -22.734 6.004 1 97.25 40 GLY B N 1
ATOM 3085 C CA . GLY B 1 40 ? 12.891 -22.938 4.844 1 97.25 40 GLY B CA 1
ATOM 3086 C C . GLY B 1 40 ? 12.234 -22.531 3.539 1 97.25 40 GLY B C 1
ATOM 3087 O O . GLY B 1 40 ? 12.797 -22.75 2.463 1 97.25 40 GLY B O 1
ATOM 3088 N N . PHE B 1 41 ? 11.109 -21.906 3.605 1 98.44 41 PHE B N 1
ATOM 3089 C CA . PHE B 1 41 ? 10.5 -21.406 2.379 1 98.44 41 PHE B CA 1
ATOM 3090 C C . PHE B 1 41 ? 11.172 -20.109 1.937 1 98.44 41 PHE B C 1
ATOM 3092 O O . PHE B 1 41 ? 11.57 -19.297 2.77 1 98.44 41 PHE B O 1
ATOM 3099 N N . ASP B 1 42 ? 11.188 -19.891 0.592 1 98.31 42 ASP B N 1
ATOM 3100 C CA . ASP B 1 42 ? 12.039 -18.859 0.021 1 98.31 42 ASP B CA 1
ATOM 3101 C C . ASP B 1 42 ? 11.203 -17.688 -0.494 1 98.31 42 ASP B C 1
ATOM 3103 O O . ASP B 1 42 ? 11.727 -16.578 -0.697 1 98.31 42 ASP B O 1
ATOM 3107 N N . LEU B 1 43 ? 9.961 -17.953 -0.733 1 98.31 43 LEU B N 1
ATOM 3108 C CA . LEU B 1 43 ? 9.188 -17.016 -1.527 1 98.31 43 LEU B CA 1
ATOM 3109 C C . LEU B 1 43 ? 7.707 -17.094 -1.174 1 98.31 43 LEU B C 1
ATOM 3111 O O . LEU B 1 43 ? 7.16 -18.188 -1.017 1 98.31 43 LEU B O 1
ATOM 3115 N N . ALA B 1 44 ? 7.078 -15.961 -0.957 1 98.88 44 ALA B N 1
ATOM 3116 C CA . ALA B 1 44 ? 5.629 -15.852 -0.798 1 98.88 44 ALA B CA 1
ATOM 3117 C C . ALA B 1 44 ? 5 -15.133 -1.983 1 98.88 44 ALA B C 1
ATOM 3119 O O . ALA B 1 44 ? 5.34 -13.977 -2.268 1 98.88 44 ALA B O 1
ATOM 3120 N N . LEU B 1 45 ? 4.188 -15.836 -2.725 1 98.88 45 LEU B N 1
ATOM 3121 C CA . LEU B 1 45 ? 3.404 -15.188 -3.768 1 98.88 45 LEU B CA 1
ATOM 3122 C C . LEU B 1 45 ? 2.141 -14.562 -3.189 1 98.88 45 LEU B C 1
ATOM 3124 O O . LEU B 1 45 ? 1.363 -15.234 -2.51 1 98.88 45 LEU B O 1
ATOM 3128 N N . ILE B 1 46 ? 1.955 -13.328 -3.404 1 98.88 46 ILE B N 1
ATOM 3129 C CA . ILE B 1 46 ? 0.786 -12.594 -2.943 1 98.88 46 ILE B CA 1
ATOM 3130 C C . ILE B 1 46 ? -0.09 -12.211 -4.137 1 98.88 46 ILE B C 1
ATOM 3132 O O . ILE B 1 46 ? 0.233 -11.289 -4.883 1 98.88 46 ILE B O 1
ATOM 3136 N N . ALA B 1 47 ? -1.192 -12.883 -4.289 1 97.81 47 ALA B N 1
ATOM 3137 C CA . ALA B 1 47 ? -2.084 -12.672 -5.426 1 97.81 47 ALA B CA 1
ATOM 3138 C C . ALA B 1 47 ? -2.859 -11.367 -5.277 1 97.81 47 ALA B C 1
ATOM 3140 O O . ALA B 1 47 ? -3.328 -11.039 -4.188 1 97.81 47 ALA B O 1
ATOM 3141 N N . GLU B 1 48 ? -2.975 -10.656 -6.336 1 97.94 48 GLU B N 1
ATOM 3142 C CA . GLU B 1 48 ? -3.762 -9.43 -6.328 1 97.94 48 GLU B CA 1
ATOM 3143 C C . GLU B 1 48 ? -5.141 -9.648 -6.941 1 97.94 48 GLU B C 1
ATOM 3145 O O . GLU B 1 48 ? -5.258 -9.906 -8.141 1 97.94 48 GLU B O 1
ATOM 3150 N N . LEU B 1 49 ? -6.156 -9.578 -6.168 1 96.5 49 LEU B N 1
ATOM 3151 C CA . LEU B 1 49 ? -7.562 -9.508 -6.551 1 96.5 49 LEU B CA 1
ATOM 3152 C C . LEU B 1 49 ? -8.344 -8.609 -5.598 1 96.5 49 LEU B C 1
ATOM 3154 O O . LEU B 1 49 ? -8.078 -8.594 -4.395 1 96.5 49 LEU B O 1
ATOM 3158 N N . ASN B 1 50 ? -9.266 -7.906 -6.141 1 97.81 50 ASN B N 1
ATOM 3159 C CA . ASN B 1 50 ? -10.141 -7.094 -5.297 1 97.81 50 ASN B CA 1
ATOM 3160 C C . ASN B 1 50 ? -11.336 -7.895 -4.793 1 97.81 50 ASN B C 1
ATOM 3162 O O . ASN B 1 50 ? -11.977 -7.512 -3.812 1 97.81 50 ASN B O 1
ATOM 3166 N N . LEU B 1 51 ? -11.656 -9.016 -5.473 1 97.19 51 LEU B N 1
ATOM 3167 C CA . LEU B 1 51 ? -12.734 -9.93 -5.098 1 97.19 51 LEU B CA 1
ATOM 3168 C C . LEU B 1 51 ? -12.195 -11.336 -4.879 1 97.19 51 LEU B C 1
ATOM 3170 O O . LEU B 1 51 ? -11.172 -11.711 -5.457 1 97.19 51 LEU B O 1
ATOM 3174 N N . ASN B 1 52 ? -12.883 -12.102 -4.059 1 95.94 52 ASN B N 1
ATOM 3175 C CA . ASN B 1 52 ? -12.516 -13.484 -3.762 1 95.94 52 ASN B CA 1
ATOM 3176 C C . ASN B 1 52 ? -13.039 -14.445 -4.828 1 95.94 52 ASN B C 1
ATOM 3178 O O . ASN B 1 52 ? -14.25 -14.688 -4.906 1 95.94 52 ASN B O 1
ATOM 3182 N N . ASP B 1 53 ? -12.18 -14.953 -5.586 1 90.62 53 ASP B N 1
ATOM 3183 C CA . ASP B 1 53 ? -12.594 -15.812 -6.691 1 90.62 53 ASP B CA 1
ATOM 3184 C C . ASP B 1 53 ? -12.617 -17.281 -6.27 1 90.62 53 ASP B C 1
ATOM 3186 O O . ASP B 1 53 ? -12.859 -18.156 -7.094 1 90.62 53 ASP B O 1
ATOM 3190 N N . ILE B 1 54 ? -12.32 -17.547 -5.016 1 91 54 ILE B N 1
ATOM 3191 C CA . ILE B 1 54 ? -12.266 -18.938 -4.535 1 91 54 ILE B CA 1
ATOM 3192 C C . ILE B 1 54 ? -13.461 -19.219 -3.633 1 91 54 ILE B C 1
ATOM 3194 O O . ILE B 1 54 ? -14.242 -20.125 -3.902 1 91 54 ILE B O 1
ATOM 3198 N N . LYS B 1 55 ? -13.695 -18.359 -2.654 1 92.44 55 LYS B N 1
ATOM 3199 C CA . LYS B 1 55 ? -14.742 -18.578 -1.659 1 92.44 55 LYS B CA 1
ATOM 3200 C C . LYS B 1 55 ? -15.984 -17.75 -1.986 1 92.44 55 LYS B C 1
ATOM 3202 O O . LYS B 1 55 ? -16.969 -17.797 -1.25 1 92.44 55 LYS B O 1
ATOM 3207 N N . GLY B 1 56 ? -15.906 -17 -3.107 1 92.19 56 GLY B N 1
ATOM 3208 C CA . GLY B 1 56 ? -17.016 -16.172 -3.518 1 92.19 56 GLY B CA 1
ATOM 3209 C C . GLY B 1 56 ? -16.75 -14.688 -3.359 1 92.19 56 GLY B C 1
ATOM 3210 O O . GLY B 1 56 ? -15.992 -14.281 -2.473 1 92.19 56 GLY B O 1
ATOM 3211 N N . GLU B 1 57 ? -17.406 -13.883 -4.125 1 94.44 57 GLU B N 1
ATOM 3212 C CA . GLU B 1 57 ? -17.125 -12.453 -4.227 1 94.44 57 GLU B CA 1
ATOM 3213 C C . GLU B 1 57 ? -17.375 -11.75 -2.896 1 94.44 57 GLU B C 1
ATOM 3215 O O . GLU B 1 57 ? -16.75 -10.734 -2.598 1 94.44 57 GLU B O 1
ATOM 3220 N N . GLU B 1 58 ? -18.266 -12.289 -2.111 1 95.44 58 GLU B N 1
ATOM 3221 C CA . GLU B 1 58 ? -18.625 -11.625 -0.862 1 95.44 58 GLU B CA 1
ATOM 3222 C C . GLU B 1 58 ? -17.703 -12.062 0.277 1 95.44 58 GLU B C 1
ATOM 3224 O O . GLU B 1 58 ? -17.781 -11.523 1.383 1 95.44 58 GLU B O 1
ATOM 3229 N N . ALA B 1 59 ? -16.828 -13.055 0.009 1 96 59 ALA B N 1
ATOM 3230 C CA . ALA B 1 59 ? -15.828 -13.469 0.991 1 96 59 ALA B CA 1
ATOM 3231 C C . ALA B 1 59 ? -14.641 -12.508 1.001 1 96 59 ALA B C 1
ATOM 3233 O O . ALA B 1 59 ? -14.398 -11.805 0.02 1 96 59 ALA B O 1
ATOM 3234 N N . PRO B 1 60 ? -13.898 -12.461 2.08 1 97.44 60 PRO B N 1
ATOM 3235 C CA . PRO B 1 60 ? -12.758 -11.547 2.186 1 97.44 60 PRO B CA 1
ATOM 3236 C C . PRO B 1 60 ? -11.641 -11.883 1.193 1 97.44 60 PRO B C 1
ATOM 3238 O O . PRO B 1 60 ? -11.406 -13.055 0.889 1 97.44 60 PRO B O 1
ATOM 3241 N N . SER B 1 61 ? -11.047 -10.891 0.698 1 98.12 61 SER B N 1
ATOM 3242 C CA . SER B 1 61 ? -9.797 -10.914 -0.058 1 98.12 61 SER B CA 1
ATOM 3243 C C . SER B 1 61 ? -8.852 -9.812 0.403 1 98.12 61 SER B C 1
ATOM 3245 O O . SER B 1 61 ? -9.172 -8.625 0.298 1 98.12 61 SER B O 1
ATOM 3247 N N . LEU B 1 62 ? -7.703 -10.164 0.905 1 98.88 62 LEU B N 1
ATOM 3248 C CA . LEU B 1 62 ? -6.762 -9.172 1.407 1 98.88 62 LEU B CA 1
ATOM 3249 C C . LEU B 1 62 ? -6.117 -8.398 0.258 1 98.88 62 LEU B C 1
ATOM 3251 O O . LEU B 1 62 ? -5.809 -8.977 -0.786 1 98.88 62 LEU B O 1
ATOM 3255 N N . ASP B 1 63 ? -5.957 -7.121 0.458 1 98.88 63 ASP B N 1
ATOM 3256 C CA . ASP B 1 63 ? -5.246 -6.305 -0.522 1 98.88 63 ASP B CA 1
ATOM 3257 C C . ASP B 1 63 ? -3.789 -6.742 -0.643 1 98.88 63 ASP B C 1
ATOM 3259 O O . ASP B 1 63 ? -3.088 -6.871 0.363 1 98.88 63 ASP B O 1
ATOM 3263 N N . ALA B 1 64 ? -3.326 -6.887 -1.797 1 98.88 64 ALA B N 1
ATOM 3264 C CA . ALA B 1 64 ? -2.02 -7.488 -2.043 1 98.88 64 ALA B CA 1
ATOM 3265 C C . ALA B 1 64 ? -0.893 -6.535 -1.659 1 98.88 64 ALA B C 1
ATOM 3267 O O . ALA B 1 64 ? 0.078 -6.938 -1.015 1 98.88 64 ALA B O 1
ATOM 3268 N N . TRP B 1 65 ? -0.996 -5.289 -2.014 1 98.94 65 TRP B N 1
ATOM 3269 C CA . TRP B 1 65 ? 0.137 -4.375 -1.929 1 98.94 65 TRP B CA 1
ATOM 3270 C C . TRP B 1 65 ? 0.361 -3.916 -0.491 1 98.94 65 TRP B C 1
ATOM 3272 O O . TRP B 1 65 ? 1.5 -3.857 -0.022 1 98.94 65 TRP B O 1
ATOM 3282 N N . SER B 1 66 ? -0.724 -3.588 0.222 1 98.94 66 SER B N 1
ATOM 3283 C CA . SER B 1 66 ? -0.56 -3.254 1.633 1 98.94 66 SER B CA 1
ATOM 3284 C C . SER B 1 66 ? -0.116 -4.469 2.439 1 98.94 66 SER B C 1
ATOM 3286 O O . SER B 1 66 ? 0.655 -4.344 3.393 1 98.94 66 SER B O 1
ATOM 3288 N N . THR B 1 67 ? -0.563 -5.695 2.055 1 99 67 THR B N 1
ATOM 3289 C CA . THR B 1 67 ? -0.092 -6.918 2.688 1 99 67 THR B CA 1
ATOM 3290 C C . THR B 1 67 ? 1.4 -7.117 2.439 1 99 67 THR B C 1
ATOM 3292 O O . THR B 1 67 ? 2.156 -7.41 3.369 1 99 67 THR B O 1
ATOM 3295 N N . ALA B 1 68 ? 1.813 -6.891 1.204 1 99 68 ALA B N 1
ATOM 3296 C CA . ALA B 1 68 ? 3.225 -7.047 0.857 1 99 68 ALA B CA 1
ATOM 3297 C C . ALA B 1 68 ? 4.094 -6.074 1.65 1 99 68 ALA B C 1
ATOM 3299 O O . ALA B 1 68 ? 5.141 -6.461 2.178 1 99 68 ALA B O 1
ATOM 3300 N N . ALA B 1 69 ? 3.658 -4.816 1.727 1 99 69 ALA B N 1
ATOM 3301 C CA . ALA B 1 69 ? 4.414 -3.811 2.469 1 99 69 ALA B CA 1
ATOM 3302 C C . ALA B 1 69 ? 4.52 -4.184 3.943 1 99 69 ALA B C 1
ATOM 3304 O O . ALA B 1 69 ? 5.59 -4.066 4.543 1 99 69 ALA B O 1
ATOM 3305 N N . ALA B 1 70 ? 3.412 -4.625 4.527 1 99 70 ALA B N 1
ATOM 3306 C CA . ALA B 1 70 ? 3.383 -5.016 5.934 1 99 70 ALA B CA 1
ATOM 3307 C C . ALA B 1 70 ? 4.285 -6.223 6.188 1 99 70 ALA B C 1
ATOM 3309 O O . ALA B 1 70 ? 5.055 -6.238 7.148 1 99 70 ALA B O 1
ATOM 3310 N N . LEU B 1 71 ? 4.203 -7.215 5.309 1 99 71 LEU B N 1
ATOM 3311 C CA . LEU B 1 71 ? 5.035 -8.406 5.461 1 99 71 LEU B CA 1
ATOM 3312 C C . LEU B 1 71 ? 6.512 -8.062 5.293 1 99 71 LEU B C 1
ATOM 3314 O O . LEU B 1 71 ? 7.371 -8.641 5.957 1 99 71 LEU B O 1
ATOM 3318 N N . ALA B 1 72 ? 6.801 -7.141 4.363 1 98.94 72 ALA B N 1
ATOM 3319 C CA . ALA B 1 72 ? 8.18 -6.688 4.172 1 98.94 72 ALA B CA 1
ATOM 3320 C C . ALA B 1 72 ? 8.773 -6.176 5.48 1 98.94 72 ALA B C 1
ATOM 3322 O O . ALA B 1 72 ? 9.961 -6.348 5.738 1 98.94 72 ALA B O 1
ATOM 3323 N N . ALA B 1 73 ? 7.961 -5.586 6.332 1 98.94 73 ALA B N 1
ATOM 3324 C CA . ALA B 1 73 ? 8.414 -4.945 7.566 1 98.94 73 ALA B CA 1
ATOM 3325 C C . ALA B 1 73 ? 8.625 -5.977 8.672 1 98.94 73 ALA B C 1
ATOM 3327 O O . ALA B 1 73 ? 9.297 -5.695 9.672 1 98.94 73 ALA B O 1
ATOM 3328 N N . VAL B 1 74 ? 8.07 -7.258 8.508 1 98.81 74 VAL B N 1
ATOM 3329 C CA . VAL B 1 74 ? 8.109 -8.172 9.648 1 98.81 74 VAL B CA 1
ATOM 3330 C C . VAL B 1 74 ? 8.812 -9.469 9.25 1 98.81 74 VAL B C 1
ATOM 3332 O O . VAL B 1 74 ? 8.906 -10.406 10.047 1 98.81 74 VAL B O 1
ATOM 3335 N N . THR B 1 75 ? 9.242 -9.586 8 1 98.81 75 THR B N 1
ATOM 3336 C CA . THR B 1 75 ? 10.062 -10.703 7.547 1 98.81 75 THR B CA 1
ATOM 3337 C C . THR B 1 75 ? 11.445 -10.219 7.117 1 98.81 75 THR B C 1
ATOM 3339 O O . THR B 1 75 ? 11.672 -9.016 6.969 1 98.81 75 THR B O 1
ATOM 3342 N N . ASN B 1 76 ? 12.383 -11.18 6.848 1 98.12 76 ASN B N 1
ATOM 3343 C CA . ASN B 1 76 ? 13.766 -10.742 6.691 1 98.12 76 ASN B CA 1
ATOM 3344 C C . ASN B 1 76 ? 14.414 -11.367 5.461 1 98.12 76 ASN B C 1
ATOM 3346 O O . ASN B 1 76 ? 15.422 -10.867 4.961 1 98.12 76 ASN B O 1
ATOM 3350 N N . ARG B 1 77 ? 13.867 -12.477 4.945 1 98.06 77 ARG B N 1
ATOM 3351 C CA . ARG B 1 77 ? 14.648 -13.219 3.969 1 98.06 77 ARG B CA 1
ATOM 3352 C C . ARG B 1 77 ? 13.812 -13.57 2.742 1 98.06 77 ARG B C 1
ATOM 3354 O O . ARG B 1 77 ? 14.328 -13.578 1.62 1 98.06 77 ARG B O 1
ATOM 3361 N N . GLN B 1 78 ? 12.602 -13.844 2.959 1 98 78 GLN B N 1
ATOM 3362 C CA . GLN B 1 78 ? 11.805 -14.414 1.878 1 98 78 GLN B CA 1
ATOM 3363 C C . GLN B 1 78 ? 11.531 -13.375 0.792 1 98 78 GLN B C 1
ATOM 3365 O O . GLN B 1 78 ? 11.305 -12.203 1.09 1 98 78 GLN B O 1
ATOM 3370 N N . GLU B 1 79 ? 11.594 -13.781 -0.445 1 98.88 79 GLU B N 1
ATOM 3371 C CA . GLU B 1 79 ? 11.117 -12.992 -1.575 1 98.88 79 GLU B CA 1
ATOM 3372 C C . GLU B 1 79 ? 9.609 -12.773 -1.503 1 98.88 79 GLU B C 1
ATOM 3374 O O . GLU B 1 79 ? 8.852 -13.711 -1.217 1 98.88 79 GLU B O 1
ATOM 3379 N N . LEU B 1 80 ? 9.211 -11.562 -1.627 1 98.94 80 LEU B N 1
ATOM 3380 C CA . LEU B 1 80 ? 7.801 -11.219 -1.676 1 98.94 80 LEU B CA 1
ATOM 3381 C C . LEU B 1 80 ? 7.359 -10.922 -3.107 1 98.94 80 LEU B C 1
ATOM 3383 O O . LEU B 1 80 ? 7.625 -9.836 -3.631 1 98.94 80 LEU B O 1
ATOM 3387 N N . MET B 1 81 ? 6.719 -11.867 -3.768 1 98.94 81 MET B N 1
ATOM 3388 C CA . MET B 1 81 ? 6.305 -11.781 -5.164 1 98.94 81 MET B CA 1
ATOM 3389 C C . MET B 1 81 ? 4.844 -11.352 -5.27 1 98.94 81 MET B C 1
ATOM 3391 O O . MET B 1 81 ? 3.939 -12.125 -4.941 1 98.94 81 MET B O 1
ATOM 3395 N N . VAL B 1 82 ? 4.586 -10.148 -5.684 1 98.94 82 VAL B N 1
ATOM 3396 C CA . VAL B 1 82 ? 3.211 -9.688 -5.844 1 98.94 82 VAL B CA 1
ATOM 3397 C C . VAL B 1 82 ? 2.729 -9.984 -7.262 1 98.94 82 VAL B C 1
ATOM 3399 O O . VAL B 1 82 ? 3.393 -9.633 -8.234 1 98.94 82 VAL B O 1
ATOM 3402 N N . ALA B 1 83 ? 1.605 -10.695 -7.375 1 98.44 83 ALA B N 1
ATOM 3403 C CA . ALA B 1 83 ? 1.009 -10.969 -8.68 1 98.44 83 ALA B CA 1
ATOM 3404 C C . ALA B 1 83 ? 0.208 -9.773 -9.18 1 98.44 83 ALA B C 1
ATOM 3406 O O . ALA B 1 83 ? -1.017 -9.734 -9.039 1 98.44 83 ALA B O 1
ATOM 3407 N N . VAL B 1 84 ? 0.883 -8.891 -9.773 1 98.25 84 VAL B N 1
ATOM 3408 C CA . VAL B 1 84 ? 0.348 -7.578 -10.109 1 98.25 84 VAL B CA 1
ATOM 3409 C C . VAL B 1 84 ? -0.533 -7.684 -11.352 1 98.25 84 VAL B C 1
ATOM 3411 O O . VAL B 1 84 ? -0.207 -8.406 -12.297 1 98.25 84 VAL B O 1
ATOM 3414 N N . ARG B 1 85 ? -1.586 -6.934 -11.391 1 95.88 85 ARG B N 1
ATOM 3415 C CA . ARG B 1 85 ? -2.506 -6.816 -12.516 1 95.88 85 ARG B CA 1
ATOM 3416 C C . ARG B 1 85 ? -2.504 -5.398 -13.078 1 95.88 85 ARG B C 1
ATOM 3418 O O . ARG B 1 85 ? -3.184 -4.516 -12.555 1 95.88 85 ARG B O 1
ATOM 3425 N N . PRO B 1 86 ? -1.903 -5.156 -14.172 1 94.69 86 PRO B N 1
ATOM 3426 C CA . PRO B 1 86 ? -1.711 -3.82 -14.75 1 94.69 86 PRO B CA 1
ATOM 3427 C C . PRO B 1 86 ? -3.025 -3.07 -14.945 1 94.69 86 PRO B C 1
ATOM 3429 O O . PRO B 1 86 ? -3.062 -1.842 -14.836 1 94.69 86 PRO B O 1
ATOM 3432 N N . THR B 1 87 ? -4.105 -3.746 -15.141 1 92.81 87 THR B N 1
ATOM 3433 C CA . THR B 1 87 ? -5.422 -3.152 -15.344 1 92.81 87 THR B CA 1
ATOM 3434 C C . THR B 1 87 ? -5.77 -2.197 -14.211 1 92.81 87 THR B C 1
ATOM 3436 O O . THR B 1 87 ? -6.434 -1.182 -14.422 1 92.81 87 THR B O 1
ATOM 3439 N N . PHE B 1 88 ? -5.254 -2.449 -13.109 1 96.25 88 PHE B N 1
ATOM 3440 C CA . PHE B 1 88 ? -5.715 -1.726 -11.93 1 96.25 88 PHE B CA 1
ATOM 3441 C C . PHE B 1 88 ? -4.695 -0.678 -11.508 1 96.25 88 PHE B C 1
ATOM 3443 O O . PHE B 1 88 ? -4.867 -0.019 -10.477 1 96.25 88 PHE B O 1
ATOM 3450 N N . HIS B 1 89 ? -3.619 -0.503 -12.328 1 97 89 HIS B N 1
ATOM 3451 C CA . HIS B 1 89 ? -2.547 0.356 -11.836 1 97 89 HIS B CA 1
ATOM 3452 C C . HIS B 1 89 ? -2.033 1.278 -12.938 1 97 89 HIS B C 1
ATOM 3454 O O . HIS B 1 89 ? -1.711 0.821 -14.039 1 97 89 HIS B O 1
ATOM 3460 N N . ASN B 1 90 ? -1.971 2.592 -12.57 1 97.44 90 ASN B N 1
ATOM 3461 C CA . ASN B 1 90 ? -1.035 3.469 -13.273 1 97.44 90 ASN B CA 1
ATOM 3462 C C . ASN B 1 90 ? 0.41 3.027 -13.062 1 97.44 90 ASN B C 1
ATOM 3464 O O . ASN B 1 90 ? 0.858 2.877 -11.922 1 97.44 90 ASN B O 1
ATOM 3468 N N . PRO B 1 91 ? 1.127 2.797 -14.188 1 98.19 91 PRO B N 1
ATOM 3469 C CA . PRO B 1 91 ? 2.439 2.168 -14.016 1 98.19 91 PRO B CA 1
ATOM 3470 C C . PRO B 1 91 ? 3.412 3.035 -13.219 1 98.19 91 PRO B C 1
ATOM 3472 O O . PRO B 1 91 ? 4.207 2.516 -12.43 1 98.19 91 PRO B O 1
ATOM 3475 N N . ALA B 1 92 ? 3.369 4.359 -13.359 1 98.75 92 ALA B N 1
ATOM 3476 C CA . ALA B 1 92 ? 4.293 5.23 -12.633 1 98.75 92 ALA B CA 1
ATOM 3477 C C . ALA B 1 92 ? 3.955 5.27 -11.148 1 98.75 92 ALA B C 1
ATOM 3479 O O . ALA B 1 92 ? 4.852 5.23 -10.297 1 98.75 92 ALA B O 1
ATOM 3480 N N . LEU B 1 93 ? 2.67 5.34 -10.828 1 98.75 93 LEU B N 1
ATOM 3481 C CA . LEU B 1 93 ? 2.246 5.34 -9.43 1 98.75 93 LEU B CA 1
ATOM 3482 C C . LEU B 1 93 ? 2.604 4.02 -8.758 1 98.75 93 LEU B C 1
ATOM 3484 O O . LEU B 1 93 ? 3.115 4.008 -7.633 1 98.75 93 LEU B O 1
ATOM 3488 N N . LEU B 1 94 ? 2.379 2.906 -9.477 1 98.81 94 LEU B N 1
ATOM 3489 C CA . LEU B 1 94 ? 2.729 1.616 -8.891 1 98.81 94 LEU B CA 1
ATOM 3490 C C . LEU B 1 94 ? 4.238 1.485 -8.719 1 98.81 94 LEU B C 1
ATOM 3492 O O . LEU B 1 94 ? 4.711 0.902 -7.742 1 98.81 94 LEU B O 1
ATOM 3496 N N . ALA B 1 95 ? 4.965 1.991 -9.719 1 98.88 95 ALA B N 1
ATOM 3497 C CA . ALA B 1 95 ? 6.422 1.942 -9.633 1 98.88 95 ALA B CA 1
ATOM 3498 C C . ALA B 1 95 ? 6.914 2.619 -8.352 1 98.88 95 ALA B C 1
ATOM 3500 O O . ALA B 1 95 ? 7.848 2.133 -7.707 1 98.88 95 ALA B O 1
ATOM 3501 N N . LYS B 1 96 ? 6.32 3.738 -7.988 1 98.81 96 LYS B N 1
ATOM 3502 C CA . LYS B 1 96 ? 6.668 4.465 -6.773 1 98.81 96 LYS B CA 1
ATOM 3503 C C . LYS B 1 96 ? 6.406 3.615 -5.531 1 98.81 96 LYS B C 1
ATOM 3505 O O . LYS B 1 96 ? 7.277 3.479 -4.668 1 98.81 96 LYS B O 1
ATOM 3510 N N . GLN B 1 97 ? 5.25 3.049 -5.457 1 98.88 97 GLN B N 1
ATOM 3511 C CA . GLN B 1 97 ? 4.875 2.197 -4.332 1 98.88 97 GLN B CA 1
ATOM 3512 C C . GLN B 1 97 ? 5.773 0.967 -4.25 1 98.88 97 GLN B C 1
ATOM 3514 O O . GLN B 1 97 ? 6.258 0.619 -3.172 1 98.88 97 GLN B O 1
ATOM 3519 N N . ALA B 1 98 ? 6.016 0.346 -5.383 1 98.94 98 ALA B N 1
ATOM 3520 C CA . ALA B 1 98 ? 6.824 -0.868 -5.441 1 98.94 98 ALA B CA 1
ATOM 3521 C C . ALA B 1 98 ? 8.273 -0.584 -5.043 1 98.94 98 ALA B C 1
ATOM 3523 O O . ALA B 1 98 ? 8.891 -1.372 -4.324 1 98.94 98 ALA B O 1
ATOM 3524 N N . ALA B 1 99 ? 8.812 0.505 -5.512 1 98.94 99 ALA B N 1
ATOM 3525 C CA . ALA B 1 99 ? 10.172 0.877 -5.121 1 98.94 99 ALA B CA 1
ATOM 3526 C C . ALA B 1 99 ? 10.273 1.047 -3.607 1 98.94 99 ALA B C 1
ATOM 3528 O O . ALA B 1 99 ? 11.266 0.632 -2.998 1 98.94 99 ALA B O 1
ATOM 3529 N N . ASN B 1 100 ? 9.266 1.675 -3.031 1 98.94 100 ASN B N 1
ATOM 3530 C CA . ASN B 1 100 ? 9.266 1.853 -1.583 1 98.94 100 ASN B CA 1
ATOM 3531 C C . ASN B 1 100 ? 9.195 0.514 -0.854 1 98.94 100 ASN B C 1
ATOM 3533 O O . ASN B 1 100 ? 9.898 0.304 0.136 1 98.94 100 ASN B O 1
ATOM 3537 N N . ILE B 1 101 ? 8.375 -0.438 -1.333 1 99 101 ILE B N 1
ATOM 3538 C CA . ILE B 1 101 ? 8.289 -1.76 -0.723 1 99 101 ILE B CA 1
ATOM 3539 C C . ILE B 1 101 ? 9.625 -2.49 -0.888 1 99 101 ILE B C 1
ATOM 3541 O O . ILE B 1 101 ? 10.047 -3.225 0.006 1 99 101 ILE B O 1
ATOM 3545 N N . ASP B 1 102 ? 10.281 -2.303 -2.02 1 98.94 102 ASP B N 1
ATOM 3546 C CA . ASP B 1 102 ? 11.609 -2.859 -2.232 1 98.94 102 ASP B CA 1
ATOM 3547 C C . ASP B 1 102 ? 12.586 -2.363 -1.171 1 98.94 102 ASP B C 1
ATOM 3549 O O . ASP B 1 102 ? 13.391 -3.139 -0.649 1 98.94 102 ASP B O 1
ATOM 3553 N N . HIS B 1 103 ? 12.5 -1.1 -0.804 1 98.94 103 HIS B N 1
ATOM 3554 C CA . HIS B 1 103 ? 13.336 -0.549 0.258 1 98.94 103 HIS B CA 1
ATOM 3555 C C . HIS B 1 103 ? 12.945 -1.126 1.616 1 98.94 103 HIS B C 1
ATOM 3557 O O . HIS B 1 103 ? 13.82 -1.509 2.402 1 98.94 103 HIS B O 1
ATOM 3563 N N . ILE B 1 104 ? 11.633 -1.212 1.892 1 98.94 104 ILE B N 1
ATOM 3564 C CA . ILE B 1 104 ? 11.156 -1.732 3.168 1 98.94 104 ILE B CA 1
ATOM 3565 C C . ILE B 1 104 ? 11.633 -3.172 3.348 1 98.94 104 ILE B C 1
ATOM 3567 O O . ILE B 1 104 ? 11.984 -3.582 4.457 1 98.94 104 ILE B O 1
ATOM 3571 N N . SER B 1 105 ? 11.711 -3.936 2.25 1 98.88 105 SER B N 1
ATOM 3572 C CA . SER B 1 105 ? 12.055 -5.352 2.295 1 98.88 105 SER B CA 1
ATOM 3573 C C . SER B 1 105 ? 13.562 -5.559 2.115 1 98.88 105 SER B C 1
ATOM 3575 O O . SER B 1 105 ? 14.047 -6.688 2.168 1 98.88 105 SER B O 1
ATOM 3577 N N . ASN B 1 106 ? 14.266 -4.449 1.905 1 98.56 106 ASN B N 1
ATOM 3578 C CA . ASN B 1 106 ? 15.695 -4.496 1.635 1 98.56 106 ASN B CA 1
ATOM 3579 C C . ASN B 1 106 ? 16 -5.336 0.397 1 98.56 106 ASN B C 1
ATOM 3581 O O . ASN B 1 106 ? 16.859 -6.223 0.44 1 98.56 106 ASN B O 1
ATOM 3585 N N . GLY B 1 107 ? 15.203 -5.137 -0.671 1 98.75 107 GLY B N 1
ATOM 3586 C CA . GLY B 1 107 ? 15.508 -5.688 -1.983 1 98.75 107 GLY B CA 1
ATOM 3587 C C . GLY B 1 107 ? 14.867 -7.039 -2.229 1 98.75 107 GLY B C 1
ATOM 3588 O O . GLY B 1 107 ? 15.367 -7.832 -3.031 1 98.75 107 GLY B O 1
ATOM 3589 N N . ARG B 1 108 ? 13.766 -7.375 -1.572 1 98.88 108 ARG B N 1
ATOM 3590 C CA . ARG B 1 108 ? 13.219 -8.727 -1.667 1 98.8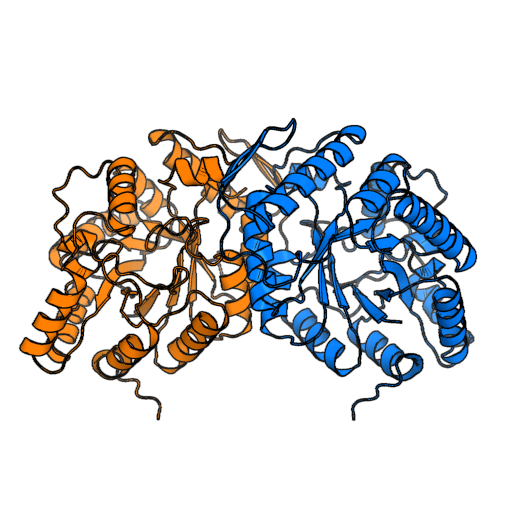8 108 ARG B CA 1
ATOM 3591 C C . ARG B 1 108 ? 11.914 -8.742 -2.447 1 98.88 108 ARG B C 1
ATOM 3593 O O . ARG B 1 108 ? 11.234 -9.766 -2.516 1 98.88 108 ARG B O 1
ATOM 3600 N N . LEU B 1 109 ? 11.516 -7.566 -3.018 1 98.94 109 LEU B N 1
ATOM 3601 C CA . LEU B 1 109 ? 10.266 -7.5 -3.775 1 98.94 109 LEU B CA 1
ATOM 3602 C C . LEU B 1 109 ? 10.469 -8.016 -5.195 1 98.94 109 LEU B C 1
ATOM 3604 O O . LEU B 1 109 ? 11.484 -7.738 -5.828 1 98.94 109 LEU B O 1
ATOM 3608 N N . SER B 1 110 ? 9.531 -8.75 -5.684 1 98.94 110 SER B N 1
ATOM 3609 C CA . SER B 1 110 ? 9.422 -9.07 -7.102 1 98.94 110 SER B CA 1
ATOM 3610 C C . SER B 1 110 ? 7.977 -8.953 -7.582 1 98.94 110 SER B C 1
ATOM 3612 O O . SER B 1 110 ? 7.055 -8.844 -6.773 1 98.94 110 SER B O 1
ATOM 3614 N N . LEU B 1 111 ? 7.824 -8.859 -8.844 1 98.88 111 LEU B N 1
ATOM 3615 C CA . LEU B 1 111 ? 6.5 -8.781 -9.453 1 98.88 111 LEU B CA 1
ATOM 3616 C C . LEU B 1 111 ? 6.238 -9.992 -10.344 1 98.88 111 LEU B C 1
ATOM 3618 O O . LEU B 1 111 ? 7.141 -10.461 -11.039 1 98.88 111 LEU B O 1
ATOM 3622 N N . ASN B 1 112 ? 5.059 -10.516 -10.273 1 98.62 112 ASN B N 1
ATOM 3623 C CA . ASN B 1 112 ? 4.523 -11.469 -11.242 1 98.62 112 ASN B CA 1
ATOM 3624 C C . ASN B 1 112 ? 3.385 -10.859 -12.055 1 98.62 112 ASN B C 1
ATOM 3626 O O . ASN B 1 112 ? 2.266 -10.719 -11.555 1 98.62 112 ASN B O 1
ATOM 3630 N N . LEU B 1 113 ? 3.73 -10.469 -13.266 1 97.25 113 LEU B N 1
ATOM 3631 C CA . LEU B 1 113 ? 2.76 -9.781 -14.109 1 97.25 113 LEU B CA 1
ATOM 3632 C C . LEU B 1 113 ? 1.675 -10.742 -14.586 1 97.25 113 LEU B C 1
ATOM 3634 O O . LEU B 1 113 ? 1.969 -11.742 -15.25 1 97.25 113 LEU B O 1
ATOM 3638 N N . VAL B 1 114 ? 0.492 -10.43 -14.18 1 92 114 VAL B N 1
ATOM 3639 C CA . VAL B 1 114 ? -0.667 -11.234 -14.555 1 92 114 VAL B CA 1
ATOM 3640 C C . VAL B 1 114 ? -1.656 -10.383 -15.336 1 92 114 VAL B C 1
ATOM 3642 O O . VAL B 1 114 ? -2.109 -9.344 -14.852 1 92 114 VAL B O 1
ATOM 3645 N N . SER B 1 115 ? -1.931 -10.789 -16.562 1 81.25 115 SER B N 1
ATOM 3646 C CA . SER B 1 115 ? -2.949 -10.07 -17.328 1 81.25 115 SER B CA 1
ATOM 3647 C C . SER B 1 115 ? -4.34 -10.297 -16.734 1 81.25 115 SER B C 1
ATOM 3649 O O . SER B 1 115 ? -4.699 -11.422 -16.406 1 81.25 115 SER B O 1
ATOM 3651 N N . SER B 1 116 ? -5.043 -9.234 -16.609 1 78 116 SER B N 1
ATOM 3652 C CA . SER B 1 116 ? -6.363 -9.32 -15.992 1 78 116 SER B CA 1
ATOM 3653 C C . SER B 1 116 ? -7.344 -10.062 -16.891 1 78 116 SER B C 1
ATOM 3655 O O . SER B 1 116 ? -7.328 -9.898 -18.109 1 78 116 SER B O 1
ATOM 3657 N N . TRP B 1 117 ? -8.188 -10.883 -16.234 1 78.06 117 TRP B N 1
ATOM 3658 C CA . TRP B 1 117 ? -9.125 -11.727 -16.969 1 78.06 117 TRP B CA 1
ATOM 3659 C C . TRP B 1 117 ? -10.562 -11.422 -16.562 1 78.06 117 TRP B C 1
ATOM 3661 O O . TRP B 1 117 ? -11.508 -11.812 -17.25 1 78.06 117 TRP B O 1
ATOM 3671 N N . TRP B 1 118 ? -10.695 -10.75 -15.484 1 87.31 118 TRP B N 1
ATOM 3672 C CA . TRP B 1 118 ? -11.984 -10.688 -14.812 1 87.31 118 TRP B CA 1
ATOM 3673 C C . TRP B 1 118 ? -12.656 -9.344 -15.039 1 87.31 118 TRP B C 1
ATOM 3675 O O . TRP B 1 118 ? -12.594 -8.453 -14.18 1 87.31 118 TRP B O 1
ATOM 3685 N N . LYS B 1 119 ? -13.375 -9.203 -16.109 1 90.31 119 LYS B N 1
ATOM 3686 C CA . LYS B 1 119 ? -14.047 -7.961 -16.5 1 90.31 119 LYS B CA 1
ATOM 3687 C C . LYS B 1 119 ? -14.992 -7.48 -15.398 1 90.31 119 LYS B C 1
ATOM 3689 O O . LYS B 1 119 ? -15.016 -6.293 -15.07 1 90.31 119 LYS B O 1
ATOM 3694 N N . ASP B 1 120 ? -15.711 -8.383 -14.828 1 92.56 120 ASP B N 1
ATOM 3695 C CA . ASP B 1 120 ? -16.688 -8.023 -13.797 1 92.56 120 ASP B CA 1
ATOM 3696 C C . ASP B 1 120 ? -16 -7.355 -12.609 1 92.56 120 ASP B C 1
ATOM 3698 O O . ASP B 1 120 ? -16.516 -6.379 -12.055 1 92.56 120 ASP B O 1
ATOM 3702 N N . GLU B 1 121 ? -14.891 -7.898 -12.211 1 95 121 GLU B N 1
ATOM 3703 C CA . GLU B 1 121 ? -14.141 -7.297 -11.117 1 95 121 GLU B CA 1
ATOM 3704 C C . GLU B 1 121 ? -13.758 -5.852 -11.438 1 95 121 GLU B C 1
ATOM 3706 O O . GLU B 1 121 ? -13.906 -4.965 -10.594 1 95 121 GLU B O 1
ATOM 3711 N N . ALA B 1 122 ? -13.312 -5.629 -12.664 1 94.75 122 ALA B N 1
ATOM 3712 C CA . ALA B 1 122 ? -12.914 -4.285 -13.078 1 94.75 122 ALA B CA 1
ATOM 3713 C C . ALA B 1 122 ? -14.102 -3.324 -13.031 1 94.75 122 ALA B C 1
ATOM 3715 O O . ALA B 1 122 ? -13.992 -2.227 -12.477 1 94.75 122 ALA B O 1
ATOM 3716 N N . GLU B 1 123 ? -15.188 -3.752 -13.484 1 94.88 123 GLU B N 1
ATOM 3717 C CA . GLU B 1 123 ? -16.375 -2.904 -13.516 1 94.88 123 GLU B CA 1
ATOM 3718 C C . GLU B 1 123 ? -16.891 -2.615 -12.109 1 94.88 123 GLU B C 1
ATOM 3720 O O . GLU B 1 123 ? -17.312 -1.494 -11.812 1 94.88 123 GLU B O 1
ATOM 3725 N N . LYS B 1 124 ? -16.828 -3.623 -11.297 1 97.88 124 LYS B N 1
ATOM 3726 C CA . LYS B 1 124 ? -17.281 -3.463 -9.914 1 97.88 124 LYS B CA 1
ATOM 3727 C C . LYS B 1 124 ? -16.422 -2.441 -9.172 1 97.88 124 LYS B C 1
ATOM 3729 O O . LYS B 1 124 ? -16.875 -1.832 -8.203 1 97.88 124 LYS B O 1
ATOM 3734 N N . TYR B 1 125 ? -15.227 -2.193 -9.617 1 98.25 125 TYR B N 1
ATOM 3735 C CA . TYR B 1 125 ? -14.336 -1.259 -8.945 1 98.25 125 TYR B CA 1
ATOM 3736 C C . TYR B 1 125 ? -14.102 -0.017 -9.797 1 98.25 125 TYR B C 1
ATOM 3738 O O . TYR B 1 125 ? -13.203 0.779 -9.508 1 98.25 125 TYR B O 1
ATOM 3746 N N . GLY B 1 126 ? -14.891 0.131 -10.875 1 97.06 126 GLY B N 1
ATOM 3747 C CA . GLY B 1 126 ? -14.883 1.345 -11.672 1 97.06 126 GLY B CA 1
ATOM 3748 C C . GLY B 1 126 ? -13.648 1.482 -12.547 1 97.06 126 GLY B C 1
ATOM 3749 O O . GLY B 1 126 ? -13.188 2.596 -12.797 1 97.06 126 GLY B O 1
ATOM 3750 N N . VAL B 1 127 ? -13.055 0.388 -12.922 1 95.31 127 VAL B N 1
ATOM 3751 C CA . VAL B 1 127 ? -11.867 0.367 -13.773 1 95.31 127 VAL B CA 1
ATOM 3752 C C . VAL B 1 127 ? -12.25 -0.084 -15.188 1 95.31 127 VAL B C 1
ATOM 3754 O O . VAL B 1 127 ? -13.023 -1.032 -15.352 1 95.31 127 VAL B O 1
ATOM 3757 N N . HIS B 1 128 ? -11.758 0.654 -16.125 1 89.56 128 HIS B N 1
ATOM 3758 C CA . HIS B 1 128 ? -12 0.279 -17.516 1 89.56 128 HIS B CA 1
ATOM 3759 C C . HIS B 1 128 ? -11.32 -1.046 -17.859 1 89.56 128 HIS B C 1
ATOM 3761 O O . HIS B 1 128 ? -10.18 -1.283 -17.453 1 89.56 128 HIS B O 1
ATOM 3767 N N . PHE B 1 129 ? -12.086 -1.88 -18.5 1 85.62 129 PHE B N 1
ATOM 3768 C CA . PHE B 1 129 ? -11.57 -3.188 -18.875 1 85.62 129 PHE B CA 1
ATOM 3769 C C . PHE B 1 129 ? -11.438 -3.297 -20.391 1 85.62 129 PHE B C 1
ATOM 3771 O O . PHE B 1 129 ? -12.406 -3.068 -21.125 1 85.62 129 PHE B O 1
ATOM 3778 N N . GLU B 1 130 ? -10.242 -3.514 -20.875 1 75.56 130 GLU B N 1
ATOM 3779 C CA . GLU B 1 130 ? -9.977 -3.641 -22.297 1 75.56 130 GLU B CA 1
ATOM 3780 C C . GLU B 1 130 ? -10.344 -5.031 -22.812 1 75.56 130 GLU B C 1
ATOM 3782 O O . GLU B 1 130 ? -10.305 -6.004 -22.047 1 75.56 130 GLU B O 1
ATOM 3787 N N . GLN B 1 131 ? -10.562 -5.086 -24.109 1 70.81 131 GLN B N 1
ATOM 3788 C CA . GLN B 1 131 ? -10.773 -6.379 -24.75 1 70.81 131 GLN B CA 1
ATOM 3789 C C . GLN B 1 131 ? -9.469 -7.172 -24.828 1 70.81 131 GLN B C 1
ATOM 3791 O O . GLN B 1 131 ? -8.383 -6.602 -24.719 1 70.81 131 GLN B O 1
ATOM 3796 N N . HIS B 1 132 ? -9.438 -8.438 -25.078 1 63.22 132 HIS B N 1
ATOM 3797 C CA . HIS B 1 132 ? -8.383 -9.43 -24.922 1 63.22 132 HIS B CA 1
ATOM 3798 C C . HIS B 1 132 ? -7.117 -8.992 -25.656 1 63.22 132 HIS B C 1
ATOM 3800 O O . HIS B 1 132 ? -6.035 -8.953 -25.062 1 63.22 132 HIS B O 1
ATOM 3806 N N . ASP B 1 133 ? -7.156 -8.805 -26.922 1 59.19 133 ASP B N 1
ATOM 3807 C CA . ASP B 1 133 ? -5.957 -8.531 -27.719 1 59.19 133 ASP B CA 1
ATOM 3808 C C . ASP B 1 133 ? -5.266 -7.254 -27.234 1 59.19 133 ASP B C 1
ATOM 3810 O O . ASP B 1 133 ? -4.035 -7.164 -27.25 1 59.19 133 ASP B O 1
ATOM 3814 N N . ASP B 1 134 ? -5.895 -6.539 -26.594 1 78 134 ASP B N 1
ATOM 3815 C CA . ASP B 1 134 ? -5.383 -5.234 -26.188 1 78 134 ASP B CA 1
ATOM 3816 C C . ASP B 1 134 ? -4.734 -5.309 -24.812 1 78 134 ASP B C 1
ATOM 3818 O O . ASP B 1 134 ? -3.93 -4.449 -24.453 1 78 134 ASP B O 1
ATOM 3822 N N . ARG B 1 135 ? -4.801 -6.516 -24.219 1 80.19 135 ARG B N 1
ATOM 3823 C CA . ARG B 1 135 ? -4.289 -6.605 -22.859 1 80.19 135 ARG B CA 1
ATOM 3824 C C . ARG B 1 135 ? -2.771 -6.742 -22.859 1 80.19 135 ARG B C 1
ATOM 3826 O O . ARG B 1 135 ? -2.092 -6.137 -22.016 1 80.19 135 ARG B O 1
ATOM 3833 N N . TYR B 1 136 ? -2.219 -7.469 -23.844 1 80.06 136 TYR B N 1
ATOM 3834 C CA . TYR B 1 136 ? -0.774 -7.664 -23.875 1 80.06 136 TYR B CA 1
ATOM 3835 C C . TYR B 1 136 ? -0.069 -6.406 -24.375 1 80.06 136 TYR B C 1
ATOM 3837 O O . TYR B 1 136 ? 1.043 -6.098 -23.938 1 80.06 136 TYR B O 1
ATOM 3845 N N . ALA B 1 137 ? -0.737 -5.746 -25.266 1 86.69 137 ALA B N 1
ATOM 3846 C CA . ALA B 1 137 ? -0.174 -4.473 -25.703 1 86.69 137 ALA B CA 1
ATOM 3847 C C . ALA B 1 137 ? -0.099 -3.475 -24.562 1 86.69 137 ALA B C 1
ATOM 3849 O O . ALA B 1 137 ? 0.9 -2.77 -24.406 1 86.69 137 ALA B O 1
ATOM 3850 N N . ARG B 1 138 ? -1.068 -3.5 -23.812 1 91.25 138 ARG B N 1
ATOM 3851 C CA . ARG B 1 138 ? -1.083 -2.629 -22.641 1 91.25 138 ARG B CA 1
ATOM 3852 C C . ARG B 1 138 ? -0.009 -3.039 -21.641 1 91.25 138 ARG B C 1
ATOM 3854 O O . ARG B 1 138 ? 0.688 -2.186 -21.094 1 91.25 138 ARG B O 1
ATOM 3861 N N . SER B 1 139 ? 0.092 -4.348 -21.453 1 92.38 139 SER B N 1
ATOM 3862 C CA . SER B 1 139 ? 1.098 -4.863 -20.531 1 92.38 139 SER B CA 1
ATOM 3863 C C . SER B 1 139 ? 2.506 -4.5 -20.984 1 92.38 139 SER B C 1
ATOM 3865 O O . SER B 1 139 ? 3.373 -4.199 -20.172 1 92.38 139 SER B O 1
ATOM 3867 N N . ALA B 1 140 ? 2.699 -4.551 -22.266 1 93.44 140 ALA B N 1
ATOM 3868 C CA . ALA B 1 140 ? 4.008 -4.191 -22.797 1 93.44 140 ALA B CA 1
ATOM 3869 C C . ALA B 1 140 ? 4.34 -2.73 -22.516 1 93.44 140 ALA B C 1
ATOM 3871 O O . ALA B 1 140 ? 5.445 -2.416 -22.062 1 93.44 140 ALA B O 1
ATOM 3872 N N . GLU B 1 141 ? 3.375 -1.829 -22.766 1 95.5 141 GLU B N 1
ATOM 3873 C CA . GLU B 1 141 ? 3.58 -0.419 -22.453 1 95.5 141 GLU B CA 1
ATOM 3874 C C . GLU B 1 141 ? 3.775 -0.214 -20.953 1 95.5 141 GLU B C 1
ATOM 3876 O O . GLU B 1 141 ? 4.609 0.59 -20.531 1 95.5 141 GLU B O 1
ATOM 3881 N N . TRP B 1 142 ? 2.918 -0.952 -20.219 1 96.94 142 TRP B N 1
ATOM 3882 C CA . TRP B 1 142 ? 2.984 -0.863 -18.766 1 96.94 142 TRP B CA 1
ATOM 3883 C C . TRP B 1 142 ? 4.387 -1.191 -18.266 1 96.94 142 TRP B C 1
ATOM 3885 O O . TRP B 1 142 ? 4.973 -0.426 -17.5 1 96.94 142 TRP B O 1
ATOM 3895 N N . LEU B 1 143 ? 4.996 -2.236 -18.781 1 97.44 143 LEU B N 1
ATOM 3896 C CA . LEU B 1 143 ? 6.336 -2.676 -18.391 1 97.44 143 LEU B CA 1
ATOM 3897 C C . LEU B 1 143 ? 7.387 -1.661 -18.844 1 97.44 143 LEU B C 1
ATOM 3899 O O . LEU B 1 143 ? 8.367 -1.421 -18.141 1 97.44 143 LEU B O 1
ATOM 3903 N N . GLU B 1 144 ? 7.16 -1.14 -19.969 1 97.69 144 GLU B N 1
ATOM 3904 C CA . GLU B 1 144 ? 8.094 -0.15 -20.5 1 97.69 144 GLU B CA 1
ATOM 3905 C C . GLU B 1 144 ? 8.188 1.064 -19.578 1 97.69 144 GLU B C 1
ATOM 3907 O O . GLU B 1 144 ? 9.289 1.505 -19.234 1 97.69 144 GLU B O 1
ATOM 3912 N N . VAL B 1 145 ? 7.043 1.566 -19.188 1 98.5 145 VAL B N 1
ATOM 3913 C CA . VAL B 1 145 ? 7.016 2.727 -18.297 1 98.5 145 VAL B CA 1
ATOM 3914 C C . VAL B 1 145 ? 7.625 2.359 -16.953 1 98.5 145 VAL B C 1
ATOM 3916 O O . VAL B 1 145 ? 8.508 3.061 -16.453 1 98.5 145 VAL B O 1
ATOM 3919 N N . LEU B 1 146 ? 7.207 1.241 -16.375 1 98.5 146 LEU B N 1
ATOM 3920 C CA . LEU B 1 146 ? 7.668 0.791 -15.07 1 98.5 146 LEU B CA 1
ATOM 3921 C C . LEU B 1 146 ? 9.188 0.659 -15.047 1 98.5 146 LEU B C 1
ATOM 3923 O O . LEU B 1 146 ? 9.844 1.216 -14.164 1 98.5 146 LEU B O 1
ATOM 3927 N N . ASP B 1 147 ? 9.703 -0.017 -16.016 1 97.75 147 ASP B N 1
ATOM 3928 C CA . ASP B 1 147 ? 11.141 -0.281 -16.109 1 97.75 147 ASP B CA 1
ATOM 3929 C C . ASP B 1 147 ? 11.93 1.02 -16.219 1 97.75 147 ASP B C 1
ATOM 3931 O O . ASP B 1 147 ? 12.938 1.199 -15.539 1 97.75 147 ASP B O 1
ATOM 3935 N N . ASN B 1 148 ? 11.453 1.938 -17 1 98.31 148 ASN B N 1
ATOM 3936 C CA . ASN B 1 148 ? 12.219 3.148 -17.281 1 98.31 148 ASN B CA 1
ATOM 3937 C C . ASN B 1 148 ? 12.141 4.141 -16.125 1 98.31 148 ASN B C 1
ATOM 3939 O O . ASN B 1 148 ? 13.133 4.805 -15.805 1 98.31 148 ASN B O 1
ATOM 3943 N N . VAL B 1 149 ? 10.984 4.191 -15.461 1 98.62 149 VAL B N 1
ATOM 3944 C CA . VAL B 1 149 ? 10.883 5.148 -14.359 1 98.62 149 VAL B CA 1
ATOM 3945 C C . VAL B 1 149 ? 11.711 4.66 -13.18 1 98.62 149 VAL B C 1
ATOM 3947 O O . VAL B 1 149 ? 12.109 5.453 -12.32 1 98.62 149 VAL B O 1
ATOM 3950 N N . TRP B 1 150 ? 12.008 3.357 -13.078 1 98.69 150 TRP B N 1
ATOM 3951 C CA . TRP B 1 150 ? 12.867 2.801 -12.031 1 98.69 150 TRP B CA 1
ATOM 3952 C C . TRP B 1 150 ? 14.336 3.07 -12.336 1 98.69 150 TRP B C 1
ATOM 3954 O O . TRP B 1 150 ? 15.164 3.125 -11.422 1 98.69 150 TRP B O 1
ATOM 3964 N N . LYS B 1 151 ? 14.703 3.354 -13.594 1 97.25 151 LYS B N 1
ATOM 3965 C CA . LYS B 1 151 ? 16.094 3.41 -14.008 1 97.25 151 LYS B CA 1
ATOM 3966 C C . LYS B 1 151 ? 16.547 4.852 -14.219 1 97.25 151 LYS B C 1
ATOM 3968 O O . LYS B 1 151 ? 17.734 5.168 -14.047 1 97.25 151 LYS B O 1
ATOM 3973 N N . LYS B 1 152 ? 15.531 5.715 -14.633 1 96.38 152 LYS B N 1
ATOM 3974 C CA . LYS B 1 152 ? 15.93 7.055 -15.055 1 96.38 152 LYS B CA 1
ATOM 3975 C C . LYS B 1 152 ? 14.969 8.109 -14.508 1 96.38 152 LYS B C 1
ATOM 3977 O O . LYS B 1 152 ? 13.789 7.836 -14.312 1 96.38 152 LYS B O 1
ATOM 3982 N N . ASP B 1 153 ? 15.516 9.273 -14.219 1 98.25 153 ASP B N 1
ATOM 3983 C CA . ASP B 1 153 ? 14.711 10.469 -14.008 1 98.25 153 ASP B CA 1
ATOM 3984 C C . ASP B 1 153 ? 14.484 11.211 -15.32 1 98.25 153 ASP B C 1
ATOM 3986 O O . ASP B 1 153 ? 15.141 10.93 -16.328 1 98.25 153 ASP B O 1
ATOM 3990 N N . HIS B 1 154 ? 13.539 12.102 -15.258 1 98.5 154 HIS B N 1
ATOM 3991 C CA . HIS B 1 154 ? 13.18 12.93 -16.406 1 98.5 154 HIS B CA 1
ATOM 3992 C C . HIS B 1 154 ? 12.781 12.07 -17.609 1 98.5 154 HIS B C 1
ATOM 3994 O O . HIS B 1 154 ? 13.18 12.344 -18.734 1 98.5 154 HIS B O 1
ATOM 4000 N N . TYR B 1 155 ? 12.125 10.961 -17.344 1 98.5 155 TYR B N 1
ATOM 4001 C CA . TYR B 1 155 ? 11.633 10.047 -18.375 1 98.5 155 TYR B CA 1
ATOM 4002 C C . TYR B 1 155 ? 10.289 10.516 -18.922 1 98.5 155 TYR B C 1
ATOM 4004 O O . TYR B 1 155 ? 9.398 10.898 -18.156 1 98.5 155 TYR B O 1
ATOM 4012 N N . THR B 1 156 ? 10.133 10.555 -20.234 1 98.75 156 THR B N 1
ATOM 4013 C CA . THR B 1 156 ? 8.891 10.883 -20.922 1 98.75 156 THR B CA 1
ATOM 4014 C C . THR B 1 156 ? 8.453 9.734 -21.828 1 98.75 156 THR B C 1
ATOM 4016 O O . THR B 1 156 ? 9.281 9.117 -22.5 1 98.75 156 THR B O 1
ATOM 4019 N N . PHE B 1 157 ? 7.215 9.383 -21.828 1 98.5 157 PHE B N 1
ATOM 4020 C CA . PHE B 1 157 ? 6.625 8.312 -22.625 1 98.5 157 PHE B CA 1
ATOM 4021 C C . PHE B 1 157 ? 5.203 8.68 -23.047 1 98.5 157 PHE B C 1
ATOM 4023 O O . PHE B 1 157 ? 4.422 9.188 -22.234 1 98.5 157 PHE B O 1
ATOM 4030 N N . GLU B 1 158 ? 4.863 8.508 -24.234 1 98.06 158 GLU B N 1
ATOM 4031 C CA . GLU B 1 158 ? 3.514 8.664 -24.766 1 98.06 158 GLU B CA 1
ATOM 4032 C C . GLU B 1 158 ? 3.117 7.48 -25.641 1 98.06 158 GLU B C 1
ATOM 4034 O O . GLU B 1 158 ? 3.512 7.402 -26.812 1 98.06 158 GLU B O 1
ATOM 4039 N N . GLY B 1 159 ? 2.422 6.594 -25.047 1 96.88 159 GLY B N 1
ATOM 4040 C CA . GLY B 1 159 ? 1.92 5.441 -25.781 1 96.88 159 GLY B CA 1
ATOM 4041 C C . GLY B 1 159 ? 0.415 5.465 -25.969 1 96.88 159 GLY B C 1
ATOM 4042 O O . GLY B 1 159 ? -0.227 6.496 -25.766 1 96.88 159 GLY B O 1
ATOM 4043 N N . LYS B 1 160 ? -0.122 4.375 -26.438 1 94.25 160 LYS B N 1
ATOM 4044 C CA . LYS B 1 160 ? -1.56 4.238 -26.656 1 94.25 160 LYS B CA 1
ATOM 4045 C C . LYS B 1 160 ? -2.314 4.203 -25.328 1 94.25 160 LYS B C 1
ATOM 4047 O O . LYS B 1 160 ? -3.42 4.742 -25.219 1 94.25 160 LYS B O 1
ATOM 4052 N N . TYR B 1 161 ? -1.649 3.629 -24.297 1 93.56 161 TYR B N 1
ATOM 4053 C CA . TYR B 1 161 ? -2.377 3.34 -23.078 1 93.56 161 TYR B CA 1
ATOM 4054 C C . TYR B 1 161 ? -1.885 4.219 -21.922 1 93.56 161 TYR B C 1
ATOM 4056 O O . TYR B 1 161 ? -2.641 4.523 -21 1 93.56 161 TYR B O 1
ATOM 4064 N N . TYR B 1 162 ? -0.648 4.566 -22 1 96 162 TYR B N 1
ATOM 4065 C CA . TYR B 1 162 ? -0.068 5.285 -20.859 1 96 162 TYR B CA 1
ATOM 4066 C C . TYR B 1 162 ? 0.751 6.48 -21.344 1 96 162 TYR B C 1
ATOM 4068 O O . TYR B 1 162 ? 1.229 6.496 -22.484 1 96 162 TYR B O 1
ATOM 4076 N N . LYS B 1 163 ? 0.808 7.441 -20.453 1 97 163 LYS B N 1
ATOM 4077 C CA . LYS B 1 163 ? 1.618 8.633 -20.672 1 97 163 LYS B CA 1
ATOM 4078 C C . LYS B 1 163 ? 2.262 9.117 -19.375 1 97 163 LYS B C 1
ATOM 4080 O O . LYS B 1 163 ? 1.635 9.086 -18.328 1 97 163 LYS B O 1
ATOM 4085 N N . VAL B 1 164 ? 3.529 9.406 -19.359 1 97.56 164 VAL B N 1
ATOM 4086 C CA . VAL B 1 164 ? 4.23 10.133 -18.297 1 97.56 164 VAL B CA 1
ATOM 4087 C C . VAL B 1 164 ? 5.09 11.234 -18.906 1 97.56 164 VAL B C 1
ATOM 4089 O O . VAL B 1 164 ? 5.633 11.078 -20 1 97.56 164 VAL B O 1
ATOM 4092 N N . ASN B 1 165 ? 5.176 12.344 -18.219 1 98 165 ASN B N 1
ATOM 4093 C CA . ASN B 1 165 ? 5.918 13.5 -18.703 1 98 165 ASN B CA 1
ATOM 4094 C C . ASN B 1 165 ? 7.008 13.914 -17.719 1 98 165 ASN B C 1
ATOM 4096 O O . ASN B 1 165 ? 6.715 14.375 -16.609 1 98 165 ASN B O 1
ATOM 4100 N N . ASP B 1 166 ? 8.242 13.75 -18.109 1 98.56 166 ASP B N 1
ATOM 4101 C CA . ASP B 1 166 ? 9.375 14.188 -17.297 1 98.56 166 ASP B CA 1
ATOM 4102 C C . ASP B 1 166 ? 9.312 13.578 -15.898 1 98.56 166 ASP B C 1
ATOM 4104 O O . ASP B 1 166 ? 9.492 14.273 -14.898 1 98.56 166 ASP B O 1
ATOM 4108 N N . ASN B 1 167 ? 9.055 12.32 -15.867 1 98.69 167 ASN B N 1
ATOM 4109 C CA . ASN B 1 167 ? 8.859 11.617 -14.602 1 98.69 167 ASN B CA 1
ATOM 4110 C C . ASN B 1 167 ? 10.141 11.586 -13.773 1 98.69 167 ASN B C 1
ATOM 4112 O O . ASN B 1 167 ? 11.227 11.383 -14.312 1 98.69 167 ASN B O 1
ATOM 4116 N N . ILE B 1 168 ? 10.008 11.875 -12.523 1 98.75 168 ILE B N 1
ATOM 4117 C CA . ILE B 1 168 ? 11.047 11.688 -11.516 1 98.75 168 ILE B CA 1
ATOM 4118 C C . ILE B 1 168 ? 10.539 10.742 -10.422 1 98.75 168 ILE B C 1
ATOM 4120 O O . ILE B 1 168 ? 9.477 10.977 -9.844 1 98.75 168 ILE B O 1
ATOM 4124 N N . LEU B 1 169 ? 11.234 9.656 -10.18 1 98.75 169 LEU B N 1
ATOM 4125 C CA . LEU B 1 169 ? 10.883 8.695 -9.148 1 98.75 169 LEU B CA 1
ATOM 4126 C C . LEU B 1 169 ? 12.078 8.422 -8.234 1 98.75 169 LEU B C 1
ATOM 4128 O O . LEU B 1 169 ? 13.07 7.844 -8.672 1 98.75 169 LEU B O 1
ATOM 4132 N N . GLN B 1 170 ? 12.023 8.938 -7.07 1 98.44 170 GLN B N 1
ATOM 4133 C CA . GLN B 1 170 ? 13.039 8.727 -6.043 1 98.44 170 GLN B CA 1
ATOM 4134 C C . GLN B 1 170 ? 12.398 8.344 -4.711 1 98.44 170 GLN B C 1
ATOM 4136 O O . GLN B 1 170 ? 11.383 8.922 -4.316 1 98.44 170 GLN B O 1
ATOM 4141 N N . PRO B 1 171 ? 12.977 7.504 -3.963 1 98.12 171 PRO B N 1
ATOM 4142 C CA . PRO B 1 171 ? 14.18 6.75 -4.32 1 98.12 171 PRO B CA 1
ATOM 4143 C C . PRO B 1 171 ? 13.922 5.691 -5.387 1 98.12 171 PRO B C 1
ATOM 4145 O O . PRO B 1 171 ? 12.812 5.164 -5.484 1 98.12 171 PRO B O 1
ATOM 4148 N N . LYS B 1 172 ? 14.859 5.398 -6.199 1 98.62 172 LYS B N 1
ATOM 4149 C CA . LYS B 1 172 ? 14.828 4.23 -7.078 1 98.62 172 LYS B CA 1
ATOM 4150 C C . LYS B 1 172 ? 14.867 2.936 -6.27 1 98.62 172 LYS B C 1
ATOM 4152 O O . LYS B 1 172 ? 15.266 2.934 -5.105 1 98.62 172 LYS B O 1
ATOM 4157 N N . PRO B 1 173 ? 14.375 1.831 -6.848 1 98.62 173 PRO B N 1
ATOM 4158 C CA . PRO B 1 173 ? 14.484 0.571 -6.105 1 98.62 173 PRO B CA 1
ATOM 4159 C C . PRO B 1 173 ? 15.914 0.263 -5.672 1 98.62 173 PRO B C 1
ATOM 4161 O O . PRO B 1 173 ? 16.859 0.698 -6.32 1 98.62 173 PRO B O 1
ATOM 4164 N N . ILE B 1 174 ? 16.031 -0.401 -4.582 1 97.81 174 ILE B N 1
ATOM 4165 C CA . ILE B 1 174 ? 17.375 -0.748 -4.09 1 97.81 174 ILE B CA 1
ATOM 4166 C C . ILE B 1 174 ? 17.891 -1.971 -4.84 1 97.81 174 ILE B C 1
ATOM 4168 O O . ILE B 1 174 ? 19.109 -2.135 -5.004 1 97.81 174 ILE B O 1
ATOM 4172 N N . SER B 1 175 ? 16.969 -2.844 -5.32 1 96.62 175 SER B N 1
ATOM 4173 C CA . SER B 1 175 ? 17.344 -4.012 -6.109 1 96.62 175 SER B CA 1
ATOM 4174 C C . SER B 1 175 ? 17.953 -3.602 -7.445 1 96.62 175 SER B C 1
ATOM 4176 O O . SER B 1 175 ? 17.484 -2.656 -8.086 1 96.62 175 SER B O 1
ATOM 4178 N N . GLY B 1 176 ? 18.984 -4.324 -7.859 1 92.75 176 GLY B N 1
ATOM 4179 C CA . GLY B 1 176 ? 19.594 -4.09 -9.156 1 92.75 176 GLY B CA 1
ATOM 4180 C C . GLY B 1 176 ? 19.297 -5.184 -10.164 1 92.75 176 GLY B C 1
ATOM 4181 O O . GLY B 1 176 ? 19.359 -6.371 -9.836 1 92.75 176 GLY B O 1
ATOM 4182 N N . PRO B 1 177 ? 19.156 -4.785 -11.422 1 93.69 177 PRO B N 1
ATOM 4183 C CA . PRO B 1 177 ? 18.906 -3.445 -11.961 1 93.69 177 PRO B CA 1
ATOM 4184 C C . PRO B 1 177 ? 17.547 -2.889 -11.539 1 93.69 177 PRO B C 1
ATOM 4186 O O . PRO B 1 177 ? 17.297 -1.689 -11.688 1 93.69 177 PRO B O 1
ATOM 4189 N N . ARG B 1 178 ? 16.625 -3.674 -11.133 1 97 178 ARG B N 1
ATOM 4190 C CA . ARG B 1 178 ? 15.297 -3.43 -10.594 1 97 178 ARG B CA 1
ATOM 4191 C C . ARG B 1 178 ? 14.719 -4.695 -9.969 1 97 178 ARG B C 1
ATOM 4193 O O . ARG B 1 178 ? 15.305 -5.773 -10.086 1 97 178 ARG B O 1
ATOM 4200 N N . PRO B 1 179 ? 13.602 -4.582 -9.234 1 98.69 179 PRO B N 1
ATOM 4201 C CA . PRO B 1 179 ? 12.969 -5.816 -8.766 1 98.69 179 PRO B CA 1
ATOM 4202 C C . PRO B 1 179 ? 12.68 -6.797 -9.898 1 98.69 179 PRO B C 1
ATOM 4204 O O . PRO B 1 179 ? 12.273 -6.391 -10.984 1 98.69 179 PRO B O 1
ATOM 4207 N N . PRO B 1 180 ? 12.953 -8.102 -9.664 1 98.62 180 PRO B N 1
ATOM 4208 C CA . PRO B 1 180 ? 12.672 -9.102 -10.695 1 98.62 180 PRO B CA 1
ATOM 4209 C C . PRO B 1 180 ? 11.219 -9.094 -11.148 1 98.62 180 PRO B C 1
ATOM 4211 O O . PRO B 1 180 ? 10.312 -8.883 -10.328 1 98.62 180 PRO B O 1
ATOM 4214 N N . ILE B 1 181 ? 11.078 -9.297 -12.414 1 98.69 181 ILE B N 1
ATOM 4215 C CA . ILE B 1 181 ? 9.734 -9.359 -12.992 1 98.69 181 ILE B CA 1
ATOM 4216 C C . ILE B 1 181 ? 9.508 -10.734 -13.617 1 98.69 181 ILE B C 1
ATOM 4218 O O . ILE B 1 181 ? 10.242 -11.133 -14.531 1 98.69 181 ILE B O 1
ATOM 4222 N N . TYR B 1 182 ? 8.555 -11.406 -13.078 1 98.69 182 TYR B N 1
ATOM 4223 C CA . TYR B 1 182 ? 8.062 -12.672 -13.609 1 98.69 182 TYR B CA 1
ATOM 4224 C C . TYR B 1 182 ? 6.754 -12.461 -14.367 1 98.69 182 TYR B C 1
ATOM 4226 O O . TYR B 1 182 ? 6.113 -11.422 -14.242 1 98.69 182 TYR B O 1
ATOM 4234 N N . ALA B 1 183 ? 6.418 -13.414 -15.203 1 97.88 183 ALA B N 1
ATOM 4235 C CA . ALA B 1 183 ? 5.102 -13.414 -15.836 1 97.88 183 ALA B CA 1
ATOM 4236 C C . ALA B 1 183 ? 4.711 -14.82 -16.281 1 97.88 183 ALA B C 1
ATOM 4238 O O . ALA B 1 183 ? 5.562 -15.711 -16.375 1 97.88 183 ALA B O 1
ATOM 4239 N N . GLY B 1 184 ? 3.447 -15.008 -16.422 1 94.56 184 GLY B N 1
ATOM 4240 C CA . GLY B 1 184 ? 2.904 -16.219 -17.031 1 94.56 184 GLY B CA 1
ATOM 4241 C C . GLY B 1 184 ? 2.119 -15.953 -18.297 1 94.56 184 GLY B C 1
ATOM 4242 O O . GLY B 1 184 ? 1.764 -14.812 -18.578 1 94.56 184 GLY B O 1
ATOM 4243 N N . GLY B 1 185 ? 1.946 -16.906 -19.109 1 91.19 185 GLY B N 1
ATOM 4244 C CA . GLY B 1 185 ? 1.224 -16.859 -20.359 1 91.19 185 GLY B CA 1
ATOM 4245 C C . GLY B 1 185 ? 1.656 -17.922 -21.344 1 91.19 185 GLY B C 1
ATOM 4246 O O . GLY B 1 185 ? 2.832 -18.281 -21.406 1 91.19 185 GLY B O 1
ATOM 4247 N N . GLU B 1 186 ? 0.708 -18.328 -22.172 1 89.88 186 GLU B N 1
ATOM 4248 C CA . GLU B 1 186 ? 1.015 -19.469 -23.031 1 89.88 186 GLU B CA 1
ATOM 4249 C C . GLU B 1 186 ? 0.872 -19.094 -24.5 1 89.88 186 GLU B C 1
ATOM 4251 O O . GLU B 1 186 ? 1.322 -19.828 -25.375 1 89.88 186 GLU B O 1
ATOM 4256 N N . SER B 1 187 ? 0.291 -17.953 -24.781 1 89.62 187 SER B N 1
ATOM 4257 C CA . SER B 1 187 ? 0.159 -17.531 -26.172 1 89.62 187 SER B CA 1
ATOM 4258 C C . SER B 1 187 ? 1.508 -17.125 -26.766 1 89.62 187 SER B C 1
ATOM 4260 O O . SER B 1 187 ? 2.441 -16.812 -26.031 1 89.62 187 SER B O 1
ATOM 4262 N N . GLU B 1 188 ? 1.59 -17.172 -28.078 1 93.88 188 GLU B N 1
ATOM 4263 C CA . GLU B 1 188 ? 2.822 -16.75 -28.734 1 93.88 188 GLU B CA 1
ATOM 4264 C C . GLU B 1 188 ? 3.176 -15.312 -28.391 1 93.88 188 GLU B C 1
ATOM 4266 O O . GLU B 1 188 ? 4.34 -14.992 -28.141 1 93.88 188 GLU B O 1
ATOM 4271 N N . THR B 1 189 ? 2.205 -14.477 -28.375 1 90.88 189 THR B N 1
ATOM 4272 C CA . THR B 1 189 ? 2.406 -13.078 -28.047 1 90.88 189 THR B CA 1
ATOM 4273 C C . THR B 1 189 ? 2.928 -12.93 -26.625 1 90.88 189 THR B C 1
ATOM 4275 O O . THR B 1 189 ? 3.857 -12.156 -26.375 1 90.88 189 THR B O 1
ATOM 4278 N N . ALA B 1 190 ? 2.367 -13.656 -25.734 1 91.88 190 ALA B N 1
ATOM 4279 C CA . ALA B 1 190 ? 2.795 -13.625 -24.328 1 91.88 190 ALA B CA 1
ATOM 4280 C C . ALA B 1 190 ? 4.23 -14.125 -24.188 1 91.88 190 ALA B C 1
ATOM 4282 O O . ALA B 1 190 ? 5.055 -13.477 -23.531 1 91.88 190 ALA B O 1
ATOM 4283 N N . LYS B 1 191 ? 4.492 -15.227 -24.812 1 95.81 191 LYS B N 1
ATOM 4284 C CA . LYS B 1 191 ? 5.816 -15.828 -24.703 1 95.81 191 LYS B CA 1
ATOM 4285 C C . LYS B 1 191 ? 6.891 -14.898 -25.266 1 95.81 191 LYS B C 1
ATOM 4287 O O . LYS B 1 191 ? 7.992 -14.812 -24.719 1 95.81 191 LYS B O 1
ATOM 4292 N N . ASP B 1 192 ? 6.547 -14.266 -26.328 1 95.5 192 ASP B N 1
ATOM 4293 C CA . ASP B 1 192 ? 7.492 -13.328 -26.922 1 95.5 192 ASP B CA 1
ATOM 4294 C C . ASP B 1 192 ? 7.762 -12.156 -25.984 1 95.5 192 ASP B C 1
ATOM 4296 O O . ASP B 1 192 ? 8.914 -11.766 -25.781 1 95.5 192 ASP B O 1
ATOM 4300 N N . LEU B 1 193 ? 6.719 -11.625 -25.422 1 94.44 193 LEU B N 1
ATOM 4301 C CA . LEU B 1 193 ? 6.863 -10.523 -24.469 1 94.44 193 LEU B CA 1
ATOM 4302 C C . LEU B 1 193 ? 7.68 -10.961 -23.25 1 94.44 193 LEU B C 1
ATOM 4304 O O . LEU B 1 193 ? 8.609 -10.266 -22.844 1 94.44 193 LEU B O 1
ATOM 4308 N N . ILE B 1 194 ? 7.359 -12.078 -22.734 1 97.06 194 ILE B N 1
ATOM 4309 C CA . ILE B 1 194 ? 7.961 -12.555 -21.484 1 97.06 194 ILE B CA 1
ATOM 4310 C C . ILE B 1 194 ? 9.445 -12.844 -21.719 1 97.06 194 ILE B C 1
ATOM 4312 O O . ILE B 1 194 ? 10.289 -12.414 -20.938 1 97.06 194 ILE B O 1
ATOM 4316 N N . SER B 1 195 ? 9.789 -13.523 -22.797 1 98.06 195 SER B N 1
ATOM 4317 C CA . SER B 1 195 ? 11.18 -13.883 -23.078 1 98.06 195 SER B CA 1
ATOM 4318 C C . SER B 1 195 ? 12.016 -12.641 -23.359 1 98.06 195 SER B C 1
ATOM 4320 O O . SER B 1 195 ? 13.242 -12.68 -23.25 1 98.06 195 SER B O 1
ATOM 4322 N N . SER B 1 196 ? 11.32 -11.547 -23.703 1 97.19 196 SER B N 1
ATOM 4323 C CA . SER B 1 196 ? 12.031 -10.328 -24.062 1 97.19 196 SER B CA 1
ATOM 4324 C C . SER B 1 196 ? 12.195 -9.406 -22.859 1 97.19 196 SER B C 1
ATOM 4326 O O . SER B 1 196 ? 13.195 -8.688 -22.766 1 97.19 196 SER B O 1
ATOM 4328 N N . ARG B 1 197 ? 11.211 -9.43 -21.922 1 96.19 197 ARG B N 1
ATOM 4329 C CA . ARG B 1 197 ? 11.156 -8.297 -21 1 96.19 197 ARG B CA 1
ATOM 4330 C C . ARG B 1 197 ? 11.18 -8.766 -19.547 1 96.19 197 ARG B C 1
ATOM 4332 O O . ARG B 1 197 ? 11.422 -7.977 -18.641 1 96.19 197 ARG B O 1
ATOM 4339 N N . CYS B 1 198 ? 10.93 -10.008 -19.297 1 97.75 198 CYS B N 1
ATOM 4340 C CA . CYS B 1 198 ? 10.812 -10.492 -17.922 1 97.75 198 CYS B CA 1
ATOM 4341 C C . CYS B 1 198 ? 12.047 -11.289 -17.516 1 97.75 198 CYS B C 1
ATOM 4343 O O . CYS B 1 198 ? 12.867 -11.656 -18.359 1 97.75 198 CYS B O 1
ATOM 4345 N N . ASP B 1 199 ? 12.203 -11.477 -16.219 1 98.44 199 ASP B N 1
ATOM 4346 C CA . ASP B 1 199 ? 13.344 -12.188 -15.656 1 98.44 199 ASP B CA 1
ATOM 4347 C C . ASP B 1 199 ? 13.008 -13.664 -15.43 1 98.44 199 ASP B C 1
ATOM 4349 O O . ASP B 1 199 ? 13.906 -14.492 -15.266 1 98.44 199 ASP B O 1
ATOM 4353 N N . GLY B 1 200 ? 11.773 -13.922 -15.406 1 98.69 200 GLY B N 1
ATOM 4354 C CA . GLY B 1 200 ? 11.352 -15.289 -15.164 1 98.69 200 GLY B CA 1
ATOM 4355 C C . GLY B 1 200 ? 9.984 -15.609 -15.758 1 98.69 200 GLY B C 1
ATOM 4356 O O . GLY B 1 200 ? 9.273 -14.711 -16.188 1 98.69 200 GLY B O 1
ATOM 4357 N N . TYR B 1 201 ? 9.703 -16.891 -15.82 1 98.75 201 TYR B N 1
ATOM 4358 C CA . TYR B 1 201 ? 8.477 -17.453 -16.359 1 98.75 201 TYR B CA 1
ATOM 4359 C C . TYR B 1 201 ? 7.793 -18.359 -15.344 1 98.75 201 TYR B C 1
ATOM 4361 O O . TYR B 1 201 ? 8.391 -19.328 -14.867 1 98.75 201 TYR B O 1
ATOM 4369 N N . VAL B 1 202 ? 6.598 -17.984 -14.969 1 98.69 202 VAL B N 1
ATOM 4370 C CA . VAL B 1 202 ? 5.82 -18.766 -14.016 1 98.69 202 VAL B CA 1
ATOM 4371 C C . VAL B 1 202 ? 4.742 -19.562 -14.758 1 98.69 202 VAL B C 1
ATOM 4373 O O . VAL B 1 202 ? 3.986 -19 -15.555 1 98.69 202 VAL B O 1
ATOM 4376 N N . MET B 1 203 ? 4.645 -20.859 -14.461 1 98.12 203 MET B N 1
ATOM 4377 C CA . MET B 1 203 ? 3.809 -21.75 -15.258 1 98.12 203 MET B CA 1
ATOM 4378 C C . MET B 1 203 ? 2.754 -22.422 -14.391 1 98.12 203 MET B C 1
ATOM 4380 O O . MET B 1 203 ? 2.992 -22.688 -13.203 1 98.12 203 MET B O 1
ATOM 4384 N N . HIS B 1 204 ? 1.645 -22.734 -15.016 1 96.5 204 HIS B N 1
ATOM 4385 C CA . HIS B 1 204 ? 0.663 -23.609 -14.391 1 96.5 204 HIS B CA 1
ATOM 4386 C C . HIS B 1 204 ? 1.219 -25.016 -14.203 1 96.5 204 HIS B C 1
ATOM 4388 O O . HIS B 1 204 ? 2.162 -25.406 -14.891 1 96.5 204 HIS B O 1
ATOM 4394 N N . GLY B 1 205 ? 0.595 -25.703 -13.328 1 97.12 205 GLY B N 1
ATOM 4395 C CA . GLY B 1 205 ? 1.047 -27.062 -13.078 1 97.12 205 GLY B CA 1
ATOM 4396 C C . GLY B 1 205 ? 0.849 -27.984 -14.266 1 97.12 205 GLY B C 1
ATOM 4397 O O . GLY B 1 205 ? -0.155 -27.891 -14.977 1 97.12 205 GLY B O 1
ATOM 4398 N N . ASP B 1 206 ? 1.791 -28.797 -14.453 1 97.69 206 ASP B N 1
ATOM 4399 C CA . ASP B 1 206 ? 1.796 -29.828 -15.477 1 97.69 206 ASP B CA 1
ATOM 4400 C C . ASP B 1 206 ? 2.875 -30.875 -15.203 1 97.69 206 ASP B C 1
ATOM 4402 O O . ASP B 1 206 ? 3.619 -30.766 -14.227 1 97.69 206 ASP B O 1
ATOM 4406 N N . SER B 1 207 ? 2.938 -31.938 -16.047 1 97.88 207 SER B N 1
ATOM 4407 C CA . SER B 1 207 ? 3.965 -32.969 -15.883 1 97.88 207 SER B CA 1
ATOM 4408 C C . SER B 1 207 ? 5.355 -32.406 -16.141 1 97.88 207 SER B C 1
ATOM 4410 O O . SER B 1 207 ? 5.508 -31.422 -16.875 1 97.88 207 SER B O 1
ATOM 4412 N N . PRO B 1 208 ? 6.422 -33.031 -15.492 1 98.69 208 PRO B N 1
ATOM 4413 C CA . PRO B 1 208 ? 7.789 -32.562 -15.758 1 98.69 208 PRO B CA 1
ATOM 4414 C C . PRO B 1 208 ? 8.133 -32.562 -17.25 1 98.69 208 PRO B C 1
ATOM 4416 O O . PRO B 1 208 ? 8.844 -31.672 -17.719 1 98.69 208 PRO B O 1
ATOM 4419 N N . GLU B 1 209 ? 7.613 -33.5 -18 1 98.5 209 GLU B N 1
ATOM 4420 C CA . GLU B 1 209 ? 7.887 -33.562 -19.422 1 98.5 209 GLU B CA 1
ATOM 4421 C C . GLU B 1 209 ? 7.355 -32.344 -20.156 1 98.5 209 GLU B C 1
ATOM 4423 O O . GLU B 1 209 ? 8.07 -31.719 -20.938 1 98.5 209 GLU B O 1
ATOM 4428 N N . LEU B 1 210 ? 6.094 -31.984 -19.891 1 98.38 210 LEU B N 1
ATOM 4429 C CA . LEU B 1 210 ? 5.473 -30.844 -20.562 1 98.38 210 LEU B CA 1
ATOM 4430 C C . LEU B 1 210 ? 6.098 -29.547 -20.078 1 98.38 210 LEU B C 1
ATOM 4432 O O . LEU B 1 210 ? 6.316 -28.625 -20.891 1 98.38 210 LEU B O 1
ATOM 4436 N N . ILE B 1 211 ? 6.395 -29.469 -18.797 1 98.75 211 ILE B N 1
ATOM 4437 C CA . ILE B 1 211 ? 7.062 -28.297 -18.25 1 98.75 211 ILE B CA 1
ATOM 4438 C C . ILE B 1 211 ? 8.445 -28.141 -18.891 1 98.75 211 ILE B C 1
ATOM 4440 O O . ILE B 1 211 ? 8.852 -27.047 -19.25 1 98.75 211 ILE B O 1
ATOM 4444 N N . GLY B 1 212 ? 9.133 -29.25 -19.016 1 98.81 212 GLY B N 1
ATOM 4445 C CA . GLY B 1 212 ? 10.43 -29.219 -19.656 1 98.81 212 GLY B CA 1
ATOM 4446 C C . GLY B 1 212 ? 10.391 -28.672 -21.078 1 98.81 212 GLY B C 1
ATOM 4447 O O . GLY B 1 212 ? 11.281 -27.922 -21.484 1 98.81 212 GLY B O 1
ATOM 4448 N N . ARG B 1 213 ? 9.398 -29.031 -21.828 1 98.62 213 ARG B N 1
ATOM 4449 C CA . ARG B 1 213 ? 9.234 -28.531 -23.188 1 98.62 213 ARG B CA 1
ATOM 4450 C C . ARG B 1 213 ? 9.031 -27.016 -23.188 1 98.62 213 ARG B C 1
ATOM 4452 O O . ARG B 1 213 ? 9.586 -26.312 -24.047 1 98.62 213 ARG B O 1
ATOM 4459 N N . ARG B 1 214 ? 8.234 -26.531 -22.266 1 98.56 214 ARG B N 1
ATOM 4460 C CA . ARG B 1 214 ? 7.996 -25.094 -22.172 1 98.56 214 ARG B CA 1
ATOM 4461 C C . ARG B 1 214 ? 9.273 -24.359 -21.797 1 98.56 214 ARG B C 1
ATOM 4463 O O . ARG B 1 214 ? 9.562 -23.297 -22.359 1 98.56 214 ARG B O 1
ATOM 4470 N N . ILE B 1 215 ? 10 -24.922 -20.891 1 98.81 215 ILE B N 1
ATOM 4471 C CA . ILE B 1 215 ? 11.25 -24.312 -20.453 1 98.81 215 ILE B CA 1
ATOM 4472 C C . ILE B 1 215 ? 12.227 -24.25 -21.625 1 98.81 215 ILE B C 1
ATOM 4474 O O . ILE B 1 215 ? 12.875 -23.234 -21.859 1 98.81 215 ILE B O 1
ATOM 4478 N N . ALA B 1 216 ? 12.297 -25.359 -22.359 1 98.75 216 ALA B N 1
ATOM 4479 C CA . ALA B 1 216 ? 13.18 -25.391 -23.516 1 98.75 216 ALA B CA 1
ATOM 4480 C C . ALA B 1 216 ? 12.805 -24.312 -24.531 1 98.75 216 ALA B C 1
ATOM 4482 O O . ALA B 1 216 ? 13.672 -23.609 -25.062 1 98.75 216 ALA B O 1
ATOM 4483 N N . ASP B 1 217 ? 11.57 -24.203 -24.781 1 98.69 217 ASP B N 1
ATOM 4484 C CA . ASP B 1 217 ? 11.07 -23.203 -25.734 1 98.69 217 ASP B CA 1
ATOM 4485 C C . ASP B 1 217 ? 11.43 -21.797 -25.281 1 98.69 217 ASP B C 1
ATOM 4487 O O . ASP B 1 217 ? 12.008 -21.016 -26.047 1 98.69 217 ASP B O 1
ATOM 4491 N N . MET B 1 218 ? 11.117 -21.453 -24.047 1 98.75 218 MET B N 1
ATOM 4492 C CA . MET B 1 218 ? 11.375 -20.125 -23.516 1 98.75 218 MET B CA 1
ATOM 4493 C C . MET B 1 218 ? 12.875 -19.828 -23.469 1 98.75 218 MET B C 1
ATOM 4495 O O . MET B 1 218 ? 13.297 -18.703 -23.734 1 98.75 218 MET B O 1
ATOM 4499 N N . SER B 1 219 ? 13.648 -20.844 -23.109 1 98.75 219 SER B N 1
ATOM 4500 C CA . SER B 1 219 ? 15.102 -20.688 -23.078 1 98.75 219 SER B CA 1
ATOM 4501 C C . SER B 1 219 ? 15.664 -20.391 -24.453 1 98.75 219 SER B C 1
ATOM 4503 O O . SER B 1 219 ? 16.562 -19.562 -24.609 1 98.75 219 SER B O 1
ATOM 4505 N N . GLU B 1 220 ? 15.133 -21.078 -25.406 1 98.62 220 GLU B N 1
ATOM 4506 C CA . GLU B 1 220 ? 15.57 -20.828 -26.781 1 98.62 220 GLU B CA 1
ATOM 4507 C C . GLU B 1 220 ? 15.242 -19.406 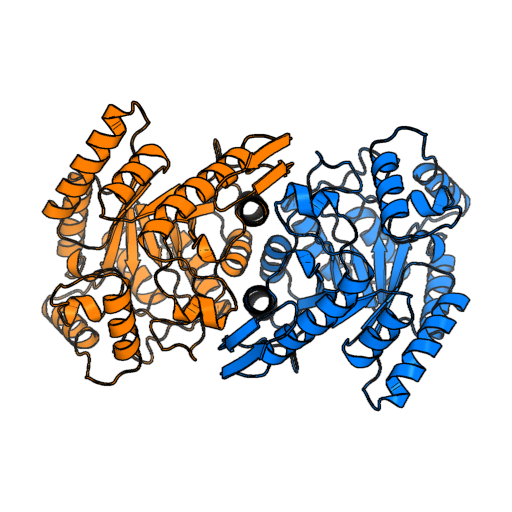-27.234 1 98.62 220 GLU B C 1
ATOM 4509 O O . GLU B 1 220 ? 16.078 -18.734 -27.828 1 98.62 220 GLU B O 1
ATOM 4514 N N . ARG B 1 221 ? 14.031 -19.016 -27 1 98.31 221 ARG B N 1
ATOM 4515 C CA . ARG B 1 221 ? 13.625 -17.656 -27.328 1 98.31 221 ARG B CA 1
ATOM 4516 C C . ARG B 1 221 ? 14.547 -16.625 -26.672 1 98.31 221 ARG B C 1
ATOM 4518 O O . ARG B 1 221 ? 14.961 -15.656 -27.312 1 98.31 221 ARG B O 1
ATOM 4525 N N . ARG B 1 222 ? 14.82 -16.859 -25.406 1 98.5 222 ARG B N 1
ATOM 4526 C CA . ARG B 1 222 ? 15.664 -15.969 -24.609 1 98.5 222 ARG B CA 1
ATOM 4527 C C . ARG B 1 222 ? 17.094 -15.938 -25.156 1 98.5 222 ARG B C 1
ATOM 4529 O O . ARG B 1 222 ? 17.688 -14.859 -25.297 1 98.5 222 ARG B O 1
ATOM 4536 N N . ASP B 1 223 ? 17.609 -17.047 -25.516 1 98.25 223 ASP B N 1
ATOM 4537 C CA . ASP B 1 223 ? 18.969 -17.172 -26.047 1 98.25 223 ASP B CA 1
ATOM 4538 C C . ASP B 1 223 ? 19.109 -16.438 -27.375 1 98.25 223 ASP B C 1
ATOM 4540 O O . ASP B 1 223 ? 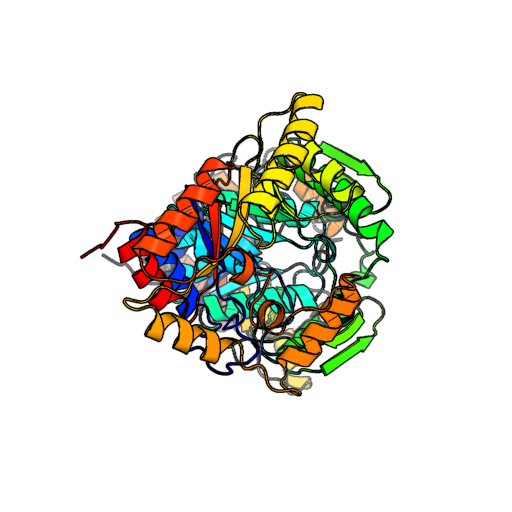20.125 -15.781 -27.625 1 98.25 223 ASP B O 1
ATOM 4544 N N . LYS B 1 224 ? 18.141 -16.578 -28.172 1 98.31 224 LYS B N 1
ATOM 4545 C CA . LYS B 1 224 ? 18.156 -15.93 -29.484 1 98.31 224 LYS B CA 1
ATOM 4546 C C . LYS B 1 224 ? 18.219 -14.414 -29.359 1 98.31 224 LYS B C 1
ATOM 4548 O O . LYS B 1 224 ? 18.703 -13.727 -30.25 1 98.31 224 LYS B O 1
ATOM 4553 N N . LYS B 1 225 ? 17.766 -13.953 -28.266 1 97.88 225 LYS B N 1
ATOM 4554 C CA . LYS B 1 225 ? 17.719 -12.508 -28.031 1 97.88 225 LYS B CA 1
ATOM 4555 C C . LYS B 1 225 ? 19 -12.031 -27.344 1 97.88 225 LYS B C 1
ATOM 4557 O O . LYS B 1 225 ? 19.172 -10.828 -27.109 1 97.88 225 LYS B O 1
ATOM 4562 N N . GLY B 1 226 ? 19.844 -12.93 -26.891 1 98.25 226 GLY B N 1
ATOM 4563 C CA . GLY B 1 226 ? 21.109 -12.602 -26.234 1 98.25 226 GLY B CA 1
ATOM 4564 C C . GLY B 1 226 ? 20.922 -12.109 -24.812 1 98.25 226 GLY B C 1
ATOM 4565 O O . GLY B 1 226 ? 21.703 -11.305 -24.312 1 98.25 226 GLY B O 1
ATOM 4566 N N . LEU B 1 227 ? 19.891 -12.477 -24.188 1 98.06 227 LEU B N 1
ATOM 4567 C CA . LEU B 1 227 ? 19.562 -12.039 -22.828 1 98.06 227 LEU B CA 1
ATOM 4568 C C . LEU B 1 227 ? 19.922 -13.117 -21.812 1 98.06 227 LEU B C 1
ATOM 4570 O O . LEU B 1 227 ? 20.047 -14.297 -22.172 1 98.06 227 LEU B O 1
ATOM 4574 N N . PRO B 1 228 ? 20.156 -12.734 -20.547 1 97.56 228 PRO B N 1
ATOM 4575 C CA . PRO B 1 228 ? 20.484 -13.727 -19.516 1 97.56 228 PRO B CA 1
ATOM 4576 C C . PRO B 1 228 ? 19.375 -14.758 -19.312 1 97.56 228 PRO B C 1
ATOM 4578 O O . PRO B 1 228 ? 18.203 -14.477 -19.562 1 97.56 228 PRO B O 1
ATOM 4581 N N . PRO B 1 229 ? 19.719 -15.93 -18.781 1 98.25 229 PRO B N 1
ATOM 4582 C CA . PRO B 1 229 ? 18.719 -16.984 -18.594 1 98.25 229 PRO B CA 1
ATOM 4583 C C . PRO B 1 229 ? 17.594 -16.562 -17.656 1 98.25 229 PRO B C 1
ATOM 4585 O O . PRO B 1 229 ? 17.812 -15.773 -16.734 1 98.25 229 PRO B O 1
ATOM 4588 N N . MET B 1 230 ? 16.469 -17.125 -17.844 1 98.62 230 MET B N 1
ATOM 4589 C CA . MET B 1 230 ? 15.281 -16.859 -17.031 1 98.62 230 MET B CA 1
ATOM 4590 C C . MET B 1 230 ? 15.188 -17.844 -15.867 1 98.62 230 MET B C 1
ATOM 4592 O O . MET B 1 230 ? 15.82 -18.906 -15.891 1 98.62 230 MET B O 1
ATOM 4596 N N . GLN B 1 231 ? 14.461 -17.406 -14.93 1 98.81 231 GLN B N 1
ATOM 4597 C CA . GLN B 1 231 ? 14.047 -18.328 -13.867 1 98.81 231 GLN B CA 1
ATOM 4598 C C . GLN B 1 231 ? 12.68 -18.938 -14.164 1 98.81 231 GLN B C 1
ATOM 4600 O O . GLN B 1 231 ? 11.797 -18.25 -14.703 1 98.81 231 GLN B O 1
ATOM 4605 N N . PHE B 1 232 ? 12.516 -20.172 -13.797 1 98.94 232 PHE B N 1
ATOM 4606 C CA . PHE B 1 232 ? 11.289 -20.875 -14.141 1 98.94 232 PHE B CA 1
ATOM 4607 C C . PHE B 1 232 ? 10.594 -21.406 -12.891 1 98.94 232 PHE B C 1
ATOM 4609 O O . PHE B 1 232 ? 11.188 -22.156 -12.109 1 98.94 232 PHE B O 1
ATOM 4616 N N . GLY B 1 233 ? 9.383 -20.969 -12.672 1 98.88 233 GLY B N 1
ATOM 4617 C CA . GLY B 1 233 ? 8.555 -21.422 -11.562 1 98.88 233 GLY B CA 1
ATOM 4618 C C . GLY B 1 233 ? 7.336 -22.219 -12.008 1 98.88 233 GLY B C 1
ATOM 4619 O O . GLY B 1 233 ? 6.801 -21.969 -13.094 1 98.88 233 GLY B O 1
ATOM 4620 N N . VAL B 1 234 ? 6.863 -23.125 -11.172 1 98.75 234 VAL B N 1
ATOM 4621 C CA . VAL B 1 234 ? 5.699 -23.953 -11.508 1 98.75 234 VAL B CA 1
ATOM 4622 C C . VAL B 1 234 ? 4.746 -24 -10.32 1 98.75 234 VAL B C 1
ATOM 4624 O O . VAL B 1 234 ? 5.176 -24.156 -9.172 1 98.75 234 VAL B O 1
ATOM 4627 N N . ALA B 1 235 ? 3.49 -23.859 -10.602 1 98.25 235 ALA B N 1
ATOM 4628 C CA . ALA B 1 235 ? 2.459 -24.016 -9.578 1 98.25 235 ALA B CA 1
ATOM 4629 C C . ALA B 1 235 ? 2.316 -25.484 -9.18 1 98.25 235 ALA B C 1
ATOM 4631 O O . ALA B 1 235 ? 2.43 -26.375 -10.023 1 98.25 235 ALA B O 1
ATOM 4632 N N . ALA B 1 236 ? 2.037 -25.734 -7.91 1 98.25 236 ALA B N 1
ATOM 4633 C CA . ALA B 1 236 ? 1.801 -27.094 -7.422 1 98.25 236 ALA B CA 1
ATOM 4634 C C . ALA B 1 236 ? 0.916 -27.094 -6.18 1 98.25 236 ALA B C 1
ATOM 4636 O O . ALA B 1 236 ? 0.936 -26.125 -5.402 1 98.25 236 ALA B O 1
ATOM 4637 N N . TYR B 1 237 ? 0.106 -28.047 -6.082 1 97.75 237 TYR B N 1
ATOM 4638 C CA . TYR B 1 237 ? -0.602 -28.375 -4.848 1 97.75 237 TYR B CA 1
ATOM 4639 C C . TYR B 1 237 ? 0.006 -29.594 -4.168 1 97.75 237 TYR B C 1
ATOM 4641 O O . TYR B 1 237 ? 0.111 -30.656 -4.777 1 97.75 237 TYR B O 1
ATOM 4649 N N . SER B 1 238 ? 0.398 -29.484 -2.938 1 97.94 238 SER B N 1
ATOM 4650 C CA . SER B 1 238 ? 1.141 -30.562 -2.293 1 97.94 238 SER B CA 1
ATOM 4651 C C . SER B 1 238 ? 0.259 -31.328 -1.319 1 97.94 238 SER B C 1
ATOM 4653 O O . SER B 1 238 ? -0.474 -30.734 -0.528 1 97.94 238 SER B O 1
ATOM 4655 N N . ILE B 1 239 ? 0.263 -32.594 -1.405 1 98 239 ILE B N 1
ATOM 4656 C CA . ILE B 1 239 ? -0.302 -33.531 -0.441 1 98 239 ILE B CA 1
ATOM 4657 C C . ILE B 1 239 ? 0.741 -34.594 -0.073 1 98 239 ILE B C 1
ATOM 4659 O O . ILE B 1 239 ? 1.068 -35.438 -0.886 1 98 239 ILE B O 1
ATOM 4663 N N . ILE B 1 240 ? 1.271 -34.5 1.13 1 98.56 240 ILE B N 1
ATOM 4664 C CA . ILE B 1 240 ? 2.242 -35.469 1.597 1 98.56 240 ILE B CA 1
ATOM 4665 C C . ILE B 1 240 ? 1.659 -36.25 2.771 1 98.56 240 ILE B C 1
ATOM 4667 O O . ILE B 1 240 ? 1.188 -35.656 3.746 1 98.56 240 ILE B O 1
ATOM 4671 N N . ARG B 1 241 ? 1.631 -37.531 2.607 1 98.44 241 ARG B N 1
ATOM 4672 C CA . ARG B 1 241 ? 1.22 -38.438 3.672 1 98.44 241 ARG B CA 1
ATOM 4673 C C . ARG B 1 241 ? 2.186 -39.625 3.791 1 98.44 241 ARG B C 1
ATOM 4675 O O . ARG B 1 241 ? 2.992 -39.875 2.891 1 98.44 241 ARG B O 1
ATOM 4682 N N . ASN B 1 242 ? 1.992 -40.344 4.902 1 97.38 242 ASN B N 1
ATOM 4683 C CA . ASN B 1 242 ? 2.9 -41.438 5.156 1 97.38 242 ASN B CA 1
ATOM 4684 C C . ASN B 1 242 ? 2.539 -42.656 4.316 1 97.38 242 ASN B C 1
ATOM 4686 O O . ASN B 1 242 ? 3.391 -43.531 4.051 1 97.38 242 ASN B O 1
ATOM 4690 N N . THR B 1 243 ? 1.231 -42.812 3.91 1 97.75 243 THR B N 1
ATOM 4691 C CA . THR B 1 243 ? 0.812 -43.969 3.121 1 97.75 243 THR B CA 1
ATOM 4692 C C . THR B 1 243 ? 0.057 -43.531 1.872 1 97.75 243 THR B C 1
ATOM 4694 O O . THR B 1 243 ? -0.567 -42.469 1.863 1 97.75 243 THR B O 1
ATOM 4697 N N . GLU B 1 244 ? 0.073 -44.375 0.882 1 96.81 244 GLU B N 1
ATOM 4698 C CA . GLU B 1 244 ? -0.661 -44.125 -0.352 1 96.81 244 GLU B CA 1
ATOM 4699 C C . GLU B 1 244 ? -2.162 -44.031 -0.094 1 96.81 244 GLU B C 1
ATOM 4701 O O . GLU B 1 244 ? -2.869 -43.281 -0.748 1 96.81 244 GLU B O 1
ATOM 4706 N N . GLN B 1 245 ? -2.59 -44.812 0.861 1 97.56 245 GLN B N 1
ATOM 4707 C CA . GLN B 1 245 ? -4.008 -44.781 1.211 1 97.56 245 GLN B CA 1
ATOM 4708 C C . GLN B 1 245 ? -4.418 -43.438 1.769 1 97.56 245 GLN B C 1
ATOM 4710 O O . GLN B 1 245 ? -5.477 -42.906 1.417 1 97.56 245 GLN B O 1
ATOM 4715 N N . ASP B 1 246 ? -3.588 -42.906 2.605 1 98.19 246 ASP B N 1
ATOM 4716 C CA . ASP B 1 246 ? -3.879 -41.594 3.182 1 98.19 246 ASP B CA 1
ATOM 4717 C C . ASP B 1 246 ? -3.844 -40.5 2.115 1 98.19 246 ASP B C 1
ATOM 4719 O O . ASP B 1 246 ? -4.617 -39.531 2.172 1 98.19 246 ASP B O 1
ATOM 4723 N N . VAL B 1 247 ? -2.926 -40.594 1.175 1 97.88 247 VAL B N 1
ATOM 4724 C CA . VAL B 1 247 ? -2.84 -39.656 0.065 1 97.88 247 VAL B CA 1
ATOM 4725 C C . VAL B 1 247 ? -4.133 -39.688 -0.745 1 97.88 247 VAL B C 1
ATOM 4727 O O . VAL B 1 247 ? -4.719 -38.656 -1.04 1 97.88 247 VAL B O 1
ATOM 4730 N N . LYS B 1 248 ? -4.535 -40.938 -1.102 1 96.06 248 LYS B N 1
ATOM 4731 C CA . LYS B 1 248 ? -5.758 -41.094 -1.878 1 96.06 248 LYS B CA 1
ATOM 4732 C C . LYS B 1 248 ? -6.965 -40.531 -1.144 1 96.06 248 LYS B C 1
ATOM 4734 O O . LYS B 1 248 ? -7.82 -39.875 -1.756 1 96.06 248 LYS B O 1
ATOM 4739 N N . GLN B 1 249 ? -7.023 -40.719 0.168 1 96.5 249 GLN B N 1
ATOM 4740 C CA . GLN B 1 249 ? -8.125 -40.219 0.977 1 96.5 249 GLN B CA 1
ATOM 4741 C C . GLN B 1 249 ? -8.172 -38.688 0.93 1 96.5 249 GLN B C 1
ATOM 4743 O O . GLN B 1 249 ? -9.25 -38.094 0.798 1 96.5 249 GLN B O 1
ATOM 4748 N N . GLU B 1 250 ? -7.047 -38.094 1.013 1 96.12 250 GLU B N 1
ATOM 4749 C CA . GLU B 1 250 ? -7 -36.625 0.977 1 96.12 250 GLU B CA 1
ATOM 4750 C C . GLU B 1 250 ? -7.355 -36.125 -0.41 1 96.12 250 GLU B C 1
ATOM 4752 O O . GLU B 1 250 ? -8.078 -35.125 -0.535 1 96.12 250 GLU B O 1
ATOM 4757 N N . LEU B 1 251 ? -6.816 -36.719 -1.422 1 94.12 251 LEU B N 1
ATOM 4758 C CA . LEU B 1 251 ? -7.148 -36.344 -2.789 1 94.12 251 LEU B CA 1
ATOM 4759 C C . LEU B 1 251 ? -8.648 -36.438 -3.029 1 94.12 251 LEU B C 1
ATOM 4761 O O . LEU B 1 251 ? -9.242 -35.531 -3.621 1 94.12 251 LEU B O 1
ATOM 4765 N N . ASP B 1 252 ? -9.242 -37.531 -2.531 1 91.38 252 ASP B N 1
ATOM 4766 C CA . ASP B 1 252 ? -10.688 -37.688 -2.668 1 91.38 252 ASP B CA 1
ATOM 4767 C C . ASP B 1 252 ? -11.445 -36.594 -1.935 1 91.38 252 ASP B C 1
ATOM 4769 O O . ASP B 1 252 ? -12.453 -36.094 -2.434 1 91.38 252 ASP B O 1
ATOM 4773 N N . ARG B 1 253 ? -10.938 -36.25 -0.833 1 91.38 253 ARG B N 1
ATOM 4774 C CA . ARG B 1 253 ? -11.586 -35.219 -0.024 1 91.38 253 ARG B CA 1
ATOM 4775 C C . ARG B 1 253 ? -11.625 -33.875 -0.76 1 91.38 253 ARG B C 1
ATOM 4777 O O . ARG B 1 253 ? -12.641 -33.188 -0.734 1 91.38 253 ARG B O 1
ATOM 4784 N N . ILE B 1 254 ? -10.578 -33.531 -1.455 1 91.81 254 ILE B N 1
ATOM 4785 C CA . ILE B 1 254 ? -10.477 -32.188 -1.954 1 91.81 254 ILE B CA 1
ATOM 4786 C C . ILE B 1 254 ? -11.008 -32.125 -3.385 1 91.81 254 ILE B C 1
ATOM 4788 O O . ILE B 1 254 ? -11.227 -31.016 -3.92 1 91.81 254 ILE B O 1
ATOM 4792 N N . THR B 1 255 ? -11.258 -33.25 -4.031 1 88.56 255 THR B N 1
ATOM 4793 C CA . THR B 1 255 ? -11.68 -33.219 -5.43 1 88.56 255 THR B CA 1
ATOM 4794 C C . THR B 1 255 ? -13.148 -33.625 -5.559 1 88.56 255 THR B C 1
ATOM 4796 O O . THR B 1 255 ? -13.656 -33.781 -6.672 1 88.56 255 THR B O 1
ATOM 4799 N N . ASN B 1 256 ? -13.773 -33.781 -4.469 1 80.5 256 ASN B N 1
ATOM 4800 C CA . ASN B 1 256 ? -15.195 -34.094 -4.5 1 80.5 256 ASN B CA 1
ATOM 4801 C C . ASN B 1 256 ? -16.031 -32.812 -4.641 1 80.5 256 ASN B C 1
ATOM 4803 O O . ASN B 1 256 ? -16.719 -32.406 -3.695 1 80.5 256 ASN B O 1
ATOM 4807 N N . VAL B 1 257 ? -15.883 -32.156 -5.766 1 69.88 257 VAL B N 1
ATOM 4808 C CA . VAL B 1 257 ? -16.562 -30.875 -5.977 1 69.88 257 VAL B CA 1
ATOM 4809 C C . VAL B 1 257 ? -18 -31.125 -6.414 1 69.88 257 VAL B C 1
ATOM 4811 O O . VAL B 1 257 ? -18.25 -31.906 -7.328 1 69.88 257 VAL B O 1
ATOM 4814 N N . LYS B 1 258 ? -19.062 -30.672 -5.406 1 62.31 258 LYS B N 1
ATOM 4815 C CA . LYS B 1 258 ? -20.484 -30.781 -5.734 1 62.31 258 LYS B CA 1
ATOM 4816 C C . LYS B 1 258 ? -20.969 -29.578 -6.539 1 62.31 258 LYS B C 1
ATOM 4818 O O . LYS B 1 258 ? -20.5 -28.453 -6.328 1 62.31 258 LYS B O 1
ATOM 4823 N N . GLU B 1 259 ? -21.688 -29.906 -7.562 1 59 259 GLU B N 1
ATOM 4824 C CA . GLU B 1 259 ? -22.391 -28.922 -8.375 1 59 259 GLU B CA 1
ATOM 4825 C C . GLU B 1 259 ? -23.172 -27.938 -7.5 1 59 259 GLU B C 1
ATOM 4827 O O . GLU B 1 259 ? -23.766 -28.328 -6.488 1 59 259 GLU B O 1
ATOM 4832 N N . GLY B 1 260 ? -22.875 -26.453 -7.684 1 57.88 260 GLY B N 1
ATOM 4833 C CA . GLY B 1 260 ? -23.641 -25.438 -6.996 1 57.88 260 GLY B CA 1
ATOM 4834 C C . GLY B 1 260 ? -22.828 -24.656 -5.973 1 57.88 260 GLY B C 1
ATOM 4835 O O . GLY B 1 260 ? -23.297 -23.672 -5.414 1 57.88 260 GLY B O 1
ATOM 4836 N N . SER B 1 261 ? -21.719 -25.109 -5.711 1 60.97 261 SER B N 1
ATOM 4837 C CA . SER B 1 261 ? -20.922 -24.422 -4.699 1 60.97 261 SER B CA 1
ATOM 4838 C C . SER B 1 261 ? -20.406 -23.078 -5.223 1 60.97 261 SER B C 1
ATOM 4840 O O . SER B 1 261 ? -20.344 -22.859 -6.438 1 60.97 261 SER B O 1
ATOM 4842 N N . SER B 1 262 ? -20.391 -22.094 -4.336 1 61.19 262 SER B N 1
ATOM 4843 C CA . SER B 1 262 ? -19.906 -20.75 -4.676 1 61.19 262 SER B CA 1
ATOM 4844 C C . SER B 1 262 ? -18.641 -20.812 -5.527 1 61.19 262 SER B C 1
ATOM 4846 O O . SER B 1 262 ? -18.484 -20.031 -6.465 1 61.19 262 SER B O 1
ATOM 4848 N N . GLY B 1 263 ? -17.875 -21.766 -5.441 1 59.97 263 GLY B N 1
ATOM 4849 C CA . GLY B 1 263 ? -16.656 -21.938 -6.211 1 59.97 263 GLY B CA 1
ATOM 4850 C C . GLY B 1 263 ? -16.922 -22.312 -7.656 1 59.97 263 GLY B C 1
ATOM 4851 O O . GLY B 1 263 ? -16.125 -21.969 -8.539 1 59.97 263 GLY B O 1
ATOM 4852 N N . TYR B 1 264 ? -17.984 -22.922 -7.836 1 60.72 264 TYR B N 1
ATOM 4853 C CA . TYR B 1 264 ? -18.297 -23.359 -9.188 1 60.72 264 TYR B CA 1
ATOM 4854 C C . TYR B 1 264 ? -18.641 -22.188 -10.086 1 60.72 264 TYR B C 1
ATOM 4856 O O . TYR B 1 264 ? -18.25 -22.156 -11.258 1 60.72 264 TYR B O 1
ATOM 4864 N N . LYS B 1 265 ? -19.312 -21.234 -9.57 1 62.19 265 LYS B N 1
ATOM 4865 C CA . LYS B 1 265 ? -19.656 -20.047 -10.344 1 62.19 265 LYS B CA 1
ATOM 4866 C C . LYS B 1 265 ? -18.406 -19.312 -10.844 1 62.19 265 LYS B C 1
ATOM 4868 O O . LYS B 1 265 ? -18.344 -18.906 -12 1 62.19 265 LYS B O 1
ATOM 4873 N N . ASN B 1 266 ? -17.469 -19.219 -10.008 1 60.72 266 ASN B N 1
ATOM 4874 C CA . ASN B 1 266 ? -16.25 -18.5 -10.367 1 60.72 266 ASN B CA 1
ATOM 4875 C C . ASN B 1 266 ? -15.43 -19.281 -11.398 1 60.72 266 ASN B C 1
ATOM 4877 O O . ASN B 1 266 ? -14.797 -18.672 -12.273 1 60.72 266 ASN B O 1
ATOM 4881 N N . TYR B 1 267 ? -15.609 -20.5 -11.273 1 61.75 267 TYR B N 1
ATOM 4882 C CA . TYR B 1 267 ? -14.898 -21.344 -12.219 1 61.75 267 TYR B CA 1
ATOM 4883 C C . TYR B 1 267 ? -15.438 -21.172 -13.633 1 61.75 267 TYR B C 1
ATOM 4885 O O . TYR B 1 267 ? -14.664 -21.062 -14.586 1 61.75 267 TYR B O 1
ATOM 4893 N N . GLN B 1 268 ? -16.672 -21.047 -13.719 1 60.5 268 GLN B N 1
ATOM 4894 C CA . GLN B 1 268 ? -17.281 -20.828 -15.031 1 60.5 268 GLN B CA 1
ATOM 4895 C C . GLN B 1 268 ? -16.875 -19.484 -15.602 1 60.5 268 GLN B C 1
ATOM 4897 O O . GLN B 1 268 ? -16.609 -19.359 -16.797 1 60.5 268 GLN B O 1
ATOM 4902 N N . GLN B 1 269 ? -16.719 -18.562 -14.766 1 59.72 269 GLN B N 1
ATOM 4903 C CA . GLN B 1 269 ? -16.297 -17.234 -15.195 1 59.72 269 GLN B CA 1
ATOM 4904 C C . GLN B 1 269 ? -14.836 -17.234 -15.648 1 59.72 269 GLN B C 1
ATOM 4906 O O . GLN B 1 269 ? -14.484 -16.594 -16.641 1 59.72 269 GLN B O 1
ATOM 4911 N N . TRP B 1 270 ? -14.172 -17.969 -14.867 1 56.5 270 TRP B N 1
ATOM 4912 C CA . TRP B 1 270 ? -12.758 -18.109 -15.219 1 56.5 270 TRP B CA 1
ATOM 4913 C C . TRP B 1 270 ? -12.602 -18.781 -16.562 1 56.5 270 TRP B C 1
ATOM 4915 O O . TRP B 1 270 ? -11.852 -18.312 -17.422 1 56.5 270 TRP B O 1
ATOM 4925 N N . LEU B 1 271 ? -13.273 -19.875 -16.797 1 59.12 271 LEU B N 1
ATOM 4926 C CA . LEU B 1 271 ? -13.234 -20.578 -18.062 1 59.12 271 LEU B CA 1
ATOM 4927 C C . LEU B 1 271 ? -13.602 -19.656 -19.219 1 59.12 271 LEU B C 1
ATOM 4929 O O . LEU B 1 271 ? -12.945 -19.672 -20.266 1 59.12 271 LEU B O 1
ATOM 4933 N N . SER B 1 272 ? -14.609 -18.969 -18.938 1 55.47 272 SER B N 1
ATOM 4934 C CA . SER B 1 272 ? -15.086 -18.062 -19.969 1 55.47 272 SER B CA 1
ATOM 4935 C C . SER B 1 272 ? -14.078 -16.938 -20.234 1 55.47 272 SER B C 1
ATOM 4937 O O . SER B 1 272 ? -13.914 -16.5 -21.375 1 55.47 272 SER B O 1
ATOM 4939 N N . GLY B 1 273 ? -13.445 -16.531 -19.219 1 52.94 273 GLY B N 1
ATOM 4940 C CA . GLY B 1 273 ? -12.539 -15.391 -19.312 1 52.94 273 GLY B CA 1
ATOM 4941 C C . GLY B 1 273 ? -11.18 -15.758 -19.875 1 52.94 273 GLY B C 1
ATOM 4942 O O . GLY B 1 273 ? -10.438 -14.891 -20.328 1 52.94 273 GLY B O 1
ATOM 4943 N N . THR B 1 274 ? -10.82 -17 -19.688 1 54.03 274 THR B N 1
ATOM 4944 C CA . THR B 1 274 ? -9.5 -17.422 -20.141 1 54.03 274 THR B CA 1
ATOM 4945 C C . THR B 1 274 ? -9.586 -18.172 -21.469 1 54.03 274 THR B C 1
ATOM 4947 O O . THR B 1 274 ? -8.57 -18.594 -22.016 1 54.03 274 THR B O 1
ATOM 4950 N N . GLN B 1 275 ? -10.734 -18.172 -22.25 1 48.12 275 GLN B N 1
ATOM 4951 C CA . GLN B 1 275 ? -10.922 -18.906 -23.5 1 48.12 275 GLN B CA 1
ATOM 4952 C C . GLN B 1 275 ? -10.32 -20.312 -23.406 1 48.12 275 GLN B C 1
ATOM 4954 O O . GLN B 1 275 ? -9.688 -20.781 -24.344 1 48.12 275 GLN B O 1
ATOM 4959 N N . MET B 1 276 ? -10.172 -20.812 -22.25 1 47.34 276 MET B N 1
ATOM 4960 C CA . MET B 1 276 ? -9.641 -22.172 -22.203 1 47.34 276 MET B CA 1
ATOM 4961 C C . MET B 1 276 ? -10.742 -23.203 -22.438 1 47.34 276 MET B C 1
ATOM 4963 O O . MET B 1 276 ? -11.828 -23.078 -21.875 1 47.34 276 MET B O 1
ATOM 4967 N N . GLU B 1 277 ? -10.977 -23.75 -23.594 1 42.81 277 GLU B N 1
ATOM 4968 C CA . GLU B 1 277 ? -11.906 -24.766 -24.078 1 42.81 277 GLU B CA 1
ATOM 4969 C C . GLU B 1 277 ? -11.875 -26 -23.203 1 42.81 277 GLU B C 1
ATOM 4971 O O . GLU B 1 277 ? -12.633 -26.953 -23.422 1 42.81 277 GLU B O 1
ATOM 4976 N N . GLN B 1 278 ? -10.805 -26.375 -22.438 1 47.66 278 GLN B N 1
ATOM 4977 C CA . GLN B 1 278 ? -10.602 -27.797 -22.188 1 47.66 278 GLN B CA 1
ATOM 4978 C C . GLN B 1 278 ? -11.492 -28.281 -21.047 1 47.66 278 GLN B C 1
ATOM 4980 O O . GLN B 1 278 ? -11.852 -27.516 -20.172 1 47.66 278 GLN B O 1
ATOM 4985 N N . THR B 1 279 ? -12.148 -29.438 -21.297 1 48.19 279 THR B N 1
ATOM 4986 C CA . THR B 1 279 ? -12.727 -30.297 -20.281 1 48.19 279 THR B CA 1
ATOM 4987 C C . THR B 1 279 ? -11.898 -30.266 -19 1 48.19 279 THR B C 1
ATOM 4989 O O . THR B 1 279 ? -10.805 -30.828 -18.938 1 48.19 279 THR B O 1
ATOM 4992 N N . VAL B 1 280 ? -12.008 -29.188 -18.234 1 57.47 280 VAL B N 1
ATOM 4993 C CA . VAL B 1 280 ? -11.328 -29.109 -16.953 1 57.47 280 VAL B CA 1
ATOM 4994 C C . VAL B 1 280 ? -11.875 -30.188 -16.016 1 57.47 280 VAL B C 1
ATOM 4996 O O . VAL B 1 280 ? -13.086 -30.266 -15.781 1 57.47 280 VAL B O 1
ATOM 4999 N N . SER B 1 281 ? -11.031 -31.234 -15.727 1 68.75 281 SER B N 1
ATOM 5000 C CA . SER B 1 281 ? -11.367 -32.281 -14.781 1 68.75 281 SER B CA 1
ATOM 5001 C C . SER B 1 281 ? -11.664 -31.719 -13.398 1 68.75 281 SER B C 1
ATOM 5003 O O . SER B 1 281 ? -11.273 -30.578 -13.094 1 68.75 281 SER B O 1
ATOM 5005 N N . LEU B 1 282 ? -12.633 -32.25 -12.789 1 71.06 282 LEU B N 1
ATOM 5006 C CA . LEU B 1 282 ? -12.867 -31.922 -11.383 1 71.06 282 LEU B CA 1
ATOM 5007 C C . LEU B 1 282 ? -11.547 -31.734 -10.648 1 71.06 282 LEU B C 1
ATOM 5009 O O . LEU B 1 282 ? -11.445 -30.891 -9.758 1 71.06 282 LEU B O 1
ATOM 5013 N N . TYR B 1 283 ? -10.594 -32.438 -11.172 1 76.75 283 TYR B N 1
ATOM 5014 C CA . TYR B 1 283 ? -9.25 -32.375 -10.609 1 76.75 283 TYR B CA 1
ATOM 5015 C C . TYR B 1 283 ? -8.625 -31.016 -10.82 1 76.75 283 TYR B C 1
ATOM 5017 O O . TYR B 1 283 ? -8.078 -30.422 -9.883 1 76.75 283 TYR B O 1
ATOM 5025 N N . ASP B 1 284 ? -8.805 -30.469 -11.938 1 79.19 284 ASP B N 1
ATOM 5026 C CA . ASP B 1 284 ? -8.219 -29.172 -12.273 1 79.19 284 ASP B CA 1
ATOM 5027 C C . ASP B 1 284 ? -9.023 -28.031 -11.648 1 79.19 284 ASP B C 1
ATOM 5029 O O . ASP B 1 284 ? -8.461 -26.984 -11.32 1 79.19 284 ASP B O 1
ATOM 5033 N N . TYR B 1 285 ? -10.18 -28.312 -11.391 1 77.62 285 TYR B N 1
ATOM 5034 C CA . TYR B 1 285 ? -11.078 -27.297 -10.859 1 77.62 285 TYR B CA 1
ATOM 5035 C C . TYR B 1 285 ? -10.891 -27.141 -9.352 1 77.62 285 TYR B C 1
ATOM 5037 O O . TYR B 1 285 ? -11.086 -26.047 -8.812 1 77.62 285 TYR B O 1
ATOM 5045 N N . SER B 1 286 ? -10.555 -28.188 -8.719 1 85.62 286 SER B N 1
ATOM 5046 C CA . SER B 1 286 ? -10.594 -28.25 -7.266 1 85.62 286 SER B CA 1
ATOM 5047 C C . SER B 1 286 ? -9.539 -27.344 -6.641 1 85.62 286 SER B C 1
ATOM 5049 O O . SER B 1 286 ? -9.711 -26.875 -5.516 1 85.62 286 SER B O 1
ATOM 5051 N N . VAL B 1 287 ? -8.477 -27.172 -7.371 1 87.75 287 VAL B N 1
ATOM 5052 C CA . VAL B 1 287 ? -7.41 -26.312 -6.867 1 87.75 287 VAL B CA 1
ATOM 5053 C C . VAL B 1 287 ? -7.039 -25.281 -7.918 1 87.75 287 VAL B C 1
ATOM 5055 O O . VAL B 1 287 ? -7.41 -25.406 -9.086 1 87.75 287 VAL B O 1
ATOM 5058 N N . SER B 1 288 ? -6.391 -24.234 -7.512 1 87.31 288 SER B N 1
ATOM 5059 C CA . SER B 1 288 ? -6.031 -23.141 -8.406 1 87.31 288 SER B CA 1
ATOM 5060 C C . SER B 1 288 ? -4.801 -23.5 -9.242 1 87.31 288 SER B C 1
ATOM 5062 O O . SER B 1 288 ? -3.992 -24.328 -8.836 1 87.31 288 SER B O 1
ATOM 5064 N N . ASN B 1 289 ? -4.676 -22.969 -10.492 1 91.31 289 ASN B N 1
ATOM 5065 C CA . ASN B 1 289 ? -3.482 -22.922 -11.328 1 91.31 289 ASN B CA 1
ATOM 5066 C C . ASN B 1 289 ? -3.029 -24.328 -11.727 1 91.31 289 ASN B C 1
ATOM 5068 O O . ASN B 1 289 ? -1.829 -24.594 -11.812 1 91.31 289 ASN B O 1
ATOM 5072 N N . ARG B 1 290 ? -3.988 -25.297 -11.773 1 92.5 290 ARG B N 1
ATOM 5073 C CA . ARG B 1 290 ? -3.721 -26.688 -12.148 1 92.5 290 ARG B CA 1
ATOM 5074 C C . ARG B 1 290 ? -2.67 -27.312 -11.242 1 92.5 290 ARG B C 1
ATOM 5076 O O . ARG B 1 290 ? -1.81 -28.062 -11.703 1 92.5 290 ARG B O 1
ATOM 5083 N N . GLY B 1 291 ? -2.719 -26.953 -9.984 1 95.38 291 GLY B N 1
ATOM 5084 C CA . GLY B 1 291 ? -1.678 -27.312 -9.039 1 95.38 291 GLY B CA 1
ATOM 5085 C C . GLY B 1 291 ? -1.527 -28.828 -8.867 1 95.38 291 GLY B C 1
ATOM 5086 O O . GLY B 1 291 ? -0.431 -29.312 -8.594 1 95.38 291 GLY B O 1
ATOM 5087 N N . LEU B 1 292 ? -2.578 -29.578 -9.117 1 95.12 292 LEU B N 1
ATOM 5088 C CA . LEU B 1 292 ? -2.531 -31.016 -8.922 1 95.12 292 LEU B CA 1
ATOM 5089 C C . LEU B 1 292 ? -1.809 -31.703 -10.07 1 95.12 292 LEU B C 1
ATOM 5091 O O . LEU B 1 292 ? -1.315 -32.812 -9.93 1 95.12 292 LEU B O 1
ATOM 5095 N N . ARG B 1 293 ? -1.686 -31.031 -11.172 1 96.06 293 ARG B N 1
ATOM 5096 C CA . ARG B 1 293 ? -1.061 -31.641 -12.344 1 96.06 293 ARG B CA 1
ATOM 5097 C C . ARG B 1 293 ? 0.446 -31.766 -12.148 1 96.06 293 ARG B C 1
ATOM 5099 O O . ARG B 1 293 ? 1.094 -32.562 -12.828 1 96.06 293 ARG B O 1
ATOM 5106 N N . SER B 1 294 ? 1 -30.984 -11.289 1 97.56 294 SER B N 1
ATOM 5107 C CA . SER B 1 294 ? 2.426 -31.078 -11 1 97.56 294 SER B CA 1
ATOM 5108 C C . SER B 1 294 ? 2.75 -32.406 -10.281 1 97.56 294 SER B C 1
ATOM 5110 O O . SER B 1 294 ? 3.891 -32.875 -10.328 1 97.56 294 SER B O 1
ATOM 5112 N N . GLY B 1 295 ? 1.759 -32.938 -9.555 1 97.44 295 GLY B N 1
ATOM 5113 C CA . GLY B 1 295 ? 1.903 -34.25 -9.016 1 97.44 295 GLY B CA 1
ATOM 5114 C C . GLY B 1 295 ? 2.74 -34.312 -7.746 1 97.44 295 GLY B C 1
ATOM 5115 O O . GLY B 1 295 ? 3.402 -35.312 -7.469 1 97.44 295 GLY B O 1
ATOM 5116 N N . LEU B 1 296 ? 2.789 -33.219 -7.023 1 98.25 296 LEU B N 1
ATOM 5117 C CA . LEU B 1 296 ? 3.471 -33.25 -5.734 1 98.25 296 LEU B CA 1
ATOM 5118 C C . LEU B 1 296 ? 2.562 -33.844 -4.66 1 98.25 296 LEU B C 1
ATOM 5120 O O . LEU B 1 296 ? 2.391 -33.25 -3.594 1 98.25 296 LEU B O 1
ATOM 5124 N N . THR B 1 297 ? 1.951 -34.969 -4.934 1 97.81 297 THR B N 1
ATOM 5125 C CA . THR B 1 297 ? 1.062 -35.719 -4.051 1 97.81 297 THR B CA 1
ATOM 5126 C C . THR B 1 297 ? 1.569 -37.156 -3.852 1 97.81 297 THR B C 1
ATOM 5128 O O . THR B 1 297 ? 1.783 -37.875 -4.824 1 97.81 297 THR B O 1
ATOM 5131 N N . GLY B 1 298 ? 1.855 -37.531 -2.646 1 98.38 298 GLY B N 1
ATOM 5132 C CA . GLY B 1 298 ? 2.395 -38.875 -2.383 1 98.38 298 GLY B CA 1
ATOM 5133 C C . GLY B 1 298 ? 3.084 -38.969 -1.036 1 98.38 298 GLY B C 1
ATOM 5134 O O . GLY B 1 298 ? 2.904 -38.094 -0.172 1 98.38 298 GLY B O 1
ATOM 5135 N N . THR B 1 299 ? 3.762 -40.094 -0.892 1 97.81 299 THR B N 1
ATOM 5136 C CA . THR B 1 299 ? 4.66 -40.25 0.249 1 97.81 299 THR B CA 1
ATOM 5137 C C . THR B 1 299 ? 5.855 -39.312 0.122 1 97.81 299 THR B C 1
ATOM 5139 O O . THR B 1 299 ? 6.117 -38.781 -0.957 1 97.81 299 THR B O 1
ATOM 5142 N N . PRO B 1 300 ? 6.562 -39.094 1.251 1 97.19 300 PRO B N 1
ATOM 5143 C CA . PRO B 1 300 ? 7.719 -38.188 1.187 1 97.19 300 PRO B CA 1
ATOM 5144 C C . PRO B 1 300 ? 8.703 -38.594 0.079 1 97.19 300 PRO B C 1
ATOM 5146 O O . PRO B 1 300 ? 9.133 -37.719 -0.69 1 97.19 300 PRO B O 1
ATOM 5149 N N . ALA B 1 301 ? 8.938 -39.844 -0.057 1 97.12 301 ALA B N 1
ATOM 5150 C CA . ALA B 1 301 ? 9.891 -40.312 -1.07 1 97.12 301 ALA B CA 1
ATOM 5151 C C . ALA B 1 301 ? 9.359 -40.031 -2.477 1 97.12 301 ALA B C 1
ATOM 5153 O O . ALA B 1 301 ? 10.117 -39.625 -3.361 1 97.12 301 ALA B O 1
ATOM 5154 N N . GLN B 1 302 ? 8.117 -40.281 -2.691 1 98.06 302 GLN B N 1
ATOM 5155 C CA . GLN B 1 302 ? 7.504 -40.062 -3.998 1 98.06 302 GLN B CA 1
ATOM 5156 C C . GLN B 1 302 ? 7.551 -38.594 -4.387 1 98.06 302 GLN B C 1
ATOM 5158 O O . GLN B 1 302 ? 7.859 -38.25 -5.531 1 98.06 302 GLN B O 1
ATOM 5163 N N . VAL B 1 303 ? 7.27 -37.75 -3.428 1 98.44 303 VAL B N 1
ATOM 5164 C CA . VAL B 1 303 ? 7.258 -36.312 -3.688 1 98.44 303 VAL B CA 1
ATOM 5165 C C . VAL B 1 303 ? 8.68 -35.812 -3.951 1 98.44 303 VAL B C 1
ATOM 5167 O O . VAL B 1 303 ? 8.906 -35 -4.844 1 98.44 303 VAL B O 1
ATOM 5170 N N . GLN B 1 304 ? 9.617 -36.312 -3.25 1 97.69 304 GLN B N 1
ATOM 5171 C CA . GLN B 1 304 ? 11.008 -35.938 -3.479 1 97.69 304 GLN B CA 1
ATOM 5172 C C . GLN B 1 304 ? 11.461 -36.375 -4.879 1 97.69 304 GLN B C 1
ATOM 5174 O O . GLN B 1 304 ? 12.148 -35.594 -5.562 1 97.69 304 GLN B O 1
ATOM 5179 N N . ASP B 1 305 ? 11.07 -37.594 -5.262 1 98.12 305 ASP B N 1
ATOM 5180 C CA . ASP B 1 305 ? 11.391 -38.031 -6.609 1 98.12 305 ASP B CA 1
ATOM 5181 C C . ASP B 1 305 ? 10.773 -37.125 -7.664 1 98.12 305 ASP B C 1
ATOM 5183 O O . ASP B 1 305 ? 11.422 -36.781 -8.656 1 98.12 305 ASP B O 1
ATOM 5187 N N . ARG B 1 306 ? 9.523 -36.781 -7.441 1 98.62 306 ARG B N 1
ATOM 5188 C CA . ARG B 1 306 ? 8.828 -35.906 -8.375 1 98.62 306 ARG B CA 1
ATOM 5189 C C . ARG B 1 306 ? 9.516 -34.531 -8.469 1 98.62 306 ARG B C 1
ATOM 5191 O O . ARG B 1 306 ? 9.672 -34 -9.562 1 98.62 306 ARG B O 1
ATOM 5198 N N . ILE B 1 307 ? 9.906 -33.969 -7.387 1 98.62 307 ILE B N 1
ATOM 5199 C CA . ILE B 1 307 ? 10.625 -32.719 -7.355 1 98.62 307 ILE B CA 1
ATOM 5200 C C . ILE B 1 307 ? 11.938 -32.844 -8.133 1 98.62 307 ILE B C 1
ATOM 5202 O O . ILE B 1 307 ? 12.305 -31.938 -8.891 1 98.62 307 ILE B O 1
ATOM 5206 N N . GLY B 1 308 ? 12.609 -33.969 -7.918 1 98.56 308 GLY B N 1
ATOM 5207 C CA . GLY B 1 308 ? 13.828 -34.219 -8.68 1 98.56 308 GLY B CA 1
ATOM 5208 C C . GLY B 1 308 ? 13.609 -34.188 -10.18 1 98.56 308 GLY B C 1
ATOM 5209 O O . GLY B 1 308 ? 14.453 -33.688 -10.922 1 98.56 308 GLY B O 1
ATOM 5210 N N . ALA B 1 309 ? 12.5 -34.75 -10.617 1 98.81 309 ALA B N 1
ATOM 5211 C CA . ALA B 1 309 ? 12.172 -34.75 -12.039 1 98.81 309 ALA B CA 1
ATOM 5212 C C . ALA B 1 309 ? 12 -33.344 -12.562 1 98.81 309 ALA B C 1
ATOM 5214 O O . ALA B 1 309 ? 12.414 -33.031 -13.68 1 98.81 309 ALA B O 1
ATOM 5215 N N . PHE B 1 310 ? 11.406 -32.469 -11.766 1 98.88 310 PHE B N 1
ATOM 5216 C CA . PHE B 1 310 ? 11.227 -31.078 -12.156 1 98.88 310 PHE B CA 1
ATOM 5217 C C . PHE B 1 310 ? 12.562 -30.344 -12.188 1 98.88 310 PHE B C 1
ATOM 5219 O O . PHE B 1 310 ? 12.812 -29.531 -13.078 1 98.88 310 PHE B O 1
ATOM 5226 N N . GLU B 1 311 ? 13.383 -30.625 -11.203 1 98.69 311 GLU B N 1
ATOM 5227 C CA . GLU B 1 311 ? 14.711 -30.016 -11.164 1 98.69 311 GLU B CA 1
ATOM 5228 C C . GLU B 1 311 ? 15.508 -30.375 -12.422 1 98.69 311 GLU B C 1
ATOM 5230 O O . GLU B 1 311 ? 16.188 -29.516 -12.992 1 98.69 311 GLU B O 1
ATOM 5235 N N . LYS B 1 312 ? 15.414 -31.578 -12.844 1 98.62 312 LYS B N 1
ATOM 5236 C CA . LYS B 1 312 ? 16.172 -32.094 -13.984 1 98.62 312 LYS B CA 1
ATOM 5237 C C . LYS B 1 312 ? 15.789 -31.344 -15.266 1 98.62 312 LYS B C 1
ATOM 5239 O O . LYS B 1 312 ? 16.625 -31.156 -16.156 1 98.62 312 LYS B O 1
ATOM 5244 N N . VAL B 1 313 ? 14.539 -30.875 -15.305 1 98.75 313 VAL B N 1
ATOM 5245 C CA . VAL B 1 313 ? 14.109 -30.25 -16.547 1 98.75 313 VAL B CA 1
ATOM 5246 C C . VAL B 1 313 ? 14.242 -28.734 -16.438 1 98.75 313 VAL B C 1
ATOM 5248 O O . VAL B 1 313 ? 13.859 -28 -17.344 1 98.75 313 VAL B O 1
ATOM 5251 N N . GLY B 1 314 ? 14.68 -28.203 -15.305 1 98.75 314 GLY B N 1
ATOM 5252 C CA . GLY B 1 314 ? 15.102 -26.812 -15.281 1 98.75 314 GLY B CA 1
ATOM 5253 C C . GLY B 1 314 ? 14.211 -25.938 -14.414 1 98.75 314 GLY B C 1
ATOM 5254 O O . GLY B 1 314 ? 14.328 -24.719 -14.43 1 98.75 314 GLY B O 1
ATOM 5255 N N . VAL B 1 315 ? 13.32 -26.531 -13.617 1 98.94 315 VAL B N 1
ATOM 5256 C CA . VAL B 1 315 ? 12.492 -25.734 -12.711 1 98.94 315 VAL B CA 1
ATOM 5257 C C . VAL B 1 315 ? 13.359 -25.172 -11.594 1 98.94 315 VAL B C 1
ATOM 5259 O O . VAL B 1 315 ? 14.195 -25.875 -11.016 1 98.94 315 VAL B O 1
ATOM 5262 N N . ASN B 1 316 ? 13.18 -23.875 -11.367 1 98.88 316 ASN B N 1
ATOM 5263 C CA . ASN B 1 316 ? 13.969 -23.203 -10.344 1 98.88 316 ASN B CA 1
ATOM 5264 C C . ASN B 1 316 ? 13.219 -23.109 -9.016 1 98.88 316 ASN B C 1
ATOM 5266 O O . ASN B 1 316 ? 13.836 -23.094 -7.949 1 98.88 316 ASN B O 1
ATOM 5270 N N . PHE B 1 317 ? 11.891 -23 -9.086 1 98.75 317 PHE B N 1
ATOM 5271 C CA . PHE B 1 317 ? 11.141 -22.906 -7.844 1 98.75 317 PHE B CA 1
ATOM 5272 C C . PHE B 1 317 ? 9.703 -23.359 -8.047 1 98.75 317 PHE B C 1
ATOM 5274 O O . PHE B 1 317 ? 9.203 -23.391 -9.172 1 98.75 317 PHE B O 1
ATOM 5281 N N . PHE B 1 318 ? 9.062 -23.766 -6.934 1 98.81 318 PHE B N 1
ATOM 5282 C CA . PHE B 1 318 ? 7.641 -24.078 -6.898 1 98.81 318 PHE B CA 1
ATOM 5283 C C . PHE B 1 318 ? 6.859 -22.953 -6.215 1 98.81 318 PHE B C 1
ATOM 5285 O O . PHE B 1 318 ? 7.395 -22.25 -5.359 1 98.81 318 PHE B O 1
ATOM 5292 N N . LEU B 1 319 ? 5.703 -22.766 -6.617 1 98.81 319 LEU B N 1
ATOM 5293 C CA . LEU B 1 319 ? 4.691 -21.984 -5.906 1 98.81 319 LEU B CA 1
ATOM 5294 C C . LEU B 1 319 ? 3.584 -22.891 -5.379 1 98.81 319 LEU B C 1
ATOM 5296 O O . LEU B 1 319 ? 2.652 -23.234 -6.113 1 98.81 319 LEU B O 1
ATOM 5300 N N . LEU B 1 320 ? 3.705 -23.203 -4.117 1 98.44 320 LEU B N 1
ATOM 5301 C CA . LEU B 1 320 ? 2.928 -24.281 -3.525 1 98.44 320 LEU B CA 1
ATOM 5302 C C . LEU B 1 320 ? 1.646 -23.75 -2.895 1 98.44 320 LEU B C 1
ATOM 5304 O O . LEU B 1 320 ? 1.651 -22.672 -2.281 1 98.44 320 LEU B O 1
ATOM 5308 N N . GLN B 1 321 ? 0.628 -24.484 -3.096 1 97.88 321 GLN B N 1
ATOM 5309 C CA . GLN B 1 321 ? -0.599 -24.391 -2.314 1 97.88 321 GLN B CA 1
ATOM 5310 C C . GLN B 1 321 ? -0.833 -25.656 -1.491 1 97.88 321 GLN B C 1
ATOM 5312 O O . GLN B 1 321 ? -0.484 -26.75 -1.922 1 97.88 321 GLN B O 1
ATOM 5317 N N . CYS B 1 322 ? -1.346 -25.516 -0.323 1 96.62 322 CYS B N 1
ATOM 5318 C CA . CYS B 1 322 ? -1.75 -26.625 0.541 1 96.62 322 CYS B CA 1
ATOM 5319 C C . CYS B 1 322 ? -2.881 -26.203 1.473 1 96.62 322 CYS B C 1
ATOM 5321 O O . CYS B 1 322 ? -3.203 -25.016 1.566 1 96.62 322 CYS B O 1
ATOM 5323 N N . SER B 1 323 ? -3.48 -27.141 2.076 1 96.81 323 SER B N 1
ATOM 5324 C CA . SER B 1 323 ? -4.609 -26.891 2.965 1 96.81 323 SER B CA 1
ATOM 5325 C C . SER B 1 323 ? -4.637 -27.875 4.121 1 96.81 323 SER B C 1
ATOM 5327 O O . SER B 1 323 ? -4.691 -29.094 3.908 1 96.81 323 SER B O 1
ATOM 5329 N N . PRO B 1 324 ? -4.641 -27.391 5.355 1 97.06 324 PRO B N 1
ATOM 5330 C CA . PRO B 1 324 ? -4.395 -26 5.73 1 97.06 324 PRO B CA 1
ATOM 5331 C C . PRO B 1 324 ? -2.961 -25.562 5.441 1 97.06 324 PRO B C 1
ATOM 5333 O O . PRO B 1 324 ? -2.027 -26.359 5.574 1 97.06 324 PRO B O 1
ATOM 5336 N N . GLN B 1 325 ? -2.779 -24.328 5.109 1 97.88 325 GLN B N 1
ATOM 5337 C CA . GLN B 1 325 ? -1.523 -23.844 4.547 1 97.88 325 GLN B CA 1
ATOM 5338 C C . GLN B 1 325 ? -0.375 -24.016 5.535 1 97.88 325 GLN B C 1
ATOM 5340 O O . GLN B 1 325 ? 0.641 -24.641 5.215 1 97.88 325 GLN B O 1
ATOM 5345 N N . LEU B 1 326 ? -0.542 -23.484 6.773 1 97.81 326 LEU B N 1
ATOM 5346 C CA . LEU B 1 326 ? 0.543 -23.5 7.746 1 97.81 326 LEU B CA 1
ATOM 5347 C C . LEU B 1 326 ? 0.955 -24.922 8.086 1 97.81 326 LEU B C 1
ATOM 5349 O O . LEU B 1 326 ? 2.131 -25.281 7.98 1 97.81 326 LEU B O 1
ATOM 5353 N N . GLU B 1 327 ? 0.009 -25.844 8.438 1 97.5 327 GLU B N 1
ATOM 5354 C CA . GLU B 1 327 ? 0.27 -27.219 8.867 1 97.5 327 GLU B CA 1
ATOM 5355 C C . GLU B 1 327 ? 0.911 -28.047 7.754 1 97.5 327 GLU B C 1
ATOM 5357 O O . GLU B 1 327 ? 1.868 -28.781 7.988 1 97.5 327 GLU B O 1
ATOM 5362 N N . GLU B 1 328 ? 0.408 -27.844 6.578 1 97.94 328 GLU B N 1
ATOM 5363 C CA . GLU B 1 328 ? 0.916 -28.641 5.461 1 97.94 328 GLU B CA 1
ATOM 5364 C C . GLU B 1 328 ? 2.287 -28.141 5.012 1 97.94 328 GLU B C 1
ATOM 5366 O O . GLU B 1 328 ? 3.113 -28.922 4.539 1 97.94 328 GLU B O 1
ATOM 5371 N N . MET B 1 329 ? 2.562 -26.859 5.133 1 98.12 329 MET B N 1
ATOM 5372 C CA . MET B 1 329 ? 3.898 -26.344 4.852 1 98.12 329 MET B CA 1
ATOM 5373 C C . MET B 1 329 ? 4.918 -26.906 5.84 1 98.12 329 MET B C 1
ATOM 5375 O O . MET B 1 329 ? 6.055 -27.203 5.469 1 98.12 329 MET B O 1
ATOM 5379 N N . GLU B 1 330 ? 4.52 -27 7.105 1 97.69 330 GLU B N 1
ATOM 5380 C CA . GLU B 1 330 ? 5.41 -27.609 8.094 1 97.69 330 GLU B CA 1
ATOM 5381 C C . GLU B 1 330 ? 5.719 -29.062 7.746 1 97.69 330 GLU B C 1
ATOM 5383 O O . GLU B 1 330 ? 6.863 -29.5 7.863 1 97.69 330 GLU B O 1
ATOM 5388 N N . ARG B 1 331 ? 4.684 -29.781 7.309 1 97.12 331 ARG B N 1
ATOM 5389 C CA . ARG B 1 331 ? 4.883 -31.156 6.871 1 97.12 331 ARG B CA 1
ATOM 5390 C C . ARG B 1 331 ? 5.824 -31.219 5.676 1 97.12 331 ARG B C 1
ATOM 5392 O O . ARG B 1 331 ? 6.719 -32.062 5.629 1 97.12 331 ARG B O 1
ATOM 5399 N N . PHE B 1 332 ? 5.656 -30.359 4.75 1 98 332 PHE B N 1
ATOM 5400 C CA . PHE B 1 332 ? 6.504 -30.281 3.566 1 98 332 PHE B CA 1
ATOM 5401 C C . PHE B 1 332 ? 7.945 -29.984 3.951 1 98 332 PHE B C 1
ATOM 5403 O O . PHE B 1 332 ? 8.875 -30.625 3.449 1 98 332 PHE B O 1
ATOM 5410 N N . ALA B 1 333 ? 8.062 -28.984 4.785 1 97.69 333 ALA B N 1
ATOM 5411 C CA . ALA B 1 333 ? 9.391 -28.578 5.227 1 97.69 333 ALA B CA 1
ATOM 5412 C C . ALA B 1 333 ? 10.117 -29.734 5.914 1 97.69 333 ALA B C 1
ATOM 5414 O O . ALA B 1 333 ? 11.297 -29.969 5.66 1 97.69 333 ALA B O 1
ATOM 5415 N N . GLU B 1 334 ? 9.422 -30.453 6.715 1 95.69 334 GLU B N 1
ATOM 5416 C CA . GLU B 1 334 ? 9.992 -31.562 7.457 1 95.69 334 GLU B CA 1
ATOM 5417 C C . GLU B 1 334 ? 10.422 -32.688 6.523 1 95.69 334 GLU B C 1
ATOM 5419 O O . GLU B 1 334 ? 11.461 -33.312 6.73 1 95.69 334 GLU B O 1
ATOM 5424 N N . THR B 1 335 ? 9.688 -32.906 5.48 1 94.81 335 THR B N 1
ATOM 5425 C CA . THR B 1 335 ? 9.859 -34.125 4.691 1 94.81 335 THR B CA 1
ATOM 5426 C C . THR B 1 335 ? 10.672 -33.844 3.432 1 94.81 335 THR B C 1
ATOM 5428 O O . THR B 1 335 ? 11.375 -34.719 2.926 1 94.81 335 THR B O 1
ATOM 5431 N N . VAL B 1 336 ? 10.57 -32.625 2.979 1 95.06 336 VAL B N 1
ATOM 5432 C CA . VAL B 1 336 ? 11.148 -32.344 1.676 1 95.06 336 VAL B CA 1
ATOM 5433 C C . VAL B 1 336 ? 12.32 -31.375 1.844 1 95.06 336 VAL B C 1
ATOM 5435 O O . VAL B 1 336 ? 13.438 -31.656 1.392 1 95.06 336 VAL B O 1
ATOM 5438 N N . ILE B 1 337 ? 12.141 -30.328 2.584 1 94.38 337 ILE B N 1
ATOM 5439 C CA . ILE B 1 337 ? 13.172 -29.297 2.707 1 94.38 337 ILE B CA 1
ATOM 5440 C C . ILE B 1 337 ? 14.242 -29.75 3.695 1 94.38 337 ILE B C 1
ATOM 5442 O O . ILE B 1 337 ? 15.422 -29.453 3.52 1 94.38 337 ILE B O 1
ATOM 5446 N N . GLY B 1 338 ? 13.93 -30.641 4.609 1 84.88 338 GLY B N 1
ATOM 5447 C CA . GLY B 1 338 ? 14.867 -31.156 5.602 1 84.88 338 GLY B CA 1
ATOM 5448 C C . GLY B 1 338 ? 15.133 -30.172 6.727 1 84.88 338 GLY B C 1
ATOM 5449 O O . GLY B 1 338 ? 16.141 -30.297 7.434 1 84.88 338 GLY B O 1
ATOM 5450 N N . LYS B 1 339 ? 14.484 -28.984 6.801 1 65.88 339 LYS B N 1
ATOM 5451 C CA . LYS B 1 339 ? 14.68 -28.016 7.883 1 65.88 339 LYS B CA 1
ATOM 5452 C C . LYS B 1 339 ? 13.641 -28.219 8.992 1 65.88 339 LYS B C 1
ATOM 5454 O O . LYS B 1 339 ? 12.445 -28.281 8.719 1 65.88 339 LYS B O 1
ATOM 5459 N N . VAL B 1 340 ? 13.844 -29.047 10.07 1 52.94 340 VAL B N 1
ATOM 5460 C CA . VAL B 1 340 ? 12.961 -29.203 11.219 1 52.94 340 VAL B CA 1
ATOM 5461 C C . VAL B 1 340 ? 13.352 -28.203 12.312 1 52.94 340 VAL B C 1
ATOM 5463 O O . VAL B 1 340 ? 14.531 -28.047 12.633 1 52.94 340 VAL B O 1
ATOM 5466 N N . TYR B 1 341 ? 13.047 -26.891 12.211 1 46.5 341 TYR B N 1
ATOM 5467 C CA . TYR B 1 341 ? 13.477 -26.219 13.43 1 46.5 341 TYR B CA 1
ATOM 5468 C C . TYR B 1 341 ? 12.727 -26.75 14.648 1 46.5 341 TYR B C 1
ATOM 5470 O O . TYR B 1 341 ? 11.547 -27.125 14.547 1 46.5 341 TYR B O 1
ATOM 5478 N N . ALA B 1 342 ? 13.516 -27.234 15.594 1 39.47 342 ALA B N 1
ATOM 5479 C CA . ALA B 1 342 ? 13.148 -27.484 16.984 1 39.47 342 ALA B CA 1
ATOM 5480 C C . ALA B 1 342 ? 12.398 -26.297 17.578 1 39.47 342 ALA B C 1
ATOM 5482 O O . ALA B 1 342 ? 12.727 -25.141 17.281 1 39.47 342 ALA B O 1
#

Radius of gyration: 26.55 Å; Cα contacts (8 Å, |Δi|>4): 1477; chains: 2; bounding box: 48×83×61 Å

Solvent-accessible surface area (backbone atoms only — not comparable to full-atom values): 34399 Å² total; per-residue (Å²): 120,44,42,24,29,56,52,54,39,46,21,53,64,44,40,58,48,85,79,42,83,38,61,50,44,57,70,50,50,52,52,40,56,46,49,34,50,67,35,62,37,44,31,40,35,32,60,56,43,71,50,13,68,40,70,21,52,81,33,36,19,40,34,33,64,38,49,50,17,19,47,25,59,70,49,85,77,44,31,43,30,35,31,42,41,61,74,80,45,58,39,54,57,46,41,45,39,48,20,40,33,12,50,50,33,70,44,28,39,29,36,28,47,38,82,76,56,58,56,65,62,30,40,20,48,46,34,81,67,77,59,73,82,51,49,60,57,44,49,50,51,38,48,52,50,30,57,44,43,51,71,36,64,63,39,67,49,80,59,96,83,49,47,30,44,56,19,51,48,24,60,48,40,70,26,77,93,43,59,52,33,29,29,57,64,82,47,71,70,43,43,53,50,37,46,72,73,38,48,22,43,43,41,62,24,40,46,47,69,62,48,25,53,52,46,52,51,47,50,50,57,17,52,76,69,73,48,79,84,66,44,31,33,33,27,26,31,54,40,77,27,92,40,65,66,56,31,51,52,50,53,53,63,51,40,60,66,64,91,80,37,60,22,50,60,39,46,53,50,46,39,65,47,62,72,53,81,68,88,69,44,58,64,42,62,22,34,62,59,29,7,59,48,41,45,40,54,24,28,53,67,54,29,47,52,46,50,49,50,31,46,73,45,58,45,42,30,38,38,33,41,48,77,33,46,65,66,43,48,52,51,42,14,48,59,64,69,64,39,68,72,130,123,44,41,26,28,55,52,56,40,45,23,55,63,45,40,57,49,87,79,43,85,37,61,49,42,58,70,48,50,51,54,42,56,45,49,36,50,67,33,63,38,41,32,39,36,33,59,56,44,71,51,14,71,40,70,22,54,82,32,36,19,41,34,33,64,37,47,48,17,20,46,25,61,69,47,85,75,46,31,41,30,35,31,43,41,62,72,80,45,59,38,52,56,47,42,46,39,50,20,40,34,12,49,51,33,70,44,27,38,30,37,27,46,37,84,76,54,58,56,65,62,30,39,21,49,47,35,79,68,77,61,73,82,52,48,59,58,42,47,53,54,40,49,51,49,30,56,45,43,49,72,36,64,63,38,65,50,80,59,98,81,49,47,30,45,53,20,52,50,24,59,47,40,70,26,78,90,43,58,52,34,29,29,57,63,83,47,71,69,44,43,52,50,38,47,71,73,37,48,22,42,43,39,63,24,40,45,49,69,62,47,25,52,52,45,51,52,46,50,50,55,17,52,76,68,72,49,79,83,65,44,30,33,35,26,24,30,54,41,77,28,92,39,67,66,55,30,52,52,50,53,51,63,50,40,60,64,62,92,81,38,60,21,50,59,39,47,53,51,45,38,65,48,61,72,53,79,67,88,69,46,57,63,41,62,21,34,63,60,30,7,57,47,42,46,40,55,25,28,53,67,53,28,48,51,47,51,50,50,30,46,74,45,57,45,41,29,38,38,32,42,49,78,34,46,66,66,44,49,51,51,43,15,48,60,66,69,64,39,67,71,129

Sequence (684 aa):
MRYGYWLPVFGGWLRNVEDEHMQPTWDYVKRLAIRSEEIGFDLALIAELNLNDIKGEEAPSLDAWSTAAALAAVTNRQELMVAVRPTFHNPALLAKQAANIDHISNGRLSLNLVSSWWKDEAEKYGVHFEQHDDRYARSAEWLEVLDNVWKKDHYTFEGKYYKVNDNILQPKPISGPRPPIYAGGESETAKDLISSRCDGYVMHGDSPELIGRRIADMSERRDKKGLPPMQFGVAAYSIIRNTEQDVKQELDRITNVKEGSSGYKNYQQWLSGTQMEQTVSLYDYSVSNRGLRSGLTGTPAQVQDRIGAFEKVGVNFFLLQCSPQLEEMERFAETVIGKVYAMRYGYWLPVFGGWLRNVEDEHMQPTWDYVKRLAIRSEEIGFDLALIAELNLNDIKGEEAPSLDAWSTAAALAAVTNRQELMVAVRPTFHNPALLAKQAANIDHISNGRLSLNLVSSWWKDEAEKYGVHFEQHDDRYARSAEWLEVLDNVWKKDHYTFEGKYYKVNDNILQPKPISGPRPPIYAGGESETAKDLISSRCDGYVMHGDSPELIGRRIADMSERRDKKGLPPMQFGVAAYSIIRNTEQDVKQELDRITNVKEGSSGYKNYQQWLSGTQMEQTVSLYDYSVSNRGLRSGLTGTPAQVQDRIGAFEKVGVNFFLLQCSPQLEEMERFAETVIGKVYA

Foldseek 3Di:
DAAEAEQPCQQAFFQADQHLPQDNDLVRSLVQLQVCVQLGHAEYEFEAAPARLRQARPGGGDHRLVSLLVSLQRHAGHAYEYADECQVDDLLVVLQSQLVSLVSNVNRYAYEHDYDQFCPRCVVVPTDDDDDVCRLVSVLVSLVVSLDQLQDFLDFDDDPNHTDGRHHHPPRHPHPPHHFYEYEDDDPSVLLSCLPRGQAYEAFAAALVVLLVVQVVSQVSNVVVVHDHHAYEYEAEAAEDAAPVVLVVVLCVQLPHDPPGSNVVSVVSVCVRVVPPDPCHSCCSRGPRSRCNLPNTYYLVVNQVSVVSNVVSRHDYYHYDYGVRSVVSQVCSVRHVVSNDD/DAAEAEQPCQQAFFQADQHLPQDNDLVRSLVQLQVCVQLGHAEYEFEAAPARLRQARPGGGDHRLVSLLVSLQRHAGHAYEYADECQVDQLLVVLQSQLVSLVSNVNRYAYEHDYDQFCPRCVVVPTDDDDDVCRLVSVLVSLVVSLDQLQDALDFDDDPNHTDGRHHHPPRHPHPPHHFYEYEDDDPSVLLSCLARGQAYEAFAAALVVLLVVQVVSQVSNVVVVHDHHAYEYEAEAAEDAAPVVLVVVLCVQLVHDPPGSNVVSVVSVCVRVVPPDPQHSQCSRGPRSRCNLPNTYYLVVNQVSVVSNVVSRHDYYHYDYGVRSVVSQVCSVRHVVSNDD

Secondary structure (DSSP, 8-state):
-EEEEE--TTS-S-SS-S--S--SSHHHHHHHHHHHHHTT--EEEEE--SS-TTT-TTS----HHHHHHHHHHH-SSSEEEEE--GGG--HHHHHHHHHHHHHHTTS-EEEEE-----HHHHHHTT-----HHHHHHHHHHHHHHHHHHHH-SSEEEE-SS-EEEEE---SPPSSSSSS-EEE---SHHHHHHHHHH-SEEEE----HHHHHHHHHHHHHHHHHTTPPPPEEEEEEE-EE-SSHHHHHHHHHHHH---TT-HHHHHHHHHHHHHT--S---HHHHHSGGGGGGG--EE-HHHHHHHHHHHHHTT--EEEEE-SSHHHHHHHHIIIII-----/-EEEEE--TTS-S-SS-S--S--SSHHHHHHHHHHHHHTT--EEEEE--SS-TTT-TTS----HHHHHHHHHHH-SSSEEEEE--GGG--HHHHHHHHHHHHHHTTS-EEEEE-----HHHHHHTT-----HHHHHHHHHHHHHHHHHHHH-SSEEEE-SS-EEEEE---SPPSSSSSS-EEE---SHHHHHHHHHH-SEEEE----HHHHHHHHHHHHHHHHHTTPPPPEEEEEEE-EE-SSHHHHHHHHHHHH---TT-HHHHHHHHHHHHHT--S---HHHHHSGGGGGGG--EE-HHHHHHHHHHHHHTT--EEEEE-SSHHHHHHHHIIIII-----

pLDDT: mean 92.39, std 12.35, range [39.47, 99.0]